Protein 3D59 (pdb70)

Foldseek 3Di:
DQLDAAPAQFAKEKEWFWPPQDLLTWTWIKIAGAQDQDFQQAQQDADLVLLVLLCVVVVHDPVSSVVCCVQRVRPTHGHHYLGFHRDDAAAFEEEEEEAFQAAHRWQCSQNRNVNSNGHMYIRTGASLLRHSKDWGAPDLVCLVVVVIDMRGHDDDDVVCCAVSLLVRLLSLLVNSVNVLVVLVCLLCPDDTDGSHDGNHDSNSSHVHHPQQQYAYEYAASRLCSRQSNQLPDVSHQEYEYEQYNNSNDDPVSLPRHAHEYEYEYEQPADDVVRLVSLVSNDDPNHHYWYKYFAFFASLLSTNVLRSDDDPVCCVVNNGGPDRSVVVNVLVSLCVLCVSCVRSVDPDDSVVNPVSSQQPDPRMDTRGPHPHD/DQLDAAPAQFAKEKEWFWPPQALLTWTWIKIARAQDQDFQQAQQDADLVLLQLLCVVVVHDSVSSVVVCVQRVRPTGGHHYQGAHRDDAAAFEEEEEEAFQAAHRWQCSQNSNVNSNGHIYIRTGHSLLRHSKDWGAPDLVCLVVVNIDMRGHDDDDPVCCQVSLQVSLLSLLVNSVNVLVVLVCLLCPDDTDGSHHDNHHSVSSHVHHPQQQYEYEYAASSLCSRQSNQLVPVSHQEYEYEQYNNSNDDPVSLCRRAHAYEYEYEAPPDDVVRLVSLCSNDDPNHHYWYKYFAFAARLLSTNVLRSDDDVVCVVVRNGTPDRSVVVNVLVSLLVQCVSCVRSVDPDDSVVSVVSSQQNDPRMDGHHPDDDDPD

Solvent-accessible surface area: 29746 Å² total; per-residue (Å²): 74,162,6,29,98,22,70,17,122,38,35,8,0,0,0,7,0,0,56,56,37,37,78,161,6,5,1,0,3,0,1,0,0,3,64,28,61,69,116,23,60,0,72,1,3,37,31,86,19,0,3,100,0,15,5,106,79,98,69,62,55,82,99,56,1,82,89,14,112,158,117,16,23,98,42,29,1,6,0,5,81,24,12,71,13,76,91,87,53,118,0,8,0,0,0,4,0,2,3,52,3,10,0,4,0,8,7,0,3,6,2,0,8,3,0,2,15,1,1,0,0,0,4,2,2,0,14,10,91,0,2,0,0,2,9,41,3,154,74,77,71,9,9,120,138,34,85,76,18,53,43,49,24,76,110,31,142,140,156,48,31,96,121,29,14,26,83,8,0,92,68,0,1,132,20,0,23,59,0,0,37,13,1,12,65,4,2,120,30,82,122,28,147,22,10,21,127,48,152,10,83,15,111,57,0,82,97,5,1,31,87,140,36,2,0,0,2,0,4,14,0,0,0,0,0,0,0,4,0,0,19,98,13,83,91,0,96,0,0,0,0,2,0,0,44,2,90,2,15,16,102,60,1,14,95,137,0,77,4,28,0,0,0,0,0,0,42,115,50,16,86,74,72,5,0,59,71,0,54,103,3,96,40,149,110,51,62,12,50,16,0,1,1,106,7,0,21,34,59,2,2,9,1,29,0,10,17,35,48,159,110,98,0,89,142,102,152,28,28,9,98,18,80,3,60,63,1,3,33,15,2,9,65,0,7,0,0,0,0,20,135,43,13,39,16,169,85,88,6,75,103,42,63,59,10,9,93,4,101,50,146,31,9,34,88,26,27,64,24,132,37,147,96,62,4,36,159,23,98,15,122,42,35,11,0,0,1,6,2,0,56,60,46,42,39,146,8,6,1,0,3,2,2,0,0,4,61,50,73,97,58,73,79,0,69,0,2,38,29,19,15,0,3,90,0,15,4,115,79,102,68,54,141,82,47,60,0,78,79,20,49,150,112,20,26,95,32,44,0,5,0,7,82,25,15,75,14,61,98,81,55,123,0,7,0,0,0,4,0,2,3,50,2,9,0,4,0,8,9,0,4,6,2,0,10,3,0,1,16,0,1,0,1,0,4,3,2,0,9,8,80,0,1,0,0,2,8,30,5,150,75,108,67,12,15,102,44,18,25,50,22,46,35,44,28,98,109,32,143,147,136,46,37,93,120,34,16,23,85,12,0,88,55,0,0,132,20,0,22,58,0,0,38,13,2,12,65,4,3,118,34,85,121,29,135,11,17,22,88,52,158,13,87,12,119,58,1,99,84,4,3,33,91,134,33,0,0,0,2,0,5,12,0,0,0,0,0,0,0,6,0,1,36,91,13,131,98,0,94,0,0,0,0,2,0,0,39,0,68,1,12,15,108,77,3,11,88,145,0,66,7,28,0,0,0,0,0,0,43,144,50,18,85,71,59,3,2,65,56,0,75,105,4,76,42,145,119,54,60,16,56,10,0,2,1,107,10,0,17,34,60,2,2,8,0,26,0,7,19,35,49,135,115,95,0,72,126,106,127,28,30,7,126,18,83,4,64,65,1,3,47,14,2,10,64,0,6,0,0,0,0,23,104,34,0,31,15,168,58,107,12,78,118,45,47,58,12,2,91,3,100,50,157,48,2,18,85,18,25,80,36,134,36,94,160,127

Nearest PDB structures (foldseek):
  3f96-assembly2_B  TM=1.002E+00  e=1.404E-78  Homo sapiens
  5ye8-assembly2_B  TM=1.002E+00  e=4.315E-78  Homo sapiens
  3f98-assembly1_A  TM=9.981E-01  e=6.923E-78  Homo sapiens
  5ye9-assembly1_A  TM=1.001E+00  e=2.133E-76  Homo sapiens
  5ye7-assembly1_A  TM=1.001E+00  e=1.790E-75  Homo sapiens

Sequence (746 aa):
TKKIPRGNGPYSVGCTDLMFDHTNKGTFLRLYYPSQDDNDRLDTLWIPNKEYFWGLSKFLGTHWLMGNILRLLFGSMTTPANWNSPLRRPGEKYPLVVFSHGLGAFRTLYSAIGIDLASHGFIVAAVEHRDRSASATYYFKDQSAAEIGDKSWLYLRTLKQEEETHIRNEQVRQRAKECSQALSLILDIDHGKPVKNALDLKFDMEQLKDSIDREKIAVIGHSFGGATVIQTLSEDQRFRCGIALDAWMFPLGDEVYSRIPQPLFFINSEYFQYPANIIKMKKCYSPDKERKMITIRGSVHQNFADFTFATGKIIGHMLKLKGDIDSNVAIDLSNKASLAFLQKHLGLHKDFDQWDCLIEGDDENLIPGTNINTTTKIPRGNGPYSVGCTDLMFDHTNKGTFLRLYYPSQDNDRLDTLWIPNKEYFWGLSKFLGTHWLMGNILRLLFGSMTTPANWNSPLRPGEKYPLVVFSHGLGAFRTLYSAIGIDLASHGFIVAAVEHRDRSASATYYFKDQSAAEIGDKSWLYLRTLKQEEETHIRNEQVRQRAKECSQALSLILDIDHGKPVKNALDLKFDMEQLKDSIDREKIAVIGHSFGGATVIQTLSEDQRFRCGIALDAWMFPLGDEVYSRIPQPLFFINSEYFQYPANIIKMKKCYSPDKERKMITIRGSVHQNFADFTFATGKIIGHHMLKLKGDIDSNVAIDLSNKASLAFLQKHLGLHKDFDQWDCLIEGDDENLIPGTNINTTNQ

B-factor: mean 27.94, std 14.72, range [9.47, 146.03]

Radius of gyration: 30.09 Å; Cα contacts (8 Å, |Δi|>4): 1772; chains: 2; bounding box: 59×102×58 Å

Organism: Homo sapiens (NCBI:txid9606)

GO terms:
  GO:0004623 A2-type glycerophospholipase activity (F, IDA)
  GO:0034638 phosphatidylcholine catabolic process (P, IDA)
  GO:0003847 1-alkyl-2-acetylglycerophosphocholine esterase activity (F, IDA)
  GO:0034362 low-density lipoprotein particle (C, IDA)
  GO:0034364 high-density lipoprotein particle (C, IDA)
  GO:0046469 platelet activating factor metabolic process (P, IDA)
  GO:0062234 platelet activating factor catabolic process (P, IDA)
  GO:0003847 1-alkyl-2-acetylglycerophosphocholine esterase activity (F, EXP)
  GO:0005576 extracellular region (C, TAS)
  GO:0016788 hydrolase activity, acting on ester bonds (F, TAS)
  GO:0016486 peptide hormone processing (P, TAS)
  GO:0005515 protein binding (F, IPI)
  GO:0005543 phospholipid binding (F, IDA)
  GO:0034374 low-density lipoprotein particle remodeling (P, IDA)
  GO:0034440 lipid oxidation (P, IDA)
  GO:0034441 plasma lipoprotein particle oxidation (P, IDA)
  GO:0032370 positive regulation of lipid transport (P, IDA)
  GO:0090026 positive regulation of monocyte chemotaxis (P, IDA)
  GO:0050729 positive regulation of inflammatory response (P, TAS)

InterPro domains:
  IPR016715 Platelet-activating factor acetylhydrolase-like, eukaryote [PIRSF018169] (5-432)
  IPR029058 Alpha/Beta hydrolase fold [G3DSA:3.40.50.1820] (47-429)
  IPR029058 Alpha/Beta hydrolase fold [SSF53474] (53-412)

CATH classification: 3.40.50.1820

Structure (mmCIF, N/CA/C/O backbone):
data_3D59
#
_entry.id   3D59
#
_cell.length_a   116.184
_cell.length_b   83.061
_cell.length_c   96.705
_cell.angle_alpha   90.00
_cell.angle_beta   115.09
_cell.angle_gamma   90.00
#
_symmetry.space_group_name_H-M   'C 1 2 1'
#
loop_
_entity.id
_entity.type
_entity.pdbx_description
1 polymer 'Platelet-activating factor acetylhydrolase'
2 non-polymer 'ACETATE ION'
3 non-polymer 'SULFATE ION'
4 water water
#
loop_
_atom_site.group_PDB
_atom_site.id
_atom_site.type_symbol
_atom_site.label_atom_id
_atom_site.label_alt_id
_atom_site.label_comp_id
_atom_site.label_asym_id
_atom_site.label_entity_id
_atom_site.label_seq_id
_atom_site.pdbx_PDB_ins_code
_atom_site.Cartn_x
_atom_site.Cartn_y
_atom_site.Cartn_z
_atom_site.occupancy
_atom_site.B_iso_or_equiv
_atom_site.auth_seq_id
_atom_site.auth_comp_id
_atom_site.auth_asym_id
_atom_site.auth_atom_id
_atom_site.pdbx_PDB_model_num
ATOM 1 N N . THR A 1 8 ? 18.832 51.855 30.929 1.00 48.84 54 THR A N 1
ATOM 2 C CA . THR A 1 8 ? 18.264 50.689 30.274 1.00 31.36 54 THR A CA 1
ATOM 3 C C . THR A 1 8 ? 18.698 50.594 28.821 1.00 29.96 54 THR A C 1
ATOM 4 O O . THR A 1 8 ? 18.943 51.585 28.119 1.00 37.60 54 THR A O 1
ATOM 8 N N . LYS A 1 9 ? 18.794 49.355 28.306 1.00 28.90 55 LYS A N 1
ATOM 9 C CA A LYS A 1 9 ? 19.129 49.253 26.885 0.55 28.16 55 LYS A CA 1
ATOM 10 C CA B LYS A 1 9 ? 19.143 49.184 26.901 0.45 28.00 55 LYS A CA 1
ATOM 11 C C . LYS A 1 9 ? 17.917 48.775 26.095 1.00 22.40 55 LYS A C 1
ATOM 12 O O . LYS A 1 9 ? 18.059 48.494 24.909 1.00 26.07 55 LYS A O 1
ATOM 23 N N . ILE A 1 10 ? 16.728 48.727 26.717 1.00 20.32 56 ILE A N 1
ATOM 24 C CA . ILE A 1 10 ? 15.514 48.477 25.915 1.00 18.42 56 ILE A CA 1
ATOM 25 C C . ILE A 1 10 ? 15.334 49.729 25.075 1.00 19.65 56 ILE A C 1
ATOM 26 O O . ILE A 1 10 ? 15.382 50.823 25.639 1.00 20.18 56 ILE A O 1
ATOM 31 N N . PRO A 1 11 ? 15.203 49.589 23.763 1.00 19.61 57 PRO A N 1
ATOM 32 C CA . PRO A 1 11 ? 15.124 50.780 22.889 1.00 20.68 57 PRO A CA 1
ATOM 33 C C . PRO A 1 11 ? 13.853 51.588 23.072 1.00 19.59 57 PRO A C 1
ATOM 34 O O . PRO A 1 11 ? 12.733 51.078 23.260 1.00 20.77 57 PRO A O 1
ATOM 38 N N . ARG A 1 12 ? 14.011 52.900 22.960 1.00 20.96 58 ARG A N 1
ATOM 39 C CA . ARG A 1 12 ? 12.881 53.797 22.893 1.00 21.06 58 ARG A CA 1
ATOM 40 C C . ARG A 1 12 ? 12.096 53.553 21.613 1.00 21.29 58 ARG A C 1
ATOM 41 O O . ARG A 1 12 ? 12.684 53.100 20.634 1.00 21.68 58 ARG A O 1
ATOM 49 N N . GLY A 1 13 ? 10.794 53.879 21.623 1.00 22.49 59 GLY A N 1
ATOM 50 C CA . GLY A 1 13 ? 10.101 53.653 20.356 1.00 21.61 59 GLY A CA 1
ATOM 51 C C . GLY A 1 13 ? 10.561 54.577 19.252 1.00 21.98 59 GLY A C 1
ATOM 52 O O . GLY A 1 13 ? 11.045 55.695 19.516 1.00 24.65 59 GLY A O 1
ATOM 53 N N . ASN A 1 14 ? 10.431 54.146 17.998 1.00 22.17 60 ASN A N 1
ATOM 54 C CA . ASN A 1 14 ? 10.890 54.956 16.874 1.00 23.35 60 ASN A CA 1
ATOM 55 C C . ASN A 1 14 ? 9.829 55.910 16.321 1.00 21.43 60 ASN A C 1
ATOM 56 O O . ASN A 1 14 ? 10.184 56.731 15.451 1.00 25.37 60 ASN A O 1
ATOM 61 N N . GLY A 1 15 ? 8.581 55.810 16.759 1.00 18.52 61 GLY A N 1
ATOM 62 C CA . GLY A 1 15 ? 7.485 56.612 16.181 1.00 19.87 61 GLY A CA 1
ATOM 63 C C . GLY A 1 15 ? 7.433 57.979 16.836 1.00 19.54 61 GLY A C 1
ATOM 64 O O . GLY A 1 15 ? 8.160 58.324 17.793 1.00 22.47 61 GLY A O 1
ATOM 65 N N . PRO A 1 16 ? 6.571 58.834 16.305 1.00 21.26 62 PRO A N 1
ATOM 66 C CA . PRO A 1 16 ? 6.527 60.231 16.758 1.00 20.78 62 PRO A CA 1
ATOM 67 C C . PRO A 1 16 ? 5.781 60.503 18.053 1.00 21.64 62 PRO A C 1
ATOM 68 O O . PRO A 1 16 ? 5.880 61.636 18.562 1.00 26.79 62 PRO A O 1
ATOM 72 N N . TYR A 1 17 ? 5.038 59.559 18.616 1.00 20.98 63 TYR A N 1
ATOM 73 C CA . TYR A 1 17 ? 4.271 59.781 19.829 1.00 21.75 63 TYR A CA 1
ATOM 74 C C . TYR A 1 17 ? 5.134 59.416 21.035 1.00 22.33 63 TYR A C 1
ATOM 75 O O . TYR A 1 17 ? 5.895 58.451 21.000 1.00 21.40 63 TYR A O 1
ATOM 84 N N . SER A 1 18 ? 4.978 60.177 22.109 1.00 21.59 64 SER A N 1
ATOM 85 C CA . SER A 1 18 ? 5.495 59.858 23.424 1.00 23.93 64 SER A CA 1
ATOM 86 C C . SER A 1 18 ? 4.721 58.657 23.994 1.00 19.41 64 SER A C 1
ATOM 87 O O . SER A 1 18 ? 3.570 58.511 23.597 1.00 20.60 64 SER A O 1
ATOM 90 N N . VAL A 1 19 ? 5.361 57.859 24.864 1.00 18.25 65 VAL A N 1
ATOM 91 C CA . VAL A 1 19 ? 4.739 56.613 25.321 1.00 16.46 65 VAL A CA 1
ATOM 92 C C . VAL A 1 19 ? 4.578 56.590 26.833 1.00 15.92 65 VAL A C 1
ATOM 93 O O . VAL A 1 19 ? 5.517 56.902 27.562 1.00 17.78 65 VAL A O 1
ATOM 97 N N . GLY A 1 20 ? 3.354 56.232 27.231 1.00 14.66 66 GLY A N 1
ATOM 98 C CA . GLY A 1 20 ? 3.012 56.068 28.644 1.00 15.36 66 GLY A CA 1
ATOM 99 C C . GLY A 1 20 ? 2.812 54.587 28.928 1.00 14.62 66 GLY A C 1
ATOM 100 O O . GLY A 1 20 ? 2.597 53.787 28.008 1.00 16.04 66 GLY A O 1
ATOM 101 N N . CYS A 1 21 ? 2.848 54.222 30.192 1.00 15.03 67 CYS A N 1
ATOM 102 C CA . CYS A 1 21 ? 2.615 52.828 30.595 1.00 15.62 67 CYS A CA 1
ATOM 103 C C . CYS A 1 21 ? 1.847 52.826 31.900 1.00 13.94 67 CYS A C 1
ATOM 104 O O . CYS A 1 21 ? 2.110 53.643 32.797 1.00 16.70 67 CYS A O 1
ATOM 107 N N . THR A 1 22 ? 0.891 51.916 32.040 1.00 13.01 68 THR A N 1
ATOM 108 C CA . THR A 1 22 ? 0.246 51.668 33.338 1.00 14.57 68 THR A CA 1
ATOM 109 C C . THR A 1 22 ? -0.187 50.206 33.409 1.00 14.27 68 THR A C 1
ATOM 110 O O . THR A 1 22 ? -0.029 49.474 32.413 1.00 15.59 68 THR A O 1
ATOM 114 N N . ASP A 1 23 ? -0.742 49.795 34.554 1.00 14.80 69 ASP A N 1
ATOM 115 C CA . ASP A 1 23 ? -1.249 48.449 34.713 1.00 13.89 69 ASP A CA 1
ATOM 116 C C . ASP A 1 23 ? -2.733 48.492 35.053 1.00 14.56 69 ASP A C 1
ATOM 117 O O . ASP A 1 23 ? -3.166 49.402 35.777 1.00 16.52 69 ASP A O 1
ATOM 122 N N . LEU A 1 24 ? -3.482 47.501 34.585 1.00 14.87 70 LEU A N 1
ATOM 123 C CA . LEU A 1 24 ? -4.922 47.394 34.805 1.00 14.18 70 LEU A CA 1
ATOM 124 C C . LEU A 1 24 ? -5.282 45.963 35.219 1.00 13.59 70 LEU A C 1
ATOM 125 O O . LEU A 1 24 ? -4.936 45.010 34.516 1.00 14.83 70 LEU A O 1
ATOM 130 N N . MET A 1 25 ? -5.964 45.840 36.357 1.00 14.75 71 MET A N 1
ATOM 131 C CA . MET A 1 25 ? -6.449 44.522 36.761 1.00 14.15 71 MET A CA 1
ATOM 132 C C . MET A 1 25 ? -7.943 44.664 37.064 1.00 15.22 71 MET A C 1
ATOM 133 O O . MET A 1 25 ? -8.298 45.437 37.976 1.00 17.42 71 MET A O 1
ATOM 138 N N . PHE A 1 26 ? -8.787 43.939 36.341 1.00 14.98 72 PHE A N 1
ATOM 139 C CA . PHE A 1 26 ? -10.224 43.969 36.607 1.00 15.07 72 PHE A CA 1
ATOM 140 C C . PHE A 1 26 ? -10.922 42.754 36.014 1.00 16.05 72 PHE A C 1
ATOM 141 O O . PHE A 1 26 ? -10.693 42.473 34.846 1.00 17.30 72 PHE A O 1
ATOM 149 N N . ASP A 1 27 ? -11.746 42.043 36.769 1.00 16.27 73 ASP A N 1
ATOM 150 C CA . ASP A 1 27 ? -11.874 42.204 38.217 1.00 18.21 73 ASP A CA 1
ATOM 151 C C . ASP A 1 27 ? -10.619 41.740 38.966 1.00 17.43 73 ASP A C 1
ATOM 152 O O . ASP A 1 27 ? -9.584 41.455 38.361 1.00 19.23 73 ASP A O 1
ATOM 157 N N . HIS A 1 28 ? -10.659 41.761 40.291 1.00 18.71 74 HIS A N 1
ATOM 158 C CA . HIS A 1 28 ? -9.496 41.490 41.120 1.00 17.34 74 HIS A CA 1
ATOM 159 C C . HIS A 1 28 ? -9.198 40.011 41.263 1.00 16.28 74 HIS A C 1
ATOM 160 O O . HIS A 1 28 ? -8.159 39.678 41.808 1.00 19.23 74 HIS A O 1
ATOM 167 N N . THR A 1 29 ? -10.063 39.138 40.767 1.00 17.64 75 THR A N 1
ATOM 168 C CA . THR A 1 29 ? -9.947 37.703 40.998 1.00 19.15 75 THR A CA 1
ATOM 169 C C . THR A 1 29 ? -9.010 36.967 40.027 1.00 18.60 75 THR A C 1
ATOM 170 O O . THR A 1 29 ? -8.528 37.524 39.060 1.00 19.53 75 THR A O 1
ATOM 174 N N . ASN A 1 30 ? -8.756 35.665 40.320 1.00 20.34 76 ASN A N 1
ATOM 175 C CA . ASN A 1 30 ? -7.917 34.866 39.396 1.00 20.31 76 ASN A CA 1
ATOM 176 C C . ASN A 1 30 ? -8.595 34.669 38.038 1.00 20.02 76 ASN A C 1
ATOM 177 O O . ASN A 1 30 ? -7.894 34.252 37.089 1.00 22.86 76 ASN A O 1
ATOM 182 N N . LYS A 1 31 ? -9.881 34.970 37.918 1.00 20.75 77 LYS A N 1
ATOM 183 C CA . LYS A 1 31 ? -10.575 34.883 36.636 1.00 20.68 77 LYS A CA 1
ATOM 184 C C . LYS A 1 31 ? -10.740 36.244 35.966 1.00 18.72 77 LYS A C 1
ATOM 185 O O . LYS A 1 31 ? -11.279 36.310 34.838 1.00 21.40 77 LYS A O 1
ATOM 191 N N . GLY A 1 32 ? -10.285 37.315 36.627 1.00 17.93 78 GLY A N 1
ATOM 192 C CA . GLY A 1 32 ? -10.319 38.623 35.967 1.00 16.74 78 GLY A CA 1
ATOM 193 C C . GLY A 1 32 ? -9.205 38.848 34.955 1.00 16.11 78 GLY A C 1
ATOM 194 O O . GLY A 1 32 ? -8.426 37.921 34.664 1.00 16.89 78 GLY A O 1
ATOM 195 N N . THR A 1 33 ? -9.123 40.040 34.381 1.00 14.79 79 THR A N 1
ATOM 196 C CA . THR A 1 33 ? -8.107 40.389 33.410 1.00 13.84 79 THR A CA 1
ATOM 197 C C . THR A 1 33 ? -6.977 41.184 34.080 1.00 13.76 79 THR A C 1
ATOM 198 O O . THR A 1 33 ? -7.241 42.040 34.901 1.00 15.57 79 THR A O 1
ATOM 202 N N . PHE A 1 34 ? -5.739 40.884 33.711 1.00 14.48 80 PHE A N 1
ATOM 203 C CA . PHE A 1 34 ? -4.570 41.639 34.169 1.00 12.98 80 PHE A CA 1
ATOM 204 C C . PHE A 1 34 ? -3.758 42.017 32.956 1.00 13.29 80 PHE A C 1
ATOM 205 O O . PHE A 1 34 ? -3.413 41.097 32.194 1.00 14.96 80 PHE A O 1
ATOM 213 N N . LEU A 1 35 ? -3.483 43.313 32.788 1.00 13.05 81 LEU A N 1
ATOM 214 C CA . LEU A 1 35 ? -2.723 43.649 31.603 1.00 13.84 81 LEU A CA 1
ATOM 215 C C . LEU A 1 35 ? -1.818 44.846 31.901 1.00 14.37 81 LEU A C 1
ATOM 216 O O . LEU A 1 35 ? -2.157 45.610 32.807 1.00 14.62 81 LEU A O 1
ATOM 221 N N . ARG A 1 36 ? -0.752 44.972 31.134 1.00 13.24 82 ARG A N 1
ATOM 222 C CA . ARG A 1 36 ? 0.029 46.188 31.119 1.00 12.83 82 ARG A CA 1
ATOM 223 C C . ARG A 1 36 ? -0.309 46.964 29.850 1.00 12.66 82 ARG A C 1
ATOM 224 O O . ARG A 1 36 ? -0.366 46.389 28.753 1.00 14.92 82 ARG A O 1
ATOM 232 N N . LEU A 1 37 ? -0.595 48.253 29.978 1.00 13.33 83 LEU A N 1
ATOM 233 C CA . LEU A 1 37 ? -1.021 49.092 28.851 1.00 13.99 83 LEU A CA 1
ATOM 234 C C . LEU A 1 37 ? 0.146 49.997 28.429 1.00 15.11 83 LEU A C 1
ATOM 235 O O . LEU A 1 37 ? 0.758 50.651 29.307 1.00 16.81 83 LEU A O 1
ATOM 240 N N . TYR A 1 38 ? 0.456 50.013 27.160 1.00 14.73 84 TYR A N 1
ATOM 241 C CA . TYR A 1 38 ? 1.375 51.009 26.572 1.00 14.37 84 TYR A CA 1
ATOM 242 C C . TYR A 1 38 ? 0.528 51.884 25.643 1.00 13.63 84 TYR A C 1
ATOM 243 O O . TYR A 1 38 ? -0.332 51.359 24.918 1.00 15.69 84 TYR A O 1
ATOM 252 N N . TYR A 1 39 ? 0.742 53.206 25.671 1.00 14.17 85 TYR A N 1
ATOM 253 C CA . TYR A 1 39 ? -0.221 54.061 24.974 1.00 14.89 85 TYR A CA 1
ATOM 254 C C . TYR A 1 39 ? 0.457 55.372 24.610 1.00 16.78 85 TYR A C 1
ATOM 255 O O . TYR A 1 39 ? 1.452 55.763 25.238 1.00 16.89 85 TYR A O 1
ATOM 264 N N . PRO A 1 40 ? -0.072 56.091 23.639 1.00 15.71 86 PRO A N 1
ATOM 265 C CA . PRO A 1 40 ? 0.486 57.404 23.305 1.00 17.41 86 PRO A CA 1
ATOM 266 C C . PRO A 1 40 ? 0.143 58.364 24.436 1.00 17.38 86 PRO A C 1
ATOM 267 O O . PRO A 1 40 ? -0.980 58.524 24.883 1.00 19.38 86 PRO A O 1
ATOM 271 N N . SER A 1 41 ? 1.163 59.052 24.925 1.00 20.27 87 SER A N 1
ATOM 272 C CA . SER A 1 41 ? 1.007 59.912 26.083 1.00 20.12 87 SER A CA 1
ATOM 273 C C . SER A 1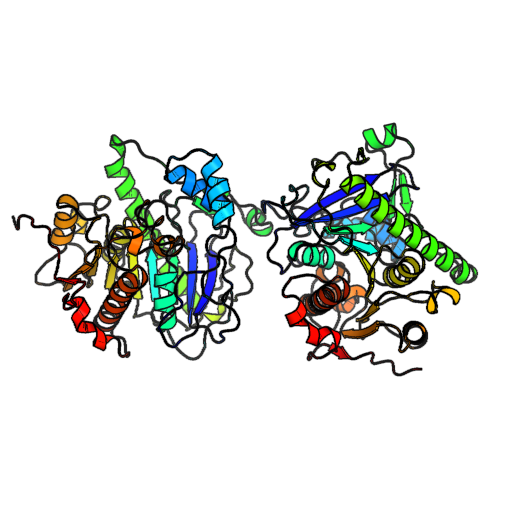 41 ? 1.001 61.365 25.676 1.00 21.20 87 SER A C 1
ATOM 274 O O . SER A 1 41 ? 1.666 61.767 24.695 1.00 27.14 87 SER A O 1
ATOM 277 N N . GLN A 1 42 ? 0.253 62.180 26.455 1.00 27.97 88 GLN A N 1
ATOM 278 C CA . GLN A 1 42 ? 0.206 63.579 26.003 1.00 32.95 88 GLN A CA 1
ATOM 279 C C . GLN A 1 42 ? 1.573 64.257 26.124 1.00 39.39 88 GLN A C 1
ATOM 280 O O . GLN A 1 42 ? 1.958 65.063 25.269 1.00 52.63 88 GLN A O 1
ATOM 286 N N . ASP A 1 43 ? 2.243 63.895 27.209 1.00 32.87 89 ASP A N 1
ATOM 287 C CA A ASP A 1 43 ? 3.504 64.492 27.619 0.66 39.04 89 ASP A CA 1
ATOM 288 C CA B ASP A 1 43 ? 3.481 64.452 27.699 0.34 39.19 89 ASP A CA 1
ATOM 289 C C . ASP A 1 43 ? 4.617 63.446 27.703 1.00 37.63 89 ASP A C 1
ATOM 290 O O . ASP A 1 43 ? 4.358 62.245 27.713 1.00 33.43 89 ASP A O 1
ATOM 299 N N . ASN A 1 44 ? 5.868 63.862 27.737 1.00 36.39 90 ASN A N 1
ATOM 300 C CA . ASN A 1 44 ? 7.047 63.013 27.820 1.00 30.74 90 ASN A CA 1
ATOM 301 C C . ASN A 1 44 ? 7.962 63.477 28.946 1.00 33.49 90 ASN A C 1
ATOM 302 O O . ASN A 1 44 ? 9.033 64.038 28.721 1.00 44.19 90 ASN A O 1
ATOM 307 N N . ASP A 1 45 ? 7.588 63.256 30.208 1.00 30.48 91 ASP A N 1
ATOM 308 C CA . ASP A 1 45 ? 8.350 63.935 31.258 1.00 31.17 91 ASP A CA 1
ATOM 309 C C . ASP A 1 45 ? 9.464 63.087 31.837 1.00 28.24 91 ASP A C 1
ATOM 310 O O . ASP A 1 45 ? 10.517 63.615 32.245 1.00 34.75 91 ASP A O 1
ATOM 315 N N . ARG A 1 46 ? 9.357 61.785 31.929 1.00 25.81 92 ARG A N 1
ATOM 316 C CA . ARG A 1 46 ? 10.476 60.938 32.336 1.00 24.98 92 ARG A CA 1
ATOM 317 C C . ARG A 1 46 ? 10.224 59.453 32.012 1.00 23.78 92 ARG A C 1
ATOM 318 O O . ARG A 1 46 ? 9.116 59.014 32.040 1.00 28.52 92 ARG A O 1
ATOM 326 N N . LEU A 1 47 ? 11.282 58.729 31.678 1.00 22.35 93 LEU A N 1
ATOM 327 C CA . LEU A 1 47 ? 11.191 57.322 31.249 1.00 22.72 93 LEU A CA 1
ATOM 328 C C . LEU A 1 47 ? 11.486 56.425 32.445 1.00 21.96 93 LEU A C 1
ATOM 329 O O . LEU A 1 47 ? 12.559 55.859 32.640 1.00 27.75 93 LEU A O 1
ATOM 334 N N . ASP A 1 48 ? 10.480 56.300 33.314 1.00 23.42 94 ASP A N 1
ATOM 335 C CA . ASP A 1 48 ? 10.680 55.770 34.649 1.00 23.79 94 ASP A CA 1
ATOM 336 C C . ASP A 1 48 ? 9.909 54.496 34.928 1.00 20.38 94 ASP A C 1
ATOM 337 O O . ASP A 1 48 ? 9.852 54.069 36.084 1.00 25.21 94 ASP A O 1
ATOM 342 N N . THR A 1 49 ? 9.314 53.843 33.949 1.00 21.20 95 THR A N 1
ATOM 343 C CA . THR A 1 49 ? 8.579 52.593 34.223 1.00 19.71 95 THR A CA 1
ATOM 344 C C . THR A 1 49 ? 9.507 51.493 34.665 1.00 18.91 95 THR A C 1
ATOM 345 O O . THR A 1 49 ? 10.519 51.208 34.039 1.00 20.62 95 THR A O 1
ATOM 349 N N . LEU A 1 50 ? 9.183 50.814 35.749 1.00 19.49 96 LEU A N 1
ATOM 350 C CA . LEU A 1 50 ? 10.030 49.720 36.202 1.00 17.85 96 LEU A CA 1
ATOM 351 C C . LEU A 1 50 ? 9.761 48.465 35.368 1.00 19.80 96 LEU A C 1
ATOM 352 O O . LEU A 1 50 ? 8.589 48.093 35.180 1.00 21.91 96 LEU A O 1
ATOM 357 N N . TRP A 1 51 ? 10.811 47.833 34.866 1.00 18.19 97 TRP A N 1
ATOM 358 C CA . TRP A 1 51 ? 10.668 46.714 33.924 1.00 17.10 97 TRP A CA 1
ATOM 359 C C . TRP A 1 51 ? 10.043 45.462 34.539 1.00 18.43 97 TRP A C 1
ATOM 360 O O . TRP A 1 51 ? 9.090 44.874 34.032 1.00 18.70 97 TRP A O 1
ATOM 371 N N . ILE A 1 52 ? 10.593 45.010 35.649 1.00 17.89 98 ILE A N 1
ATOM 372 C CA . ILE A 1 52 ? 10.072 43.839 36.366 1.00 19.17 98 ILE A CA 1
ATOM 373 C C . ILE A 1 52 ? 9.727 44.302 37.763 1.00 19.04 98 ILE A C 1
ATOM 374 O O . ILE A 1 52 ? 10.576 44.549 38.624 1.00 23.47 98 ILE A O 1
ATOM 379 N N . PRO A 1 53 ? 8.423 44.525 37.987 1.00 21.06 99 PRO A N 1
ATOM 380 C CA . PRO A 1 53 ? 8.022 45.298 39.161 1.00 21.34 99 PRO A CA 1
ATOM 381 C C . PRO A 1 53 ? 7.943 44.599 40.501 1.00 22.73 99 PRO A C 1
ATOM 382 O O . PRO A 1 53 ? 7.691 45.296 41.494 1.00 28.46 99 PRO A O 1
ATOM 386 N N . ASN A 1 54 ? 8.126 43.289 40.611 1.00 21.33 100 ASN A N 1
ATOM 387 C CA . ASN A 1 54 ? 7.989 42.617 41.894 1.00 19.13 100 ASN A CA 1
ATOM 388 C C . ASN A 1 54 ? 8.995 41.476 42.038 1.00 19.17 100 ASN A C 1
ATOM 389 O O . ASN A 1 54 ? 9.269 40.838 41.008 1.00 22.48 100 ASN A O 1
ATOM 394 N N . LYS A 1 55 ? 9.459 41.285 43.291 1.00 21.42 101 LYS A N 1
ATOM 395 C CA . LYS A 1 55 ? 10.448 40.263 43.582 1.00 21.22 101 LYS A CA 1
ATOM 396 C C . LYS A 1 55 ? 9.973 38.875 43.163 1.00 20.05 101 LYS A C 1
ATOM 397 O O . LYS A 1 55 ? 10.814 38.084 42.712 1.00 21.26 101 LYS A O 1
ATOM 403 N N . GLU A 1 56 ? 8.679 38.601 43.288 1.00 19.76 102 GLU A N 1
ATOM 404 C CA . GLU A 1 56 ? 8.217 37.250 42.989 1.00 17.98 102 GLU A CA 1
ATOM 405 C C . GLU A 1 56 ? 8.362 36.916 41.509 1.00 17.27 102 GLU A C 1
ATOM 406 O O . GLU A 1 56 ? 8.439 35.735 41.175 1.00 19.78 102 GLU A O 1
ATOM 412 N N . TYR A 1 57 ? 8.450 37.893 40.596 1.00 17.63 103 TYR A N 1
ATOM 413 C CA . TYR A 1 57 ? 8.652 37.552 39.185 1.00 16.90 103 TYR A CA 1
ATOM 414 C C . TYR A 1 57 ? 10.048 36.961 39.023 1.00 19.89 103 TYR A C 1
ATOM 415 O O . TYR A 1 57 ? 10.231 36.031 38.210 1.00 21.59 103 TYR A O 1
ATOM 424 N N . PHE A 1 58 ? 11.020 37.491 39.806 1.00 18.59 104 PHE A N 1
ATOM 425 C CA . PHE A 1 58 ? 12.370 36.938 39.712 1.00 20.29 104 PHE A CA 1
ATOM 426 C C . PHE A 1 58 ? 12.417 35.533 40.276 1.00 20.59 104 PHE A C 1
ATOM 427 O O . PHE A 1 58 ? 13.085 34.617 39.834 1.00 23.93 104 PHE A O 1
ATOM 435 N N . TRP A 1 59 ? 11.674 35.302 41.348 1.00 24.20 105 TRP A N 1
ATOM 436 C CA . TRP A 1 59 ? 11.605 33.965 41.921 1.00 24.67 105 TRP A CA 1
ATOM 437 C C . TRP A 1 59 ? 11.005 32.998 40.910 1.00 24.15 105 TRP A C 1
ATOM 438 O O . TRP A 1 59 ? 11.473 31.873 40.714 1.00 25.70 105 TRP A O 1
ATOM 449 N N . GLY A 1 60 ? 9.929 33.460 40.251 1.00 26.09 106 GLY A N 1
ATOM 450 C CA . GLY A 1 60 ? 9.361 32.608 39.212 1.00 22.31 106 GLY A CA 1
ATOM 451 C C . GLY A 1 60 ? 10.254 32.328 38.027 1.00 18.70 106 GLY A C 1
ATOM 452 O O . GLY A 1 60 ? 10.287 31.215 37.471 1.00 22.76 106 GLY A O 1
ATOM 453 N N . LEU A 1 61 ? 11.017 33.330 37.578 1.00 21.60 107 LEU A N 1
ATOM 454 C CA . LEU A 1 61 ? 11.960 33.116 36.480 1.00 19.64 107 LEU A CA 1
ATOM 455 C C . LEU A 1 61 ? 12.992 32.069 36.881 1.00 20.44 107 LEU A C 1
ATOM 456 O O . LEU A 1 61 ? 13.375 31.219 36.072 1.00 26.14 107 LEU A O 1
ATOM 461 N N . SER A 1 62 ? 13.459 32.107 38.145 1.00 22.87 108 SER A N 1
ATOM 462 C CA . SER A 1 62 ? 14.432 31.118 38.618 1.00 27.92 108 SER A CA 1
ATOM 463 C C . SER A 1 62 ? 13.809 29.732 38.567 1.00 27.18 108 SER A C 1
ATOM 464 O O . SER A 1 62 ? 14.420 28.747 38.110 1.00 28.58 108 SER A O 1
ATOM 467 N N . LYS A 1 63 ? 12.563 29.580 39.012 1.00 26.36 109 LYS A N 1
ATOM 468 C CA . LYS A 1 63 ? 11.939 28.247 38.935 1.00 30.70 109 LYS A CA 1
ATOM 469 C C . LYS A 1 63 ? 11.767 27.768 37.494 1.00 28.36 109 LYS A C 1
ATOM 470 O O . LYS A 1 63 ? 12.075 26.632 37.144 1.00 35.23 109 LYS A O 1
ATOM 476 N N . PHE A 1 64 ? 11.294 28.664 36.627 1.00 24.74 110 PHE A N 1
ATOM 477 C CA . PHE A 1 64 ? 11.231 28.378 35.199 1.00 24.88 110 PHE A CA 1
ATOM 478 C C . PHE A 1 64 ? 12.562 27.848 34.669 1.00 27.11 110 PHE A C 1
ATOM 479 O O . PHE A 1 64 ? 12.593 26.847 33.927 1.00 31.70 110 PHE A O 1
ATOM 487 N N . LEU A 1 65 ? 13.667 28.522 34.992 1.00 28.17 111 LEU A N 1
ATOM 488 C CA . LEU A 1 65 ? 14.979 28.124 34.490 1.00 29.74 111 LEU A CA 1
ATOM 489 C C . LEU A 1 65 ? 15.506 26.853 35.129 1.00 30.44 111 LEU A C 1
ATOM 490 O O . LEU A 1 65 ? 16.548 26.328 34.711 1.00 34.19 111 LEU A O 1
ATOM 495 N N . GLY A 1 66 ? 14.840 26.346 36.160 1.00 33.34 112 GLY A N 1
ATOM 496 C CA . GLY A 1 66 ? 15.349 25.140 36.828 1.00 38.74 112 GLY A CA 1
ATOM 497 C C . GLY A 1 66 ? 16.492 25.468 37.765 1.00 36.48 112 GLY A C 1
ATOM 498 O O . GLY A 1 66 ? 17.233 24.589 38.230 1.00 51.20 112 GLY A O 1
ATOM 499 N N . THR A 1 67 ? 16.727 26.736 38.078 1.00 43.12 113 THR A N 1
ATOM 500 C CA . THR A 1 67 ? 17.841 27.111 38.950 1.00 57.37 113 THR A CA 1
ATOM 501 C C . THR A 1 67 ? 17.409 27.243 40.399 1.00 66.20 113 THR A C 1
ATOM 502 O O . THR A 1 67 ? 16.235 27.193 40.777 1.00 69.31 113 THR A O 1
ATOM 506 N N . HIS A 1 68 ? 18.413 27.421 41.256 1.00 80.02 114 HIS A N 1
ATOM 507 C CA . HIS A 1 68 ? 18.083 27.377 42.689 1.00 81.78 114 HIS A CA 1
ATOM 508 C C . HIS A 1 68 ? 17.775 28.778 43.217 1.00 77.33 114 HIS A C 1
ATOM 509 O O . HIS A 1 68 ? 17.804 29.741 42.441 1.00 90.61 114 HIS A O 1
ATOM 511 N N . TRP A 1 69 ? 17.467 28.834 44.501 1.00 75.43 115 TRP A N 1
ATOM 512 C CA . TRP A 1 69 ? 17.034 29.995 45.248 1.00 69.52 115 TRP A CA 1
ATOM 513 C C . TRP A 1 69 ? 17.808 31.247 44.822 1.00 64.59 115 TRP A C 1
ATOM 514 O O . TRP A 1 69 ? 17.251 32.314 44.607 1.00 66.37 115 TRP A O 1
ATOM 516 N N . LEU A 1 70 ? 19.096 30.990 44.741 1.00 64.73 116 LEU A N 1
ATOM 517 C CA . LEU A 1 70 ? 20.196 31.892 44.502 1.00 65.78 116 LEU A CA 1
ATOM 518 C C . LEU A 1 70 ? 20.057 32.644 43.184 1.00 58.89 116 LEU A C 1
ATOM 519 O O . LEU A 1 70 ? 20.226 33.867 43.188 1.00 54.19 116 LEU A O 1
ATOM 524 N N . MET A 1 71 ? 19.764 31.974 42.081 1.00 51.34 117 MET A N 1
ATOM 525 C CA . MET A 1 71 ? 19.518 32.666 40.836 1.00 46.10 117 MET A CA 1
ATOM 526 C C . MET A 1 71 ? 18.447 33.754 40.976 1.00 43.96 117 MET A C 1
ATOM 527 O O . MET A 1 71 ? 18.595 34.823 40.366 1.00 43.89 117 MET A O 1
ATOM 532 N N . GLY A 1 72 ? 17.385 33.510 41.741 1.00 37.42 118 GLY A N 1
ATOM 533 C CA . GLY A 1 72 ? 16.286 34.455 41.893 1.00 39.08 118 GLY A CA 1
ATOM 534 C C . GLY A 1 72 ? 16.771 35.780 42.465 1.00 37.25 118 GLY A C 1
ATOM 535 O O . GLY A 1 72 ? 16.546 36.841 41.874 1.00 33.07 118 GLY A O 1
ATOM 536 N N . ASN A 1 73 ? 17.451 35.715 43.602 1.00 39.73 119 ASN A N 1
ATOM 537 C CA . ASN A 1 73 ? 18.025 36.885 44.241 1.00 40.45 119 ASN A CA 1
ATOM 538 C C . ASN A 1 73 ? 19.076 37.543 43.362 1.00 35.83 119 ASN A C 1
ATOM 539 O O . ASN A 1 73 ? 19.206 38.761 43.317 1.00 38.37 119 ASN A O 1
ATOM 544 N N . ILE A 1 74 ? 19.866 36.766 42.640 1.00 34.30 120 ILE A N 1
ATOM 545 C CA . ILE A 1 74 ? 20.848 37.361 41.749 1.00 38.08 120 ILE A CA 1
ATOM 546 C C . ILE A 1 74 ? 20.207 38.148 40.610 1.00 34.30 120 ILE A C 1
ATOM 547 O O . ILE A 1 74 ? 20.676 39.248 40.285 1.00 34.44 120 ILE A O 1
ATOM 552 N N . LEU A 1 75 ? 19.145 37.621 40.001 1.00 29.79 121 LEU A N 1
ATOM 553 C CA . LEU A 1 75 ? 18.476 38.310 38.896 1.00 27.53 121 LEU A CA 1
ATOM 554 C C . LEU A 1 75 ? 17.941 39.633 39.416 1.00 26.03 121 LEU A C 1
ATOM 555 O O . LEU A 1 75 ? 17.932 40.703 38.824 1.00 26.08 121 LEU A O 1
ATOM 560 N N . ARG A 1 76 ? 17.455 39.519 40.653 1.00 26.51 122 ARG A N 1
ATOM 561 C CA . ARG A 1 76 ? 16.844 40.699 41.260 1.00 27.58 122 ARG A CA 1
ATOM 562 C C . ARG A 1 76 ? 17.860 41.797 41.510 1.00 29.22 122 ARG A C 1
ATOM 563 O O . ARG A 1 76 ? 17.612 42.985 41.324 1.00 31.35 122 ARG A O 1
ATOM 571 N N . LEU A 1 77 ? 19.043 41.380 41.950 1.00 31.18 123 LEU A N 1
ATOM 572 C CA . LEU A 1 77 ? 20.129 42.337 42.136 1.00 33.84 123 LEU A CA 1
ATOM 573 C C . LEU A 1 77 ? 20.574 42.947 40.827 1.00 33.90 123 LEU A C 1
ATOM 574 O O . LEU A 1 77 ? 20.934 44.121 40.735 1.00 38.95 123 LEU A O 1
ATOM 579 N N . LEU A 1 78 ? 20.564 42.166 39.753 1.00 29.44 124 LEU A N 1
ATOM 580 C CA . LEU A 1 78 ? 21.007 42.737 38.478 1.00 30.92 124 LEU A CA 1
ATOM 581 C C . LEU A 1 78 ? 19.953 43.635 37.841 1.00 28.47 124 LEU A C 1
ATOM 582 O O . LEU A 1 78 ? 20.286 44.646 37.229 1.00 31.50 124 LEU A O 1
ATOM 587 N N . PHE A 1 79 ? 18.694 43.247 37.943 1.00 26.65 125 PHE A N 1
ATOM 588 C CA . PHE A 1 79 ? 17.691 43.838 37.065 1.00 26.79 125 PHE A CA 1
ATOM 589 C C . PHE A 1 79 ? 16.513 44.479 37.794 1.00 26.09 125 PHE A C 1
ATOM 590 O O . PHE A 1 79 ? 15.600 45.030 37.170 1.00 27.92 125 PHE A O 1
ATOM 598 N N . GLY A 1 80 ? 16.502 44.395 39.113 1.00 26.07 126 GLY A N 1
ATOM 599 C CA . GLY A 1 80 ? 15.383 44.822 39.932 1.00 28.98 126 GLY A CA 1
ATOM 600 C C . GLY A 1 80 ? 15.145 46.312 39.836 1.00 28.57 126 GLY A C 1
ATOM 601 O O . GLY A 1 80 ? 14.041 46.754 40.185 1.00 29.26 126 GLY A O 1
ATOM 602 N N . SER A 1 81 ? 16.140 47.085 39.390 1.00 29.85 127 SER A N 1
ATOM 603 C CA . SER A 1 81 ? 15.843 48.514 39.314 1.00 30.15 127 SER A CA 1
ATOM 604 C C . SER A 1 81 ? 15.849 49.001 37.872 1.00 28.19 127 SER A C 1
ATOM 605 O O . SER A 1 81 ? 15.795 50.207 37.581 1.00 30.53 127 SER A O 1
ATOM 610 N N . MET A 1 82 ? 15.913 48.021 36.959 1.00 25.61 128 MET A N 1
ATOM 611 C CA . MET A 1 82 ? 15.999 48.448 35.557 1.00 23.16 128 MET A CA 1
ATOM 612 C C . MET A 1 82 ? 14.682 49.031 35.076 1.00 22.90 128 MET A C 1
ATOM 613 O O . MET A 1 82 ? 13.633 48.506 35.428 1.00 23.26 128 MET A O 1
ATOM 622 N N . THR A 1 83 ? 14.733 50.091 34.285 1.00 23.96 129 THR A N 1
ATOM 623 C CA . THR A 1 83 ? 13.569 50.701 33.683 1.00 18.55 129 THR A CA 1
ATOM 624 C C . THR A 1 83 ? 13.376 50.213 32.243 1.00 18.44 129 THR A C 1
ATOM 625 O O . THR A 1 83 ? 14.214 49.570 31.607 1.00 22.76 129 THR A O 1
ATOM 629 N N . THR A 1 84 ? 12.184 50.548 31.763 1.00 19.72 130 THR A N 1
ATOM 630 C CA . THR A 1 84 ? 11.899 50.452 30.329 1.00 18.49 130 THR A CA 1
ATOM 631 C C . THR A 1 84 ? 11.402 51.824 29.861 1.00 19.00 130 THR A C 1
ATOM 632 O O . THR A 1 84 ? 10.793 52.525 30.682 1.00 19.90 130 THR A O 1
ATOM 636 N N . PRO A 1 85 ? 11.681 52.268 28.651 1.00 19.17 131 PRO A N 1
ATOM 637 C CA . PRO A 1 85 ? 11.488 53.694 28.304 1.00 18.94 131 PRO A CA 1
ATOM 638 C C . PRO A 1 85 ? 10.060 54.102 27.984 1.00 18.14 131 PRO A C 1
ATOM 639 O O . PRO A 1 85 ? 9.709 54.345 26.830 1.00 19.14 131 PRO A O 1
ATOM 643 N N . ALA A 1 86 ? 9.265 54.191 29.050 1.00 17.77 132 ALA A N 1
ATOM 644 C CA . ALA A 1 86 ? 7.902 54.708 28.976 1.00 15.88 132 ALA A CA 1
ATOM 645 C C . ALA A 1 86 ? 7.622 55.556 30.216 1.00 16.82 132 ALA A C 1
ATOM 646 O O . ALA A 1 86 ? 8.206 55.273 31.280 1.00 18.72 132 ALA A O 1
ATOM 648 N N . ASN A 1 87 ? 6.746 56.534 30.084 1.00 17.92 133 ASN A N 1
ATOM 649 C CA . ASN A 1 87 ? 6.342 57.417 31.162 1.00 17.93 133 ASN A CA 1
ATOM 650 C C . ASN A 1 87 ? 5.292 56.734 32.048 1.00 18.63 133 ASN A C 1
ATOM 651 O O . ASN A 1 87 ? 4.128 56.578 31.637 1.00 20.38 133 ASN A O 1
ATOM 656 N N . TRP A 1 88 ? 5.664 56.297 33.244 1.00 19.66 134 TRP A N 1
ATOM 657 C CA . TRP A 1 88 ? 4.720 55.605 34.126 1.00 17.41 134 TRP A CA 1
ATOM 658 C C . TRP A 1 88 ? 3.531 56.486 34.521 1.00 19.26 134 TRP A C 1
ATOM 659 O O . TRP A 1 88 ? 3.743 57.561 35.107 1.00 20.28 134 TRP A O 1
ATOM 670 N N . ASN A 1 89 ? 2.317 56.005 34.236 1.00 17.58 135 ASN A N 1
ATOM 671 C CA . ASN A 1 89 ? 1.056 56.648 34.575 1.00 19.75 135 ASN A CA 1
ATOM 672 C C . ASN A 1 89 ? 0.875 58.029 33.916 1.00 19.34 135 ASN A C 1
ATOM 673 O O . ASN A 1 89 ? 0.006 58.782 34.398 1.00 23.42 135 ASN A O 1
ATOM 678 N N . SER A 1 90 ? 1.600 58.331 32.839 1.00 19.74 136 SER A N 1
ATOM 679 C CA . SER A 1 90 ? 1.399 59.577 32.104 1.00 20.29 136 SER A CA 1
ATOM 680 C C . SER A 1 90 ? 0.008 59.699 31.503 1.00 19.13 136 SER A C 1
ATOM 681 O O . SER A 1 90 ? -0.540 58.678 31.064 1.00 20.73 136 SER A O 1
ATOM 684 N N . PRO A 1 91 ? -0.646 60.850 31.446 1.00 21.78 137 PRO A N 1
ATOM 685 C CA . PRO A 1 91 ? -1.948 60.934 30.786 1.00 20.70 137 PRO A CA 1
ATOM 686 C C . PRO A 1 91 ? -1.893 60.452 29.340 1.00 21.37 137 PRO A C 1
ATOM 687 O O . PRO A 1 91 ? -0.896 60.620 28.657 1.00 24.82 137 PRO A O 1
ATOM 691 N N . LEU A 1 92 ? -3.042 59.885 28.941 1.00 21.86 138 LEU A N 1
ATOM 692 C CA . LEU A 1 92 ? -3.255 59.495 27.574 1.00 19.73 138 LEU A CA 1
ATOM 693 C C . LEU A 1 92 ? -3.370 60.719 26.674 1.00 20.27 138 LEU A C 1
ATOM 694 O O . LEU A 1 92 ? -4.013 61.726 27.025 1.00 23.86 138 LEU A O 1
ATOM 699 N N . ARG A 1 93 ? -2.751 60.642 25.486 1.00 21.33 139 ARG A N 1
ATOM 700 C CA A ARG A 1 93 ? -2.877 61.769 24.543 0.71 22.38 139 ARG A CA 1
ATOM 701 C CA B ARG A 1 93 ? -2.868 61.759 24.543 0.29 22.48 139 ARG A CA 1
ATOM 702 C C . ARG A 1 93 ? -4.306 61.866 24.068 1.00 23.55 139 ARG A C 1
ATOM 703 O O . ARG A 1 93 ? -4.825 60.885 23.492 1.00 24.00 139 ARG A O 1
ATOM 718 N N . PRO A 1 94 ? -4.939 63.015 24.299 1.00 28.05 140 PRO A N 1
ATOM 719 C CA . PRO A 1 94 ? -6.333 63.153 23.905 1.00 30.77 140 PRO A CA 1
ATOM 720 C C . PRO A 1 94 ? -6.518 63.414 22.413 1.00 36.84 140 PRO A C 1
ATOM 721 O O . PRO A 1 94 ? -5.509 63.608 21.736 1.00 36.18 140 PRO A O 1
ATOM 725 N N . GLY A 1 95 ? -7.780 63.425 22.022 1.00 41.10 141 GLY A N 1
ATOM 726 C CA . GLY A 1 95 ? -8.371 63.836 20.791 1.00 40.30 141 GLY A CA 1
ATOM 727 C C . GLY A 1 95 ? -8.194 62.936 19.604 1.00 35.89 141 GLY A C 1
ATOM 728 O O . GLY A 1 95 ? -8.390 63.388 18.447 1.00 46.87 141 GLY A O 1
ATOM 729 N N . GLU A 1 96 ? -7.864 61.666 19.774 1.00 35.06 142 GLU A N 1
ATOM 730 C CA . GLU A 1 96 ? -7.741 60.784 18.615 1.00 38.30 142 GLU A CA 1
ATOM 731 C C . GLU A 1 96 ? -8.188 59.384 19.012 1.00 40.89 142 GLU A C 1
ATOM 732 O O . GLU A 1 96 ? -7.901 59.003 20.166 1.00 39.13 142 GLU A O 1
ATOM 738 N N . LYS A 1 97 ? -8.867 58.607 18.167 1.00 32.57 143 LYS A N 1
ATOM 739 C CA . LYS A 1 97 ? -9.079 57.188 18.492 1.00 24.65 143 LYS A CA 1
ATOM 740 C C . LYS A 1 97 ? -7.946 56.310 17.977 1.00 21.96 143 LYS A C 1
ATOM 741 O O . LYS A 1 97 ? -7.544 56.417 16.816 1.00 28.58 143 LYS A O 1
ATOM 747 N N . TYR A 1 98 ? -7.426 55.442 18.840 1.00 18.26 144 TYR A N 1
ATOM 748 C CA . TYR A 1 98 ? -6.253 54.652 18.535 1.00 17.16 144 TYR A CA 1
ATOM 749 C C . TYR A 1 98 ? -6.604 53.219 18.207 1.00 15.81 144 TYR A C 1
ATOM 750 O O . TYR A 1 98 ? -7.474 52.643 18.874 1.00 16.50 144 TYR A O 1
ATOM 759 N N . PRO A 1 99 ? -5.892 52.637 17.232 1.00 14.80 145 PRO A N 1
ATOM 760 C CA . PRO A 1 99 ? -6.045 51.188 17.009 1.00 14.60 145 PRO A CA 1
ATOM 761 C C . PRO A 1 99 ? -5.505 50.431 18.224 1.00 15.75 145 PRO A C 1
ATOM 762 O O . PRO A 1 99 ? -4.666 50.970 18.979 1.00 17.07 145 PRO A O 1
ATOM 766 N N . LEU A 1 100 ? -5.945 49.192 18.420 1.00 14.34 146 LEU A N 1
ATOM 767 C CA . LEU A 1 100 ? -5.627 48.425 19.628 1.00 13.57 146 LEU A CA 1
ATOM 768 C C . LEU A 1 100 ? -4.984 47.088 19.287 1.00 14.26 146 LEU A C 1
ATOM 769 O O . LEU A 1 100 ? -5.474 46.388 18.414 1.00 15.68 146 LEU A O 1
ATOM 774 N N . VAL A 1 101 ? -3.888 46.767 19.980 1.00 13.73 147 VAL A N 1
ATOM 775 C CA . VAL A 1 101 ? -3.250 45.464 19.933 1.00 12.52 147 VAL A CA 1
ATOM 776 C C . VAL A 1 101 ? -3.390 44.796 21.274 1.00 12.03 147 VAL A C 1
ATOM 777 O O . VAL A 1 101 ? -3.054 45.458 22.265 1.00 14.59 147 VAL A O 1
ATOM 781 N N . VAL A 1 102 ? -3.815 43.524 21.277 1.00 11.52 148 VAL A N 1
ATOM 782 C CA . VAL A 1 102 ? -3.712 42.709 22.496 1.00 11.30 148 VAL A CA 1
ATOM 783 C C . VAL A 1 102 ? -2.503 41.805 22.294 1.00 11.97 148 VAL A C 1
ATOM 784 O O . VAL A 1 102 ? -2.396 41.163 21.226 1.00 13.45 148 VAL A O 1
ATOM 788 N N . PHE A 1 103 ? -1.597 41.743 23.258 1.00 11.78 149 PHE A N 1
ATOM 789 C CA . PHE A 1 103 ? -0.345 40.974 23.076 1.00 11.16 149 PHE A CA 1
ATOM 790 C C . PHE A 1 103 ? -0.285 39.825 24.080 1.00 10.71 149 PHE A C 1
ATOM 791 O O . PHE A 1 103 ? -0.517 40.055 25.267 1.00 12.92 149 PHE A O 1
ATOM 799 N N . SER A 1 104 ? 0.128 38.649 23.599 1.00 11.60 150 SER A N 1
ATOM 800 C CA . SER A 1 104 ? 0.218 37.439 24.426 1.00 11.74 150 SER A CA 1
ATOM 801 C C . SER A 1 104 ? 1.671 36.980 24.588 1.00 11.26 150 SER A C 1
ATOM 802 O O . SER A 1 104 ? 2.353 36.701 23.599 1.00 12.28 150 SER A O 1
ATOM 805 N N . HIS A 1 105 ? 2.134 36.888 25.836 1.00 11.99 151 HIS A N 1
ATOM 806 C CA . HIS A 1 105 ? 3.491 36.422 26.146 1.00 12.31 151 HIS A CA 1
ATOM 807 C C . HIS A 1 105 ? 3.783 34.938 26.007 1.00 11.37 151 HIS A C 1
ATOM 808 O O . HIS A 1 105 ? 2.841 34.134 26.005 1.00 13.80 151 HIS A O 1
ATOM 815 N N . GLY A 1 106 ? 5.062 34.555 25.912 1.00 11.50 152 GLY A N 1
ATOM 816 C CA . GLY A 1 106 ? 5.444 33.160 25.791 1.00 13.71 152 GLY A CA 1
ATOM 817 C C . GLY A 1 106 ? 5.425 32.413 27.107 1.00 13.64 152 GLY A C 1
ATOM 818 O O . GLY A 1 106 ? 5.136 32.973 28.180 1.00 14.36 152 GLY A O 1
ATOM 819 N N . LEU A 1 107 ? 5.732 31.118 27.040 1.00 13.95 153 LEU A N 1
ATOM 820 C CA . LEU A 1 107 ? 5.887 30.301 28.241 1.00 15.12 153 LEU A CA 1
ATOM 821 C C . LEU A 1 107 ? 7.015 30.815 29.121 1.00 15.83 153 LEU A C 1
ATOM 822 O O . LEU A 1 107 ? 8.124 31.050 28.617 1.00 17.29 153 LEU A O 1
ATOM 827 N N . GLY A 1 108 ? 6.773 30.990 30.419 1.00 15.83 154 GLY A N 1
ATOM 828 C CA . GLY A 1 108 ? 7.811 31.443 31.363 1.00 16.26 154 GLY A CA 1
ATOM 829 C C . GLY A 1 108 ? 7.948 32.953 31.390 1.00 15.31 154 GLY A C 1
ATOM 830 O O . GLY A 1 108 ? 8.713 33.518 32.197 1.00 18.35 154 GLY A O 1
ATOM 831 N N . ALA A 1 109 ? 7.180 33.663 30.561 1.00 14.23 155 ALA A N 1
ATOM 832 C CA . ALA A 1 109 ? 7.214 35.110 30.573 1.00 15.56 155 ALA A CA 1
ATOM 833 C C . ALA A 1 109 ? 6.068 35.646 31.417 1.00 14.78 155 ALA A C 1
ATOM 834 O O . ALA A 1 109 ? 5.485 34.936 32.225 1.00 16.44 155 ALA A O 1
ATOM 836 N N . PHE A 1 110 ? 5.759 36.918 31.259 1.00 14.45 156 PHE A N 1
ATOM 837 C CA . PHE A 1 110 ? 4.684 37.602 31.993 1.00 14.25 156 PHE A CA 1
ATOM 838 C C . PHE A 1 110 ? 4.522 38.952 31.285 1.00 14.49 156 PHE A C 1
ATOM 839 O O . PHE A 1 110 ? 5.176 39.197 30.254 1.00 15.30 156 PHE A O 1
ATOM 847 N N . ARG A 1 111 ? 3.664 39.825 31.745 1.00 14.12 157 ARG A N 1
ATOM 848 C CA . ARG A 1 111 ? 3.202 40.903 30.880 1.00 13.92 157 ARG A CA 1
ATOM 849 C C . ARG A 1 111 ? 4.195 41.988 30.576 1.00 14.90 157 ARG A C 1
ATOM 850 O O . ARG A 1 111 ? 3.947 42.744 29.646 1.00 16.71 157 ARG A O 1
ATOM 858 N N . THR A 1 112 ? 5.282 42.112 31.338 1.00 14.10 158 THR A N 1
ATOM 859 C CA . THR A 1 112 ? 6.161 43.282 31.165 1.00 13.58 158 THR A CA 1
ATOM 860 C C . THR A 1 112 ? 7.372 43.009 30.278 1.00 13.56 158 THR A C 1
ATOM 861 O O . THR A 1 112 ? 8.170 43.940 30.043 1.00 16.32 158 THR A O 1
ATOM 865 N N . LEU A 1 113 ? 7.538 41.783 29.786 1.00 13.97 159 LEU A N 1
ATOM 866 C CA . LEU A 1 113 ? 8.782 41.394 29.126 1.00 13.69 159 LEU A CA 1
ATOM 867 C C . LEU A 1 113 ? 8.799 41.607 27.610 1.00 13.92 159 LEU A C 1
ATOM 868 O O . LEU A 1 113 ? 9.771 41.188 26.968 1.00 15.44 159 LEU A O 1
ATOM 873 N N . TYR A 1 114 ? 7.778 42.254 27.056 1.00 13.61 160 TYR A N 1
ATOM 874 C CA . TYR A 1 114 ? 7.750 42.577 25.632 1.00 11.51 160 TYR A CA 1
ATOM 875 C C . TYR A 1 114 ? 7.552 44.080 25.431 1.00 12.31 160 TYR A C 1
ATOM 876 O O . TYR A 1 114 ? 6.848 44.521 24.514 1.00 15.02 160 TYR A O 1
ATOM 885 N N . SER A 1 115 ? 8.212 44.863 26.297 1.00 13.31 161 SER A N 1
ATOM 886 C CA . SER A 1 115 ? 8.079 46.332 26.247 1.00 14.61 161 SER A CA 1
ATOM 887 C C . SER A 1 115 ? 8.760 46.885 25.003 1.00 14.42 161 SER A C 1
ATOM 888 O O . SER A 1 115 ? 8.351 47.950 24.515 1.00 17.86 161 SER A O 1
ATOM 891 N N . ALA A 1 116 ? 9.799 46.224 24.481 1.00 15.17 162 ALA A N 1
ATOM 892 C CA . ALA A 1 116 ? 10.439 46.804 23.293 1.00 15.34 162 ALA A CA 1
ATOM 893 C C . ALA A 1 116 ? 9.405 46.859 22.178 1.00 14.73 162 ALA A C 1
ATOM 894 O O . ALA A 1 116 ? 9.313 47.860 21.445 1.00 18.92 162 ALA A O 1
ATOM 896 N N . ILE A 1 117 ? 8.613 45.797 22.062 1.00 15.71 163 ILE A N 1
ATOM 897 C CA . ILE A 1 117 ? 7.537 45.790 21.035 1.00 14.50 163 ILE A CA 1
ATOM 898 C C . ILE A 1 117 ? 6.409 46.720 21.403 1.00 13.81 163 ILE A C 1
ATOM 899 O O . ILE A 1 117 ? 5.913 47.537 20.627 1.00 16.48 163 ILE A O 1
ATOM 904 N N . GLY A 1 118 ? 5.951 46.633 22.650 1.00 14.77 164 GLY A N 1
ATOM 905 C CA . GLY A 1 118 ? 4.784 47.388 23.099 1.00 14.99 164 GLY A CA 1
ATOM 906 C C . GLY A 1 118 ? 5.036 48.893 22.961 1.00 14.20 164 GLY A C 1
ATOM 907 O O . GLY A 1 118 ? 4.207 49.683 22.496 1.00 14.85 164 GLY A O 1
ATOM 908 N N . ILE A 1 119 ? 6.226 49.311 23.413 1.00 13.85 165 ILE A N 1
ATOM 909 C CA . ILE A 1 119 ? 6.583 50.737 23.356 1.00 15.32 165 ILE A CA 1
ATOM 910 C C . ILE A 1 119 ? 6.739 51.208 21.920 1.00 14.56 165 ILE A C 1
ATOM 911 O O . ILE A 1 119 ? 6.315 52.294 21.553 1.00 16.73 165 ILE A O 1
ATOM 916 N N . ASP A 1 120 ? 7.346 50.383 21.057 1.00 15.85 166 ASP A N 1
ATOM 917 C CA . ASP A 1 120 ? 7.471 50.800 19.654 1.00 15.99 166 ASP A CA 1
ATOM 918 C C . ASP A 1 120 ? 6.087 50.970 19.023 1.00 16.19 166 ASP A C 1
ATOM 919 O O . ASP A 1 120 ? 5.783 51.983 18.349 1.00 16.27 166 ASP A O 1
ATOM 924 N N . LEU A 1 121 ? 5.169 50.019 19.245 1.00 14.91 167 LEU A N 1
ATOM 925 C CA . LEU A 1 121 ? 3.825 50.191 18.696 1.00 14.02 167 LEU A CA 1
ATOM 926 C C . LEU A 1 121 ? 3.141 51.434 19.220 1.00 14.68 167 LEU A C 1
ATOM 927 O O . LEU A 1 121 ? 2.489 52.173 18.459 1.00 16.44 167 LEU A O 1
ATOM 932 N N . ALA A 1 122 ? 3.236 51.645 20.549 1.00 14.47 168 ALA A N 1
ATOM 933 C CA . ALA A 1 122 ? 2.543 52.821 21.112 1.00 14.43 168 ALA A CA 1
ATOM 934 C C . ALA A 1 122 ? 3.112 54.093 20.540 1.00 14.42 168 ALA A C 1
ATOM 935 O O . ALA A 1 122 ? 2.408 55.077 20.317 1.00 16.72 168 ALA A O 1
ATOM 937 N N . SER A 1 123 ? 4.405 54.154 20.268 1.00 15.90 169 SER A N 1
ATOM 938 C CA . SER A 1 123 ? 5.055 55.370 19.754 1.00 16.64 169 SER A CA 1
ATOM 939 C C . SER A 1 123 ? 4.577 55.664 18.329 1.00 15.68 169 SER A C 1
ATOM 940 O O . SER A 1 123 ? 4.752 56.778 17.834 1.00 18.70 169 SER A O 1
ATOM 943 N N . HIS A 1 124 ? 3.987 54.654 17.686 1.00 14.97 170 HIS A N 1
ATOM 944 C CA . HIS A 1 124 ? 3.420 54.825 16.345 1.00 16.05 170 HIS A CA 1
ATOM 945 C C . HIS A 1 124 ? 1.895 55.023 16.386 1.00 16.28 170 HIS A C 1
ATOM 946 O O . HIS A 1 124 ? 1.275 55.095 15.333 1.00 20.13 170 HIS A O 1
ATOM 953 N N . GLY A 1 125 ? 1.301 55.129 17.576 1.00 16.82 171 GLY A N 1
ATOM 954 C CA . GLY A 1 125 ? -0.089 55.560 17.690 1.00 16.26 171 GLY A CA 1
ATOM 955 C C . GLY A 1 125 ? -1.015 54.433 18.032 1.00 15.32 171 GLY A C 1
ATOM 956 O O . GLY A 1 125 ? -2.222 54.583 17.852 1.00 18.84 171 GLY A O 1
ATOM 957 N N . PHE A 1 126 ? -0.513 53.290 18.548 1.00 15.89 172 PHE A N 1
ATOM 958 C CA . PHE A 1 126 ? -1.363 52.201 19.028 1.00 14.14 172 PHE A CA 1
ATOM 959 C C . PHE A 1 126 ? -1.541 52.252 20.528 1.00 14.23 172 PHE A C 1
ATOM 960 O O . PHE A 1 126 ? -0.644 52.709 21.234 1.00 15.70 172 PHE A O 1
ATOM 968 N N . ILE A 1 127 ? -2.672 51.733 21.016 1.00 14.16 173 ILE A N 1
ATOM 969 C CA . ILE A 1 127 ? -2.729 51.295 22.413 1.00 14.33 173 ILE A CA 1
ATOM 970 C C . ILE A 1 127 ? -2.436 49.790 22.422 1.00 15.46 173 ILE A C 1
ATOM 971 O O . ILE A 1 127 ? -2.984 49.075 21.577 1.00 14.95 173 ILE A O 1
ATOM 976 N N . VAL A 1 128 ? -1.583 49.371 23.356 1.00 13.23 174 VAL A N 1
ATOM 977 C CA . VAL A 1 128 ? -1.164 47.961 23.405 1.00 13.12 174 VAL A CA 1
ATOM 978 C C . VAL A 1 128 ? -1.531 47.417 24.767 1.00 13.51 174 VAL A C 1
ATOM 979 O O . VAL A 1 128 ? -1.138 47.981 25.780 1.00 16.38 174 VAL A O 1
ATOM 983 N N . ALA A 1 129 ? -2.269 46.311 24.792 1.00 13.58 175 ALA A N 1
ATOM 984 C CA . ALA A 1 129 ? -2.644 45.653 26.039 1.00 13.03 175 ALA A CA 1
ATOM 985 C C . ALA A 1 129 ? -1.908 44.340 26.146 1.00 13.24 175 ALA A C 1
ATOM 986 O O . ALA A 1 129 ? -2.335 43.384 25.475 1.00 14.60 175 ALA A O 1
ATOM 988 N N . ALA A 1 130 ? -0.860 44.303 26.957 1.00 12.16 176 ALA A N 1
ATOM 989 C CA . ALA A 1 130 ? -0.075 43.089 27.109 1.00 11.60 176 ALA A CA 1
ATOM 990 C C . ALA A 1 130 ? -0.687 42.308 28.264 1.00 11.39 176 ALA A C 1
ATOM 991 O O . ALA A 1 130 ? -0.585 42.709 29.434 1.00 13.86 176 ALA A O 1
ATOM 993 N N . VAL A 1 131 ? -1.358 41.195 27.950 1.00 11.90 177 VAL A N 1
ATOM 994 C CA . VAL A 1 131 ? -2.060 40.423 28.971 1.00 13.26 177 VAL A CA 1
ATOM 995 C C . VAL A 1 131 ? -1.083 39.624 29.823 1.00 13.29 177 VAL A C 1
ATOM 996 O O . VAL A 1 131 ? 0.007 39.231 29.391 1.00 15.54 177 VAL A O 1
ATOM 1003 N N . GLU A 1 132 ? -1.448 39.392 31.089 1.00 13.14 178 GLU A N 1
ATOM 1004 C CA . GLU A 1 132 ? -0.728 38.430 31.890 1.00 12.77 178 GLU A CA 1
ATOM 1005 C C . GLU A 1 132 ? -1.644 37.220 32.045 1.00 13.26 178 GLU A C 1
ATOM 1006 O O . GLU A 1 132 ? -2.753 37.386 32.574 1.00 15.77 178 GLU A O 1
ATOM 1012 N N . HIS A 1 133 ? -1.151 36.078 31.573 1.00 12.80 179 HIS A N 1
ATOM 1013 C CA . HIS A 1 133 ? -2.015 34.900 31.597 1.00 14.42 179 HIS A CA 1
ATOM 1014 C C . HIS A 1 133 ? -2.067 34.251 32.973 1.00 14.26 179 HIS A C 1
ATOM 1015 O O . HIS A 1 133 ? -1.059 34.251 33.700 1.00 15.45 179 HIS A O 1
ATOM 1022 N N . ARG A 1 134 ? -3.203 33.650 33.313 1.00 14.72 180 ARG A N 1
ATOM 1023 C CA . ARG A 1 134 ? -3.394 32.967 34.609 1.00 14.96 180 ARG A CA 1
ATOM 1024 C C . ARG A 1 134 ? -3.537 31.458 34.376 1.00 16.60 180 ARG A C 1
ATOM 1025 O O . ARG A 1 134 ? -4.074 30.697 35.206 1.00 19.46 180 ARG A O 1
ATOM 1033 N N . ASP A 1 135 ? -3.016 30.990 33.242 1.00 16.61 181 ASP A N 1
ATOM 1034 C CA . ASP A 1 135 ? -3.068 29.556 32.918 1.00 17.86 181 ASP A CA 1
ATOM 1035 C C . ASP A 1 135 ? -1.906 28.759 33.487 1.00 16.06 181 ASP A C 1
ATOM 1036 O O . ASP A 1 135 ? -1.776 27.564 33.153 1.00 18.84 181 ASP A O 1
ATOM 1041 N N . ARG A 1 136 ? -1.071 29.353 34.330 1.00 16.03 182 ARG A N 1
ATOM 1042 C CA . ARG A 1 136 ? 0.158 28.814 34.882 1.00 16.00 182 ARG A CA 1
ATOM 1043 C C . ARG A 1 136 ? 1.197 28.601 33.812 1.00 14.92 182 ARG A C 1
ATOM 1044 O O . ARG A 1 136 ? 2.112 27.769 33.960 1.00 16.33 182 ARG A O 1
ATOM 1052 N N . SER A 1 137 ? 1.113 29.336 32.719 1.00 16.16 183 SER A N 1
ATOM 1053 C CA . SER A 1 137 ? 2.224 29.435 31.755 1.00 15.74 183 SER A CA 1
ATOM 1054 C C . SER A 1 137 ? 3.093 30.631 32.079 1.00 16.91 183 SER A C 1
ATOM 1055 O O . SER A 1 137 ? 4.191 30.674 31.548 1.00 17.09 183 SER A O 1
ATOM 1058 N N . ALA A 1 138 ? 2.668 31.630 32.842 1.00 15.11 184 ALA A N 1
ATOM 1059 C CA . ALA A 1 138 ? 3.574 32.708 33.216 1.00 14.87 184 ALA A CA 1
ATOM 1060 C C . ALA A 1 138 ? 4.554 32.215 34.275 1.00 15.48 184 ALA A C 1
ATOM 1061 O O . ALA A 1 138 ? 4.144 31.398 35.114 1.00 18.40 184 ALA A O 1
ATOM 1063 N N . SER A 1 139 ? 5.778 32.757 34.249 1.00 15.45 185 SER A N 1
ATOM 1064 C CA . SER A 1 139 ? 6.676 32.357 35.345 1.00 16.46 185 SER A CA 1
ATOM 1065 C C . SER A 1 139 ? 6.048 32.645 36.717 1.00 17.06 185 SER A C 1
ATOM 1066 O O . SER A 1 139 ? 6.145 31.880 37.696 1.00 18.43 185 SER A O 1
ATOM 1071 N N . ALA A 1 140 ? 5.376 33.798 36.802 1.00 16.32 186 ALA A N 1
ATOM 1072 C CA . ALA A 1 140 ? 4.603 34.173 37.965 1.00 14.87 186 ALA A CA 1
ATOM 1073 C C . ALA A 1 140 ? 3.496 35.149 37.527 1.00 15.51 186 ALA A C 1
ATOM 1074 O O . ALA A 1 140 ? 3.684 35.842 36.520 1.00 15.87 186 ALA A O 1
ATOM 1076 N N . THR A 1 141 ? 2.437 35.166 38.321 1.00 14.90 187 THR A N 1
ATOM 1077 C CA . THR A 1 141 ? 1.407 36.198 38.201 1.00 14.66 187 THR A CA 1
ATOM 1078 C C . THR A 1 141 ? 0.715 36.297 39.559 1.00 14.04 187 THR A C 1
ATOM 1079 O O . THR A 1 141 ? 0.954 35.441 40.428 1.00 17.00 187 THR A O 1
ATOM 1083 N N . TYR A 1 142 ? -0.125 37.330 39.731 1.00 16.21 188 TYR A N 1
ATOM 1084 C CA . TYR A 1 142 ? -0.857 37.427 40.984 1.00 15.18 188 TYR A CA 1
ATOM 1085 C C . TYR A 1 142 ? -2.285 37.926 40.719 1.00 15.65 188 TYR A C 1
ATOM 1086 O O . TYR A 1 142 ? -2.583 38.393 39.643 1.00 16.20 188 TYR A O 1
ATOM 1095 N N . TYR A 1 143 ? -3.059 37.751 41.787 1.00 16.35 189 TYR A N 1
ATOM 1096 C CA . TYR A 1 143 ? -4.447 38.189 41.816 1.00 15.82 189 TYR A CA 1
ATOM 1097 C C . TYR A 1 143 ? -4.806 38.425 43.268 1.00 15.26 189 TYR A C 1
ATOM 1098 O O . TYR A 1 143 ? -3.960 38.268 44.153 1.00 17.80 189 TYR A O 1
ATOM 1107 N N . PHE A 1 144 ? -6.044 38.789 43.551 1.00 16.26 190 PHE A N 1
ATOM 1108 C CA . PHE A 1 144 ? -6.493 39.029 44.935 1.00 15.25 190 PHE A CA 1
ATOM 1109 C C . PHE A 1 144 ? -7.646 38.113 45.305 1.00 16.21 190 PHE A C 1
ATOM 1110 O O . PHE A 1 144 ? -8.525 37.861 44.460 1.00 19.86 190 PHE A O 1
ATOM 1118 N N . LYS A 1 145 ? -7.694 37.621 46.543 1.00 18.43 191 LYS A N 1
ATOM 1119 C CA . LYS A 1 145 ? -8.736 36.652 46.915 1.00 19.39 191 LYS A CA 1
ATOM 1120 C C . LYS A 1 145 ? -10.060 37.346 47.225 1.00 20.21 191 LYS A C 1
ATOM 1121 O O . LYS A 1 145 ? -11.138 36.723 47.128 1.00 26.65 191 LYS A O 1
ATOM 1127 N N . ASP A 1 146 ? -10.020 38.642 47.536 1.00 20.52 192 ASP A N 1
ATOM 1128 C CA . ASP A 1 146 ? -11.258 39.418 47.680 1.00 22.85 192 ASP A CA 1
ATOM 1129 C C . ASP A 1 146 ? -10.942 40.911 47.544 1.00 21.60 192 ASP A C 1
ATOM 1130 O O . ASP A 1 146 ? -9.756 41.253 47.420 1.00 20.52 192 ASP A O 1
ATOM 1135 N N . GLN A 1 147 ? -11.957 41.780 47.556 1.00 23.86 193 GLN A N 1
ATOM 1136 C CA . GLN A 1 147 ? -11.705 43.213 47.344 1.00 26.49 193 GLN A CA 1
ATOM 1137 C C . GLN A 1 147 ? -10.873 43.798 48.478 1.00 24.21 193 GLN A C 1
ATOM 1138 O O . GLN A 1 147 ? -10.031 44.665 48.217 1.00 23.98 193 GLN A O 1
ATOM 1144 N N . SER A 1 148 ? -11.080 43.347 49.714 1.00 25.27 194 SER A N 1
ATOM 1145 C CA . SER A 1 148 ? -10.265 43.893 50.817 1.00 26.75 194 SER A CA 1
ATOM 1146 C C . SER A 1 148 ? -8.785 43.562 50.615 1.00 22.33 194 SER A C 1
ATOM 1147 O O . SER A 1 148 ? -7.905 44.372 50.938 1.00 23.12 194 SER A O 1
ATOM 1150 N N . ALA A 1 149 ? -8.461 42.382 50.081 1.00 19.69 195 ALA A N 1
ATOM 1151 C CA . ALA A 1 149 ? -7.044 42.057 49.814 1.00 18.26 195 ALA A CA 1
ATOM 1152 C C . ALA A 1 149 ? -6.500 42.985 48.720 1.00 18.57 195 ALA A C 1
ATOM 1153 O O . ALA A 1 149 ? -5.343 43.415 48.773 1.00 19.42 195 ALA A O 1
ATOM 1155 N N . ALA A 1 150 ? -7.307 43.302 47.707 1.00 18.67 196 ALA A N 1
ATOM 1156 C CA . ALA A 1 150 ? -6.891 44.230 46.653 1.00 17.87 196 ALA A CA 1
ATOM 1157 C C . ALA A 1 150 ? -6.607 45.605 47.247 1.00 18.92 196 ALA A C 1
ATOM 1158 O O . ALA A 1 150 ? -5.642 46.291 46.938 1.00 21.60 196 ALA A O 1
ATOM 1160 N N . GLU A 1 151 ? -7.468 46.066 48.173 1.00 20.37 197 GLU A N 1
ATOM 1161 C CA . GLU A 1 151 ? -7.243 47.378 48.773 1.00 21.50 197 GLU A CA 1
ATOM 1162 C C . GLU A 1 151 ? -5.950 47.454 49.575 1.00 23.61 197 GLU A C 1
ATOM 1163 O O . GLU A 1 151 ? -5.291 48.513 49.609 1.00 29.39 197 GLU A O 1
ATOM 1169 N N . ILE A 1 152 ? -5.582 46.343 50.252 1.00 20.15 198 ILE A N 1
ATOM 1170 C CA . ILE A 1 152 ? -4.355 46.387 51.065 1.00 20.80 198 ILE A CA 1
ATOM 1171 C C . ILE A 1 152 ? -3.123 46.015 50.266 1.00 20.24 198 ILE A C 1
ATOM 1172 O O . ILE A 1 152 ? -2.023 46.180 50.753 1.00 25.09 198 ILE A O 1
ATOM 1181 N N . GLY A 1 153 ? -3.294 45.534 49.037 1.00 20.49 199 GLY A N 1
ATOM 1182 C CA . GLY A 1 153 ? -2.162 45.112 48.204 1.00 21.05 199 GLY A CA 1
ATOM 1183 C C . GLY A 1 153 ? -1.693 43.723 48.636 1.00 20.04 199 GLY A C 1
ATOM 1184 O O . GLY A 1 153 ? -0.514 43.395 48.472 1.00 22.79 199 GLY A O 1
ATOM 1185 N N . ASP A 1 154 ? -2.601 42.923 49.176 1.00 18.85 200 ASP A N 1
ATOM 1186 C CA . ASP A 1 154 ? -2.306 41.587 49.720 1.00 17.08 200 ASP A CA 1
ATOM 1187 C C . ASP A 1 154 ? -2.421 40.560 48.585 1.00 18.50 200 ASP A C 1
ATOM 1188 O O . ASP A 1 154 ? -3.482 39.981 48.327 1.00 18.80 200 ASP A O 1
ATOM 1193 N N . LYS A 1 155 ? -1.336 40.308 47.873 1.00 17.62 201 LYS A N 1
ATOM 1194 C CA . LYS A 1 155 ? -1.328 39.552 46.619 1.00 17.79 201 LYS A CA 1
ATOM 1195 C C . LYS A 1 155 ? -1.232 38.047 46.847 1.00 18.30 201 LYS A C 1
ATOM 1196 O O . LYS A 1 155 ? -0.545 37.564 47.781 1.00 21.30 201 LYS A O 1
ATOM 1202 N N . SER A 1 156 ? -1.929 37.323 46.006 1.00 16.83 202 SER A N 1
ATOM 1203 C CA . SER A 1 156 ? -1.830 35.862 45.943 1.00 17.38 202 SER A CA 1
ATOM 1204 C C . SER A 1 156 ? -1.072 35.505 44.672 1.00 16.65 202 SER A C 1
ATOM 1205 O O . SER A 1 156 ? -1.531 35.863 43.582 1.00 17.03 202 SER A O 1
ATOM 1208 N N . TRP A 1 157 ? 0.082 34.852 44.812 1.00 17.61 203 TRP A N 1
ATOM 1209 C CA . TRP A 1 157 ? 0.936 34.499 43.669 1.00 17.32 203 TRP A CA 1
ATOM 1210 C C . TRP A 1 157 ? 0.657 33.094 43.128 1.00 18.88 203 TRP A C 1
ATOM 1211 O O . TRP A 1 157 ? 0.382 32.154 43.890 1.00 20.94 203 TRP A O 1
ATOM 1222 N N . LEU A 1 158 ? 0.747 33.010 41.789 1.00 18.84 204 LEU A N 1
ATOM 1223 C CA . LEU A 1 158 ? 0.537 31.788 41.031 1.00 17.45 204 LEU A CA 1
ATOM 1224 C C . LEU A 1 158 ? 1.769 31.555 40.191 1.00 19.53 204 LEU A C 1
ATOM 1225 O O . LEU A 1 158 ? 2.115 32.489 39.449 1.00 23.65 204 LEU A O 1
ATOM 1234 N N . TYR A 1 159 ? 2.405 30.404 40.334 1.00 19.22 205 TYR A N 1
ATOM 1235 C CA . TYR A 1 159 ? 3.672 30.203 39.616 1.00 18.34 205 TYR A CA 1
ATOM 1236 C C . TYR A 1 159 ? 3.524 29.164 38.521 1.00 18.21 205 TYR A C 1
ATOM 1237 O O . TYR A 1 159 ? 2.630 28.314 38.555 1.00 19.53 205 TYR A O 1
ATOM 1246 N N . LEU A 1 160 ? 4.439 29.242 37.568 1.00 18.59 206 LEU A N 1
ATOM 1247 C CA . LEU A 1 160 ? 4.443 28.290 36.451 1.00 19.62 206 LEU A CA 1
ATOM 1248 C C . LEU A 1 160 ? 4.286 26.832 36.865 1.00 19.71 206 LEU A C 1
ATOM 1249 O O . LEU A 1 160 ? 4.910 26.368 37.822 1.00 21.92 206 LEU A O 1
ATOM 1254 N N . ARG A 1 161 ? 3.445 26.131 36.122 1.00 20.53 207 ARG A N 1
ATOM 1255 C CA . ARG A 1 161 ? 3.178 24.709 36.286 1.00 20.77 207 ARG A CA 1
ATOM 1256 C C . ARG A 1 161 ? 4.150 23.901 35.432 1.00 20.86 207 ARG A C 1
ATOM 1257 O O . ARG A 1 161 ? 4.158 24.076 34.204 1.00 21.92 207 ARG A O 1
ATOM 1265 N N . THR A 1 162 ? 4.971 23.040 35.989 1.00 24.15 208 THR A N 1
ATOM 1266 C CA . THR A 1 162 ? 5.804 22.162 35.150 1.00 28.35 208 THR A CA 1
ATOM 1267 C C . THR A 1 162 ? 5.017 20.901 34.822 1.00 29.16 208 THR A C 1
ATOM 1268 O O . THR A 1 162 ? 4.226 20.424 35.659 1.00 33.51 208 THR A O 1
ATOM 1272 N N . LEU A 1 163 ? 5.150 20.330 33.641 1.00 29.82 209 LEU A N 1
ATOM 1273 C CA . LEU A 1 163 ? 4.322 19.229 33.175 1.00 28.96 209 LEU A CA 1
ATOM 1274 C C . LEU A 1 163 ? 5.106 17.942 32.992 1.00 33.53 209 LEU A C 1
ATOM 1275 O O . LEU A 1 163 ? 6.264 17.956 32.577 1.00 41.08 209 LEU A O 1
ATOM 1280 N N . LYS A 1 164 ? 4.447 16.831 33.260 1.00 37.90 210 LYS A N 1
ATOM 1281 C CA . LYS A 1 164 ? 4.931 15.509 32.883 1.00 40.60 210 LYS A CA 1
ATOM 1282 C C . LYS A 1 164 ? 4.751 15.350 31.374 1.00 42.62 210 LYS A C 1
ATOM 1283 O O . LYS A 1 164 ? 3.855 15.990 30.813 1.00 47.88 210 LYS A O 1
ATOM 1289 N N . GLN A 1 165 ? 5.546 14.524 30.707 1.00 47.81 211 GLN A N 1
ATOM 1290 C CA . GLN A 1 165 ? 5.375 14.392 29.251 1.00 49.58 211 GLN A CA 1
ATOM 1291 C C . GLN A 1 165 ? 3.981 13.885 28.908 1.00 49.84 211 GLN A C 1
ATOM 1292 O O . GLN A 1 165 ? 3.373 14.309 27.918 1.00 48.56 211 GLN A O 1
ATOM 1298 N N . GLU A 1 166 ? 3.438 12.976 29.717 1.00 46.79 212 GLU A N 1
ATOM 1299 C CA . GLU A 1 166 ? 2.123 12.460 29.368 1.00 50.61 212 GLU A CA 1
ATOM 1300 C C . GLU A 1 166 ? 1.058 13.543 29.510 1.00 46.66 212 GLU A C 1
ATOM 1301 O O . GLU A 1 166 ? -0.034 13.328 28.976 1.00 48.51 212 GLU A O 1
ATOM 1307 N N . GLU A 1 167 ? 1.373 14.640 30.183 1.00 40.71 213 GLU A N 1
ATOM 1308 C CA . GLU A 1 167 ? 0.504 15.776 30.376 1.00 37.85 213 GLU A CA 1
ATOM 1309 C C . GLU A 1 167 ? 0.542 16.781 29.238 1.00 32.08 213 GLU A C 1
ATOM 1310 O O . GLU A 1 167 ? -0.380 17.586 29.113 1.00 30.02 213 GLU A O 1
ATOM 1316 N N . GLU A 1 168 ? 1.607 16.784 28.444 1.00 31.67 214 GLU A N 1
ATOM 1317 C CA . GLU A 1 168 ? 1.838 17.975 27.601 1.00 25.10 214 GLU A CA 1
ATOM 1318 C C . GLU A 1 168 ? 0.730 18.173 26.585 1.00 25.44 214 GLU A C 1
ATOM 1319 O O . GLU A 1 168 ? 0.254 19.303 26.430 1.00 25.17 214 GLU A O 1
ATOM 1325 N N . THR A 1 169 ? 0.310 17.116 25.883 1.00 25.71 215 THR A N 1
ATOM 1326 C CA . THR A 1 169 ? -0.665 17.383 24.813 1.00 28.57 215 THR A CA 1
ATOM 1327 C C . THR A 1 169 ? -1.965 17.986 25.358 1.00 26.63 215 THR A C 1
ATOM 1328 O O . THR A 1 169 ? -2.356 19.086 24.866 1.00 29.91 215 THR A O 1
ATOM 1332 N N . HIS A 1 170 ? -2.585 17.333 26.334 1.00 27.82 216 HIS A N 1
ATOM 1333 C CA . HIS A 1 170 ? -3.870 17.827 26.858 1.00 28.34 216 HIS A CA 1
ATOM 1334 C C . HIS A 1 170 ? -3.746 19.148 27.588 1.00 25.58 216 HIS A C 1
ATOM 1335 O O . HIS A 1 170 ? -4.509 20.090 27.367 1.00 23.11 216 HIS A O 1
ATOM 1342 N N . ILE A 1 171 ? -2.757 19.284 28.478 1.00 21.42 217 ILE A N 1
ATOM 1343 C CA . ILE A 1 171 ? -2.645 20.542 29.229 1.00 20.71 217 ILE A CA 1
ATOM 1344 C C . ILE A 1 171 ? -2.213 21.707 28.358 1.00 17.56 217 ILE A C 1
ATOM 1345 O O . ILE A 1 171 ? -2.760 22.802 28.574 1.00 18.51 217 ILE A O 1
ATOM 1350 N N . ARG A 1 172 ? -1.312 21.531 27.385 1.00 17.24 218 ARG A N 1
ATOM 1351 C CA . ARG A 1 172 ? -0.963 22.721 26.580 1.00 16.78 218 ARG A CA 1
ATOM 1352 C C . ARG A 1 172 ? -2.167 23.191 25.771 1.00 15.75 218 ARG A C 1
ATOM 1353 O O . ARG A 1 172 ? -2.316 24.401 25.579 1.00 16.31 218 ARG A O 1
ATOM 1361 N N . ASN A 1 173 ? -3.018 22.251 25.325 1.00 16.37 219 ASN A N 1
ATOM 1362 C CA . ASN A 1 173 ? -4.206 22.646 24.563 1.00 17.50 219 ASN A CA 1
ATOM 1363 C C . ASN A 1 173 ? -5.212 23.340 25.489 1.00 17.85 219 ASN A C 1
ATOM 1364 O O . ASN A 1 173 ? -5.845 24.338 25.124 1.00 18.02 219 ASN A O 1
ATOM 1369 N N . GLU A 1 174 ? -5.376 22.833 26.712 1.00 17.99 220 GLU A N 1
ATOM 1370 C CA . GLU A 1 174 ? -6.257 23.558 27.662 1.00 18.56 220 GLU A CA 1
ATOM 1371 C C . GLU A 1 174 ? -5.733 24.948 27.959 1.00 16.63 220 GLU A C 1
ATOM 1372 O O . GLU A 1 174 ? -6.508 25.913 28.047 1.00 19.40 220 GLU A O 1
ATOM 1383 N N . GLN A 1 175 ? -4.423 25.058 28.066 1.00 16.25 221 GLN A N 1
ATOM 1384 C CA . GLN A 1 175 ? -3.828 26.382 28.315 1.00 15.55 221 GLN A CA 1
ATOM 1385 C C . GLN A 1 175 ? -4.033 27.305 27.124 1.00 13.53 221 GLN A C 1
ATOM 1386 O O . GLN A 1 175 ? -4.375 28.505 27.349 1.00 15.09 221 GLN A O 1
ATOM 1392 N N . VAL A 1 176 ? -3.846 26.831 25.880 1.00 14.25 222 VAL A N 1
ATOM 1393 C CA . VAL A 1 176 ? -4.019 27.778 24.759 1.00 13.43 222 VAL A CA 1
ATOM 1394 C C . VAL A 1 176 ? -5.474 28.256 24.681 1.00 13.20 222 VAL A C 1
ATOM 1395 O O . VAL A 1 176 ? -5.726 29.414 24.300 1.00 15.27 222 VAL A O 1
ATOM 1399 N N . ARG A 1 177 ? -6.411 27.371 25.049 1.00 15.38 223 ARG A N 1
ATOM 1400 C CA . ARG A 1 177 ? -7.824 27.777 24.995 1.00 16.78 223 ARG A CA 1
ATOM 1401 C C . ARG A 1 177 ? -8.098 28.799 26.079 1.00 17.31 223 ARG A C 1
ATOM 1402 O O . ARG A 1 177 ? -8.819 29.777 25.853 1.00 16.56 223 ARG A O 1
ATOM 1410 N N . GLN A 1 178 ? -7.499 28.618 27.261 1.00 16.50 224 GLN A N 1
ATOM 1411 C CA . GLN A 1 178 ? -7.627 29.633 28.324 1.00 15.89 224 GLN A CA 1
ATOM 1412 C C . GLN A 1 178 ? -6.979 30.946 27.918 1.00 14.65 224 GLN A C 1
ATOM 1413 O O . GLN A 1 178 ? -7.565 32.023 28.191 1.00 15.72 224 GLN A O 1
ATOM 1419 N N . ARG A 1 179 ? -5.848 30.885 27.222 1.00 13.67 225 ARG A N 1
ATOM 1420 C CA . ARG A 1 179 ? -5.164 32.064 26.797 1.00 13.73 225 ARG A CA 1
ATOM 1421 C C . ARG A 1 179 ? -5.984 32.846 25.816 1.00 13.86 225 ARG A C 1
ATOM 1422 O O . ARG A 1 179 ? -6.011 34.039 25.887 1.00 15.83 225 ARG A O 1
ATOM 1430 N N . ALA A 1 180 ? -6.618 32.120 24.893 1.00 14.30 226 ALA A N 1
ATOM 1431 C CA . ALA A 1 180 ? -7.488 32.795 23.915 1.00 13.66 226 ALA A CA 1
ATOM 1432 C C . ALA A 1 180 ? -8.662 33.485 24.618 1.00 13.88 226 ALA A C 1
ATOM 1433 O O . ALA A 1 180 ? -9.024 34.631 24.336 1.00 15.53 226 ALA A O 1
ATOM 1435 N N . LYS A 1 181 ? -9.244 32.787 25.593 1.00 14.12 227 LYS A N 1
ATOM 1436 C CA . LYS A 1 181 ? -10.296 33.395 26.393 1.00 15.49 227 LYS A CA 1
ATOM 1437 C C . LYS A 1 181 ? -9.820 34.661 27.103 1.00 14.45 227 LYS A C 1
ATOM 1438 O O . LYS A 1 181 ? -10.572 35.655 27.166 1.00 15.53 227 LYS A O 1
ATOM 1444 N N . GLU A 1 182 ? -8.595 34.636 27.621 1.00 13.82 228 GLU A N 1
ATOM 1445 C CA . GLU A 1 182 ? -8.040 35.791 28.333 1.00 14.54 228 GLU A CA 1
ATOM 1446 C C . GLU A 1 182 ? -7.788 36.932 27.348 1.00 12.93 228 GLU A C 1
ATOM 1447 O O . GLU A 1 182 ? -7.988 38.086 27.719 1.00 14.99 228 GLU A O 1
ATOM 1453 N N . CYS A 1 183 ? -7.376 36.617 26.107 1.00 12.89 229 CYS A N 1
ATOM 1454 C CA . CYS A 1 183 ? -7.204 37.718 25.136 1.00 13.83 229 CYS A CA 1
ATOM 1455 C C . CYS A 1 183 ? -8.555 38.345 24.790 1.00 13.55 229 CYS A C 1
ATOM 1456 O O . CYS A 1 183 ? -8.660 39.566 24.734 1.00 14.57 229 CYS A O 1
ATOM 1459 N N . SER A 1 184 ? -9.565 37.507 24.551 1.00 13.87 230 SER A N 1
ATOM 1460 C CA . SER A 1 184 ? -10.916 38.041 24.272 1.00 14.37 230 SER A CA 1
ATOM 1461 C C . SER A 1 184 ? -11.488 38.803 25.446 1.00 13.27 230 SER A C 1
ATOM 1462 O O . SER A 1 184 ? -12.185 39.817 25.296 1.00 15.47 230 SER A O 1
ATOM 1465 N N . GLN A 1 185 ? -11.231 38.330 26.665 1.00 14.90 231 GLN A N 1
ATOM 1466 C CA . GLN A 1 185 ? -11.730 39.015 27.859 1.00 14.76 231 GLN A CA 1
ATOM 1467 C C . GLN A 1 185 ? -11.053 40.365 28.029 1.00 15.40 231 GLN A C 1
ATOM 1468 O O . GLN A 1 185 ? -11.657 41.341 28.443 1.00 15.93 231 GLN A O 1
ATOM 1474 N N . ALA A 1 186 ? -9.754 40.427 27.746 1.00 14.53 232 ALA A N 1
ATOM 1475 C CA . ALA A 1 186 ? -9.021 41.707 27.855 1.00 14.22 232 ALA A CA 1
ATOM 1476 C C . ALA A 1 186 ? -9.592 42.667 26.832 1.00 14.32 232 ALA A C 1
ATOM 1477 O O . ALA A 1 186 ? -9.798 43.853 27.105 1.00 16.96 232 ALA A O 1
ATOM 1479 N N . LEU A 1 187 ? -9.806 42.174 25.599 1.00 14.40 233 LEU A N 1
ATOM 1480 C CA . LEU A 1 187 ? -10.374 43.053 24.572 1.00 13.95 233 LEU A CA 1
ATOM 1481 C C . LEU A 1 187 ? -11.739 43.568 25.028 1.00 14.07 233 LEU A C 1
ATOM 1482 O O . LEU A 1 187 ? -12.078 44.734 24.919 1.00 16.85 233 LEU A O 1
ATOM 1487 N N . SER A 1 188 ? -12.585 42.678 25.555 1.00 13.76 234 SER A N 1
ATOM 1488 C CA . SER A 1 188 ? -13.913 43.125 26.030 1.00 15.73 234 SER A CA 1
ATOM 1489 C C . SER A 1 188 ? -13.807 44.142 27.150 1.00 15.26 234 SER A C 1
ATOM 1490 O O . SER A 1 188 ? -14.573 45.111 27.218 1.00 18.36 234 SER A O 1
ATOM 1495 N N . LEU A 1 189 ? -12.841 43.989 28.069 1.00 15.72 235 LEU A N 1
ATOM 1496 C CA . LEU A 1 189 ? -12.686 44.992 29.124 1.00 16.82 235 LEU A CA 1
ATOM 1497 C C . LEU A 1 189 ? -12.335 46.365 28.582 1.00 16.89 235 LEU A C 1
ATOM 1498 O O . LEU A 1 189 ? -12.906 47.371 28.979 1.00 17.68 235 LEU A O 1
ATOM 1503 N N . ILE A 1 190 ? -11.376 46.392 27.623 1.00 16.55 236 ILE A N 1
ATOM 1504 C CA . ILE A 1 190 ? -10.979 47.680 27.039 1.00 15.45 236 ILE A CA 1
ATOM 1505 C C . ILE A 1 190 ? -12.136 48.256 26.232 1.00 16.35 236 ILE A C 1
ATOM 1506 O O . ILE A 1 190 ? -12.397 49.474 26.336 1.00 16.80 236 ILE A O 1
ATOM 1515 N N . LEU A 1 191 ? -12.841 47.445 25.445 1.00 16.08 237 LEU A N 1
ATOM 1516 C CA . LEU A 1 191 ? -13.968 47.996 24.674 1.00 16.55 237 LEU A CA 1
ATOM 1517 C C . LEU A 1 191 ? -15.085 48.509 25.580 1.00 17.63 237 LEU A C 1
ATOM 1518 O O . LEU A 1 191 ? -15.785 49.495 25.354 1.00 18.09 237 LEU A O 1
ATOM 1523 N N . ASP A 1 192 ? -15.309 47.832 26.699 1.00 18.47 238 ASP A N 1
ATOM 1524 C CA . ASP A 1 192 ? -16.350 48.268 27.632 1.00 18.98 238 ASP A CA 1
ATOM 1525 C C . ASP A 1 192 ? -15.910 49.575 28.288 1.00 18.97 238 ASP A C 1
ATOM 1526 O O . ASP A 1 192 ? -16.711 50.501 28.436 1.00 21.83 238 ASP A O 1
ATOM 1531 N N . ILE A 1 193 ? -14.639 49.678 28.716 1.00 17.41 239 ILE A N 1
ATOM 1532 C CA . ILE A 1 193 ? -14.188 50.974 29.245 1.00 18.68 239 ILE A CA 1
ATOM 1533 C C . ILE A 1 193 ? -14.295 52.081 28.206 1.00 18.15 239 ILE A C 1
ATOM 1534 O O . ILE A 1 193 ? -14.697 53.214 28.562 1.00 22.63 239 ILE A O 1
ATOM 1539 N N . ASP A 1 194 ? -13.935 51.757 26.969 1.00 17.61 240 ASP A N 1
ATOM 1540 C CA . ASP A 1 194 ? -14.066 52.732 25.876 1.00 19.81 240 ASP A CA 1
ATOM 1541 C C . ASP A 1 194 ? -15.476 53.285 25.768 1.00 18.51 240 ASP A C 1
ATOM 1542 O O . ASP A 1 194 ? -15.714 54.429 25.385 1.00 20.59 240 ASP A O 1
ATOM 1547 N N . HIS A 1 195 ? -16.471 52.454 26.050 1.00 18.60 241 HIS A N 1
ATOM 1548 C CA . HIS A 1 195 ? -17.844 52.913 25.946 1.00 22.39 241 HIS A CA 1
ATOM 1549 C C . HIS A 1 195 ? -18.411 53.163 27.337 1.00 26.74 241 HIS A C 1
ATOM 1550 O O . HIS A 1 195 ? -19.630 53.119 27.511 1.00 29.20 241 HIS A O 1
ATOM 1557 N N . GLY A 1 196 ? -17.564 53.480 28.304 1.00 24.97 242 GLY A N 1
ATOM 1558 C CA . GLY A 1 196 ? -18.015 54.122 29.516 1.00 27.80 242 GLY A CA 1
ATOM 1559 C C . GLY A 1 196 ? -18.328 53.240 30.685 1.00 27.70 242 GLY A C 1
ATOM 1560 O O . GLY A 1 196 ? -18.829 53.718 31.701 1.00 27.90 242 GLY A O 1
ATOM 1561 N N . LYS A 1 197 ? -18.061 51.944 30.594 1.00 29.58 243 LYS A N 1
ATOM 1562 C CA . LYS A 1 197 ? -18.244 51.081 31.762 1.00 28.40 243 LYS A CA 1
ATOM 1563 C C . LYS A 1 197 ? -17.423 51.573 32.940 1.00 29.64 243 LYS A C 1
ATOM 1564 O O . LYS A 1 197 ? -16.206 51.780 32.803 1.00 28.44 243 LYS A O 1
ATOM 1570 N N . PRO A 1 198 ? -18.019 51.771 34.100 1.00 33.73 244 PRO A N 1
ATOM 1571 C CA . PRO A 1 198 ? -17.198 52.172 35.251 1.00 35.96 244 PRO A CA 1
ATOM 1572 C C . PRO A 1 198 ? -16.390 50.967 35.719 1.00 34.57 244 PRO A C 1
ATOM 1573 O O . PRO A 1 198 ? -16.936 49.887 35.996 1.00 43.66 244 PRO A O 1
ATOM 1577 N N . VAL A 1 199 ? -15.083 51.183 35.791 1.00 29.93 245 VAL A N 1
ATOM 1578 C CA . VAL A 1 199 ? -14.200 50.097 36.222 1.00 26.50 245 VAL A CA 1
ATOM 1579 C C . VAL A 1 199 ? -13.426 50.564 37.420 1.00 26.03 245 VAL A C 1
ATOM 1580 O O . VAL A 1 199 ? -12.866 51.675 37.379 1.00 39.82 245 VAL A O 1
ATOM 1587 N N . LYS A 1 200 ? -13.357 49.791 38.501 1.00 28.61 246 LYS A N 1
ATOM 1588 C CA . LYS A 1 200 ? -12.435 50.177 39.564 1.00 27.52 246 LYS A CA 1
ATOM 158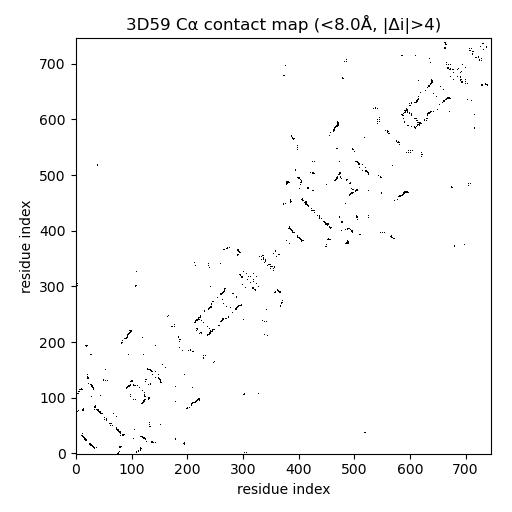9 C C . LYS A 1 200 ? -11.179 49.316 39.439 1.00 21.30 246 LYS A C 1
ATOM 1590 O O . LYS A 1 200 ? -11.244 48.117 39.706 1.00 25.17 246 LYS A O 1
ATOM 1596 N N . ASN A 1 201 ? -10.058 49.915 39.023 1.00 19.74 247 ASN A N 1
ATOM 1597 C CA . ASN A 1 201 ? -8.827 49.134 38.863 1.00 18.55 247 ASN A CA 1
ATOM 1598 C C . ASN A 1 201 ? -8.478 48.480 40.191 1.00 18.99 247 ASN A C 1
ATOM 1599 O O . ASN A 1 201 ? -8.499 49.215 41.212 1.00 22.27 247 ASN A O 1
ATOM 1604 N N . ALA A 1 202 ? -8.193 47.179 40.198 1.00 18.36 248 ALA A N 1
ATOM 1605 C CA . ALA A 1 202 ? -7.836 46.536 41.484 1.00 19.25 248 ALA A CA 1
ATOM 1606 C C . ALA A 1 202 ? -6.490 47.027 41.988 1.00 19.23 248 ALA A C 1
ATOM 1607 O O . ALA A 1 202 ? -6.186 46.831 43.178 1.00 26.24 248 ALA A O 1
ATOM 1609 N N . LEU A 1 203 ? -5.692 47.611 41.111 1.00 18.16 249 LEU A N 1
ATOM 1610 C CA . LEU A 1 203 ? -4.409 48.242 41.474 1.00 17.97 249 LEU A CA 1
ATOM 1611 C C . LEU A 1 203 ? -4.616 49.734 41.711 1.00 21.63 249 LEU A C 1
ATOM 1612 O O . LEU A 1 203 ? -5.319 50.398 40.945 1.00 25.95 249 LEU A O 1
ATOM 1617 N N . ASP A 1 204 ? -4.020 50.296 42.766 1.00 24.02 250 ASP A N 1
ATOM 1618 C CA . ASP A 1 204 ? -4.211 51.702 43.052 1.00 28.98 250 ASP A CA 1
ATOM 1619 C C . ASP A 1 204 ? -3.106 52.509 42.390 1.00 27.75 250 ASP A C 1
ATOM 1620 O O . ASP A 1 204 ? -1.965 52.603 42.840 1.00 37.81 250 ASP A O 1
ATOM 1629 N N . LEU A 1 205 ? -3.432 53.079 41.233 1.00 25.12 251 LEU A N 1
ATOM 1630 C CA . LEU A 1 205 ? -2.391 53.761 40.474 1.00 23.05 251 LEU A CA 1
ATOM 1631 C C . LEU A 1 205 ? -2.886 55.144 40.066 1.00 23.28 251 LEU A C 1
ATOM 1632 O O . LEU A 1 205 ? -4.095 55.335 39.970 1.00 27.11 251 LEU A O 1
ATOM 1637 N N . LYS A 1 206 ? -1.974 56.076 39.800 1.00 25.88 252 LYS A N 1
ATOM 1638 C CA . LYS A 1 206 ? -2.393 57.422 39.459 1.00 26.37 252 LYS A CA 1
ATOM 1639 C C . LYS A 1 206 ? -2.854 57.537 38.011 1.00 29.67 252 LYS A C 1
ATOM 1640 O O . LYS A 1 206 ? -2.944 58.658 37.511 1.00 54.65 252 LYS A O 1
ATOM 1646 N N . PHE A 1 207 ? -3.188 56.495 37.286 1.00 27.83 253 PHE A N 1
ATOM 1647 C CA . PHE A 1 207 ? -3.779 56.693 35.962 1.00 24.94 253 PHE A CA 1
ATOM 1648 C C . PHE A 1 207 ? -5.297 56.529 36.102 1.00 23.80 253 PHE A C 1
ATOM 1649 O O . PHE A 1 207 ? -5.779 55.495 36.551 1.00 29.61 253 PHE A O 1
ATOM 1657 N N . ASP A 1 208 ? -6.053 57.543 35.699 1.00 26.89 254 ASP A N 1
ATOM 1658 C CA . ASP A 1 208 ? -7.515 57.519 35.712 1.00 28.47 254 ASP A CA 1
ATOM 1659 C C . ASP A 1 208 ? -8.029 56.743 34.511 1.00 28.33 254 ASP A C 1
ATOM 1660 O O . ASP A 1 208 ? -7.829 57.195 33.374 1.00 25.50 254 ASP A O 1
ATOM 1665 N N . MET A 1 209 ? -8.680 55.598 34.725 1.00 28.73 255 MET A N 1
ATOM 1666 C CA . MET A 1 209 ? -9.068 54.784 33.579 1.00 25.24 255 MET A CA 1
ATOM 1667 C C . MET A 1 209 ? -10.168 55.470 32.788 1.00 23.91 255 MET A C 1
ATOM 1668 O O . MET A 1 209 ? -10.518 55.082 31.665 1.00 26.51 255 MET A O 1
ATOM 1673 N N . GLU A 1 210 ? -10.769 56.526 33.322 1.00 25.21 256 GLU A N 1
ATOM 1674 C CA . GLU A 1 210 ? -11.830 57.186 32.544 1.00 28.58 256 GLU A CA 1
ATOM 1675 C C . GLU A 1 210 ? -11.242 57.875 31.326 1.00 28.20 256 GLU A C 1
ATOM 1676 O O . GLU A 1 210 ? -11.961 58.224 30.370 1.00 25.04 256 GLU A O 1
ATOM 1682 N N . GLN A 1 211 ? -9.936 58.096 31.314 1.00 26.49 257 GLN A N 1
ATOM 1683 C CA . GLN A 1 211 ? -9.279 58.643 30.125 1.00 25.36 257 GLN A CA 1
ATOM 1684 C C . GLN A 1 211 ? -9.453 57.799 28.873 1.00 24.09 257 GLN A C 1
ATOM 1685 O O . GLN A 1 211 ? -9.308 58.299 27.750 1.00 25.92 257 GLN A O 1
ATOM 1691 N N . LEU A 1 212 ? -9.688 56.514 29.093 1.00 22.60 258 LEU A N 1
ATOM 1692 C CA . LEU A 1 212 ? -9.811 55.554 28.001 1.00 22.31 258 LEU A CA 1
ATOM 1693 C C . LEU A 1 212 ? -11.181 55.611 27.339 1.00 20.04 258 LEU A C 1
ATOM 1694 O O . LEU A 1 212 ? -11.320 55.018 26.262 1.00 24.25 258 LEU A O 1
ATOM 1699 N N . LYS A 1 213 ? -12.154 56.297 27.954 1.00 21.10 259 LYS A N 1
ATOM 1700 C CA . LYS A 1 213 ? -13.456 56.440 27.309 1.00 20.31 259 LYS A CA 1
ATOM 1701 C C . LYS A 1 213 ? -13.278 57.090 25.932 1.00 18.89 259 LYS A C 1
ATOM 1702 O O . LYS A 1 213 ? -12.574 58.112 25.851 1.00 23.17 259 LYS A O 1
ATOM 1708 N N . ASP A 1 214 ? -13.894 56.562 24.909 1.00 19.74 260 ASP A N 1
ATOM 1709 C CA . ASP A 1 214 ? -13.908 57.061 23.557 1.00 20.31 260 ASP A CA 1
ATOM 1710 C C . ASP A 1 214 ? -12.486 57.186 23.027 1.00 23.33 260 ASP A C 1
ATOM 1711 O O . ASP A 1 214 ? -12.226 58.161 22.319 1.00 30.63 260 ASP A O 1
ATOM 1716 N N . SER A 1 215 ? -11.600 56.246 23.379 1.00 22.82 261 SER A N 1
ATOM 1717 C CA . SER A 1 215 ? -10.205 56.374 22.931 1.00 22.64 261 SER A CA 1
ATOM 1718 C C . SER A 1 215 ? -9.797 55.314 21.935 1.00 18.96 261 SER A C 1
ATOM 1719 O O . SER A 1 215 ? -8.710 55.353 21.364 1.00 21.87 261 SER A O 1
ATOM 1724 N N . ILE A 1 216 ? -10.677 54.346 21.685 1.00 19.29 262 ILE A N 1
ATOM 1725 C CA . ILE A 1 216 ? -10.329 53.220 20.840 1.00 17.46 262 ILE A CA 1
ATOM 1726 C C . ILE A 1 216 ? -11.000 53.286 19.474 1.00 17.73 262 ILE A C 1
ATOM 1727 O O . ILE A 1 216 ? -12.194 53.590 19.369 1.00 18.56 262 ILE A O 1
ATOM 1732 N N . ASP A 1 217 ? -10.209 52.962 18.434 1.00 18.11 263 ASP A N 1
ATOM 1733 C CA . ASP A 1 217 ? -10.801 52.774 17.109 1.00 19.36 263 ASP A CA 1
ATOM 1734 C C . ASP A 1 217 ? -11.255 51.316 17.028 1.00 18.53 263 ASP A C 1
ATOM 1735 O O . ASP A 1 217 ? -10.429 50.425 16.826 1.00 18.85 263 ASP A O 1
ATOM 1740 N N . ARG A 1 218 ? -12.542 51.079 17.225 1.00 18.96 264 ARG A N 1
ATOM 1741 C CA . ARG A 1 218 ? -13.034 49.734 17.555 1.00 19.23 264 ARG A CA 1
ATOM 1742 C C . ARG A 1 218 ? -12.998 48.792 16.363 1.00 18.77 264 ARG A C 1
ATOM 1743 O O . ARG A 1 218 ? -13.121 47.578 16.603 1.00 20.37 264 ARG A O 1
ATOM 1751 N N . GLU A 1 219 ? -12.847 49.291 15.147 1.00 19.19 265 GLU A N 1
ATOM 1752 C CA . GLU A 1 219 ? -12.719 48.444 13.975 1.00 22.31 265 GLU A CA 1
ATOM 1753 C C . GLU A 1 219 ? -11.279 48.025 13.729 1.00 20.31 265 GLU A C 1
ATOM 1754 O O . GLU A 1 219 ? -11.051 47.164 12.876 1.00 26.71 265 GLU A O 1
ATOM 1760 N N . LYS A 1 220 ? -10.343 48.613 14.461 1.00 16.39 266 LYS A N 1
ATOM 1761 C CA . LYS A 1 220 ? -8.920 48.419 14.157 1.00 17.68 266 LYS A CA 1
ATOM 1762 C C . LYS A 1 220 ? -8.216 47.738 15.327 1.00 16.08 266 LYS A C 1
ATOM 1763 O O . LYS A 1 220 ? -7.487 48.356 16.079 1.00 16.98 266 LYS A O 1
ATOM 1769 N N . ILE A 1 221 ? -8.451 46.436 15.445 1.00 14.36 267 ILE A N 1
ATOM 1770 C CA . ILE A 1 221 ? -7.973 45.618 16.548 1.00 15.87 267 ILE A CA 1
ATOM 1771 C C . ILE A 1 221 ? -7.170 44.438 16.056 1.00 14.25 267 ILE A C 1
ATOM 1772 O O . ILE A 1 221 ? -7.617 43.774 15.129 1.00 14.53 267 ILE A O 1
ATOM 1781 N N . ALA A 1 222 ? -6.008 44.157 16.621 1.00 13.22 268 ALA A N 1
ATOM 1782 C CA . ALA A 1 222 ? -5.189 43.022 16.223 1.00 11.91 268 ALA A CA 1
ATOM 1783 C C . ALA A 1 222 ? -4.716 42.256 17.446 1.00 10.29 268 ALA A C 1
ATOM 1784 O O . ALA A 1 222 ? -4.728 42.806 18.575 1.00 12.71 268 ALA A O 1
ATOM 1786 N N . VAL A 1 223 ? -4.321 41.005 17.241 1.00 11.90 269 VAL A N 1
ATOM 1787 C CA . VAL A 1 223 ? -3.693 40.209 18.317 1.00 10.88 269 VAL A CA 1
ATOM 1788 C C . VAL A 1 223 ? -2.293 39.837 17.841 1.00 11.22 269 VAL A C 1
ATOM 1789 O O . VAL A 1 223 ? -2.097 39.470 16.677 1.00 12.52 269 VAL A O 1
ATOM 1793 N N . ILE A 1 224 ? -1.332 40.001 18.770 1.00 10.86 270 ILE A N 1
ATOM 1794 C CA . ILE A 1 224 ? 0.066 39.689 18.498 1.00 11.05 270 ILE A CA 1
ATOM 1795 C C . ILE A 1 224 ? 0.589 38.852 19.648 1.00 9.47 270 ILE A C 1
ATOM 1796 O O . ILE A 1 224 ? 0.172 39.017 20.789 1.00 11.99 270 ILE A O 1
ATOM 1801 N N . GLY A 1 225 ? 1.536 37.944 19.390 1.00 10.70 271 GLY A N 1
ATOM 1802 C CA . GLY A 1 225 ? 2.083 37.203 20.520 1.00 12.29 271 GLY A CA 1
ATOM 1803 C C . GLY A 1 225 ? 3.339 36.439 20.129 1.00 10.58 271 GLY A C 1
ATOM 1804 O O . GLY A 1 225 ? 3.528 36.205 18.907 1.00 12.73 271 GLY A O 1
ATOM 1805 N N . HIS A 1 226 ? 4.135 36.090 21.121 1.00 12.56 272 HIS A N 1
ATOM 1806 C CA . HIS A 1 226 ? 5.391 35.370 20.898 1.00 11.59 272 HIS A CA 1
ATOM 1807 C C . HIS A 1 226 ? 5.352 33.963 21.443 1.00 11.89 272 HIS A C 1
ATOM 1808 O O . HIS A 1 226 ? 4.930 33.766 22.560 1.00 12.82 272 HIS A O 1
ATOM 1815 N N . SER A 1 227 ? 5.822 32.996 20.634 1.00 12.68 273 SER A N 1
ATOM 1816 C CA . SER A 1 227 ? 6.041 31.623 21.101 1.00 12.40 273 SER A CA 1
ATOM 1817 C C . SER A 1 227 ? 4.709 30.970 21.490 1.00 12.22 273 SER A C 1
ATOM 1818 O O . SER A 1 227 ? 3.850 30.820 20.652 1.00 13.51 273 SER A O 1
ATOM 1821 N N . PHE A 1 228 ? 4.472 30.580 22.739 1.00 13.07 274 PHE A N 1
ATOM 1822 C CA . PHE A 1 228 ? 3.133 30.160 23.163 1.00 12.83 274 PHE A CA 1
ATOM 1823 C C . PHE A 1 228 ? 2.089 31.228 22.794 1.00 11.20 274 PHE A C 1
ATOM 1824 O O . PHE A 1 228 ? 0.946 30.923 22.473 1.00 13.34 274 PHE A O 1
ATOM 1832 N N . GLY A 1 229 ? 2.503 32.486 22.888 1.00 11.18 275 GLY A N 1
ATOM 1833 C CA . GLY A 1 229 ? 1.669 33.628 22.551 1.00 11.32 275 GLY A CA 1
ATOM 1834 C C . GLY A 1 229 ? 1.374 33.626 21.052 1.00 11.17 275 GLY A C 1
ATOM 1835 O O . GLY A 1 229 ? 0.341 34.185 20.641 1.00 12.93 275 GLY A O 1
ATOM 1836 N N . GLY A 1 230 ? 2.256 33.091 20.197 1.00 13.11 276 GLY A N 1
ATOM 1837 C CA . GLY A 1 230 ? 1.985 32.988 18.770 1.00 13.03 276 GLY A CA 1
ATOM 1838 C C . GLY A 1 230 ? 0.929 31.917 18.541 1.00 12.33 276 GLY A C 1
ATOM 1839 O O . GLY A 1 230 ? 0.013 32.103 17.692 1.00 14.41 276 GLY A O 1
ATOM 1840 N N . ALA A 1 231 ? 0.921 30.792 19.228 1.00 12.99 277 ALA A N 1
ATOM 1841 C CA . ALA A 1 231 ? -0.198 29.842 19.156 1.00 12.58 277 ALA A CA 1
ATOM 1842 C C . ALA A 1 231 ? -1.479 30.535 19.657 1.00 12.41 277 ALA A C 1
ATOM 1843 O O . ALA A 1 231 ? -2.587 30.355 19.116 1.00 14.44 277 ALA A O 1
ATOM 1845 N N . THR A 1 232 ? -1.322 31.341 20.723 1.00 11.96 278 THR A N 1
ATOM 1846 C CA . THR A 1 232 ? -2.495 32.056 21.255 1.00 11.83 278 THR A CA 1
ATOM 1847 C C . THR A 1 232 ? -3.109 32.993 20.225 1.00 11.32 278 THR A C 1
ATOM 1848 O O . THR A 1 232 ? -4.345 33.085 20.170 1.00 12.72 278 THR A O 1
ATOM 1852 N N . VAL A 1 233 ? -2.326 33.691 19.417 1.00 12.65 279 VAL A N 1
ATOM 1853 C CA . VAL A 1 233 ? -2.866 34.507 18.297 1.00 12.04 279 VAL A CA 1
ATOM 1854 C C . VAL A 1 233 ? -3.832 33.663 17.457 1.00 11.45 279 VAL A C 1
ATOM 1855 O O . VAL A 1 233 ? -4.927 34.076 17.159 1.00 13.07 279 VAL A O 1
ATOM 1859 N N . ILE A 1 234 ? -3.374 32.453 17.066 1.00 12.61 280 ILE A N 1
ATOM 1860 C CA . ILE A 1 234 ? -4.150 31.642 16.109 1.00 12.74 280 ILE A CA 1
ATOM 1861 C C . ILE A 1 234 ? -5.409 31.161 16.773 1.00 13.36 280 ILE A C 1
ATOM 1862 O O . ILE A 1 234 ? -6.527 31.246 16.214 1.00 15.65 280 ILE A O 1
ATOM 1867 N N . GLN A 1 235 ? -5.308 30.690 18.035 1.00 13.07 281 GLN A N 1
ATOM 1868 C CA . GLN A 1 235 ? -6.514 30.227 18.737 1.00 13.56 281 GLN A CA 1
ATOM 1869 C C . GLN A 1 235 ? -7.502 31.375 18.932 1.00 13.26 281 GLN A C 1
ATOM 1870 O O . GLN A 1 235 ? -8.721 31.246 18.773 1.00 15.29 281 GLN A O 1
ATOM 1876 N N . THR A 1 236 ? -6.999 32.557 19.282 1.00 12.12 282 THR A N 1
ATOM 1877 C CA . THR A 1 236 ? -7.833 33.751 19.484 1.00 12.61 282 THR A CA 1
ATOM 1878 C C . THR A 1 236 ? -8.544 34.158 18.198 1.00 12.33 282 THR A C 1
ATOM 1879 O O . THR A 1 236 ? -9.762 34.392 18.204 1.00 16.10 282 THR A O 1
ATOM 1883 N N . LEU A 1 237 ? -7.810 34.261 17.087 1.00 13.34 283 LEU A N 1
ATOM 1884 C CA . LEU A 1 237 ? -8.456 34.624 15.823 1.00 13.49 283 LEU A CA 1
ATOM 1885 C C . LEU A 1 237 ? -9.592 33.672 15.491 1.00 13.47 283 LEU A C 1
ATOM 1886 O O . LEU A 1 237 ? -10.629 34.048 14.956 1.00 15.75 283 LEU A O 1
ATOM 1891 N N . SER A 1 238 ? -9.361 32.379 15.764 1.00 13.85 284 SER A N 1
ATOM 1892 C CA . SER A 1 238 ? -10.340 31.349 15.396 1.00 15.91 284 SER A CA 1
ATOM 1893 C C . SER A 1 238 ? -11.657 31.556 16.153 1.00 16.95 284 SER A C 1
ATOM 1894 O O . SER A 1 238 ? -12.703 31.216 15.572 1.00 27.00 284 SER A O 1
ATOM 1899 N N . GLU A 1 239 ? -11.536 32.070 17.364 1.00 16.97 285 GLU A N 1
ATOM 1900 C CA . GLU A 1 239 ? -12.721 32.214 18.233 1.00 19.61 285 GLU A CA 1
ATOM 1901 C C . GLU A 1 239 ? -13.357 33.586 18.191 1.00 18.81 285 GLU A C 1
ATOM 1902 O O . GLU A 1 239 ? -14.547 33.728 18.498 1.00 24.13 285 GLU A O 1
ATOM 1913 N N . ASP A 1 240 ? -12.641 34.622 17.824 1.00 16.12 286 ASP A N 1
ATOM 1914 C CA . ASP A 1 240 ? -13.111 36.000 18.055 1.00 15.16 286 ASP A CA 1
ATOM 1915 C C . ASP A 1 240 ? -12.829 36.878 16.847 1.00 14.37 286 ASP A C 1
ATOM 1916 O O . ASP A 1 240 ? -11.710 37.333 16.605 1.00 16.05 286 ASP A O 1
ATOM 1921 N N . GLN A 1 241 ? -13.872 37.104 16.041 1.00 16.04 287 GLN A N 1
ATOM 1922 C CA . GLN A 1 241 ? -13.715 37.903 14.829 1.00 16.58 287 GLN A CA 1
ATOM 1923 C C . GLN A 1 241 ? -13.634 39.400 15.104 1.00 14.07 287 GLN A C 1
ATOM 1924 O O . GLN A 1 241 ? -13.515 40.213 14.161 1.00 16.95 287 GLN A O 1
ATOM 1935 N N . ARG A 1 242 ? -13.661 39.894 16.352 1.00 14.89 288 ARG A N 1
ATOM 1936 C CA . ARG A 1 242 ? -13.415 41.301 16.634 1.00 13.29 288 ARG A CA 1
ATOM 1937 C C . ARG A 1 242 ? -11.935 41.587 16.330 1.00 13.14 288 ARG A C 1
ATOM 1938 O O . ARG A 1 242 ? -11.604 42.744 16.028 1.00 16.10 288 ARG A O 1
ATOM 1946 N N . PHE A 1 243 ? -11.101 40.557 16.443 1.00 13.03 289 PHE A N 1
ATOM 1947 C CA . PHE A 1 243 ? -9.696 40.706 16.041 1.00 13.10 289 PHE A CA 1
ATOM 1948 C C . PHE A 1 243 ? -9.605 40.565 14.523 1.00 12.95 289 PHE A C 1
ATOM 1949 O O . PHE A 1 243 ? -10.048 39.554 13.973 1.00 16.11 289 PHE A O 1
ATOM 1957 N N . ARG A 1 244 ? -9.111 41.592 13.846 1.00 12.21 290 ARG A N 1
ATOM 1958 C CA . ARG A 1 244 ? -9.127 41.678 12.425 1.00 13.31 290 ARG A CA 1
ATOM 1959 C C . ARG A 1 244 ? -7.897 41.126 11.730 1.00 14.37 290 ARG A C 1
ATOM 1960 O O . ARG A 1 244 ? -7.939 40.897 10.566 1.00 15.75 290 ARG A O 1
ATOM 1968 N N . CYS A 1 245 ? -6.837 40.911 12.491 1.00 13.66 291 CYS A N 1
ATOM 1969 C CA . CYS A 1 245 ? -5.640 40.249 11.942 1.00 14.15 291 CYS A CA 1
ATOM 1970 C C . CYS A 1 245 ? -4.754 39.851 13.125 1.00 13.24 291 CYS A C 1
ATOM 1971 O O . CYS A 1 245 ? -4.956 40.284 14.268 1.00 14.19 291 CYS A O 1
ATOM 1974 N N . GLY A 1 246 ? -3.798 38.976 12.804 1.00 12.95 292 GLY A N 1
ATOM 1975 C CA . GLY A 1 246 ? -2.868 38.523 13.837 1.00 14.24 292 GLY A CA 1
ATOM 1976 C C . GLY A 1 246 ? -1.453 38.475 13.349 1.00 11.12 292 GLY A C 1
ATOM 1977 O O . GLY A 1 246 ? -1.217 38.277 12.151 1.00 12.42 292 GLY A O 1
ATOM 1978 N N . ILE A 1 247 ? -0.552 38.629 14.297 1.00 11.48 293 ILE A N 1
ATOM 1979 C CA . ILE A 1 247 ? 0.883 38.521 13.989 1.00 11.09 293 ILE A CA 1
ATOM 1980 C C . ILE A 1 247 ? 1.478 37.568 15.020 1.00 9.89 293 ILE A C 1
ATOM 1981 O O . ILE A 1 247 ? 1.402 37.868 16.226 1.00 11.45 293 ILE A O 1
ATOM 1986 N N . ALA A 1 248 ? 1.998 36.437 14.502 1.00 11.67 294 ALA A N 1
ATOM 1987 C CA . ALA A 1 248 ? 2.565 35.414 15.395 1.00 10.76 294 ALA A CA 1
ATOM 1988 C C . ALA A 1 248 ? 4.078 35.525 15.327 1.00 11.80 294 ALA A C 1
ATOM 1989 O O . ALA A 1 248 ? 4.646 35.299 14.244 1.00 12.81 294 ALA A O 1
ATOM 1991 N N . LEU A 1 249 ? 4.744 35.884 16.402 1.00 11.81 295 LEU A N 1
ATOM 1992 C CA . LEU A 1 249 ? 6.196 36.027 16.493 1.00 12.46 295 LEU A CA 1
ATOM 1993 C C . LEU A 1 249 ? 6.794 34.681 16.923 1.00 11.88 295 LEU A C 1
ATOM 1994 O O . LEU A 1 249 ? 6.588 34.291 18.094 1.00 14.06 295 LEU A O 1
ATOM 1999 N N . ASP A 1 250 ? 7.495 33.987 16.036 1.00 12.67 296 ASP A N 1
ATOM 2000 C CA . ASP A 1 250 ? 8.051 32.674 16.353 1.00 13.13 296 ASP A CA 1
ATOM 2001 C C . ASP A 1 250 ? 7.087 31.756 17.071 1.00 14.33 296 ASP A C 1
ATOM 2002 O O . ASP A 1 250 ? 7.322 31.275 18.172 1.00 15.92 296 ASP A O 1
ATOM 2007 N N . ALA A 1 251 ? 5.941 31.529 16.419 1.00 12.84 297 ALA A N 1
ATOM 2008 C CA . ALA A 1 251 ? 4.894 30.737 17.070 1.00 14.81 297 ALA A CA 1
ATOM 2009 C C . ALA A 1 251 ? 5.399 29.340 17.410 1.00 15.08 297 ALA A C 1
ATOM 2010 O O . ALA A 1 251 ? 6.149 28.738 16.643 1.00 16.79 297 ALA A O 1
ATOM 2012 N N . TRP A 1 252 ? 4.962 28.849 18.572 1.00 14.59 298 TRP A N 1
ATOM 2013 C CA . TRP A 1 252 ? 5.142 27.472 18.985 1.00 14.17 298 TRP A CA 1
ATOM 2014 C C . TRP A 1 252 ? 3.812 26.782 18.724 1.00 13.95 298 TRP A C 1
ATOM 2015 O O . TRP A 1 252 ? 2.862 27.065 19.451 1.00 16.42 298 TRP A O 1
ATOM 2026 N N . MET A 1 253 ? 3.709 25.938 17.733 1.00 14.39 299 MET A N 1
ATOM 2027 C CA . MET A 1 253 ? 2.373 25.515 17.251 1.00 14.80 299 MET A CA 1
ATOM 2028 C C . MET A 1 253 ? 1.821 24.302 17.956 1.00 13.69 299 MET A C 1
ATOM 2029 O O . MET A 1 253 ? 0.634 23.968 17.835 1.00 17.73 299 MET A O 1
ATOM 2034 N N . PHE A 1 254 ? 2.650 23.587 18.718 1.00 16.08 300 PHE A N 1
ATOM 2035 C CA . PHE A 1 254 ? 2.262 22.367 19.425 1.00 17.06 300 PHE A CA 1
ATOM 2036 C C . PHE A 1 254 ? 0.946 22.454 20.171 1.00 17.44 300 PHE A C 1
ATOM 2037 O O . PHE A 1 254 ? 0.191 21.481 20.102 1.00 18.70 300 PHE A O 1
ATOM 2045 N N . PRO A 1 255 ? 0.636 23.501 20.930 1.00 16.15 301 PRO A N 1
ATOM 2046 C CA . PRO A 1 255 ? -0.617 23.507 21.714 1.00 15.85 301 PRO A CA 1
ATOM 2047 C C . PRO A 1 255 ? -1.907 23.439 20.894 1.00 15.98 301 PRO A C 1
ATOM 2048 O O . PRO A 1 255 ? -2.947 23.068 21.436 1.00 19.43 301 PRO A O 1
ATOM 2052 N N . LEU A 1 256 ? -1.879 23.769 19.610 1.00 16.21 302 LEU A N 1
ATOM 2053 C CA . LEU A 1 256 ? -3.102 23.939 18.835 1.00 15.14 302 LEU A CA 1
ATOM 2054 C C . LEU A 1 256 ? -3.708 22.599 18.435 1.00 15.92 302 LEU A C 1
ATOM 2055 O O . LEU A 1 256 ? -2.981 21.700 18.013 1.00 22.28 302 LEU A O 1
ATOM 2060 N N . GLY A 1 257 ? -5.038 22.530 18.549 1.00 19.39 303 GLY A N 1
ATOM 2061 C CA . GLY A 1 257 ? -5.809 21.425 18.001 1.00 22.71 303 GLY A CA 1
ATOM 2062 C C . GLY A 1 257 ? -5.974 21.457 16.502 1.00 23.09 303 GLY A C 1
ATOM 2063 O O . GLY A 1 257 ? -5.931 22.515 15.899 1.00 21.08 303 GLY A O 1
ATOM 2064 N N . ASP A 1 258 ? -6.173 20.323 15.841 1.00 27.88 304 ASP A N 1
ATOM 2065 C CA . ASP A 1 258 ? -6.291 20.300 14.395 1.00 33.80 304 ASP A CA 1
ATOM 2066 C C . ASP A 1 258 ? -7.464 21.108 13.860 1.00 29.41 304 ASP A C 1
ATOM 2067 O O . ASP A 1 258 ? -7.469 21.514 12.696 1.00 30.38 304 ASP A O 1
ATOM 2072 N N . GLU A 1 259 ? -8.469 21.337 14.709 1.00 26.79 305 GLU A N 1
ATOM 2073 C CA . GLU A 1 259 ? -9.670 21.998 14.200 1.00 27.79 305 GLU A CA 1
ATOM 2074 C C . GLU A 1 259 ? -9.424 23.455 13.834 1.00 27.64 305 GLU A C 1
ATOM 2075 O O . GLU A 1 259 ? -10.144 24.095 13.049 1.00 26.68 305 GLU A O 1
ATOM 2081 N N . VAL A 1 260 ? -8.356 24.006 14.442 1.00 23.10 306 VAL A N 1
ATOM 2082 C CA . VAL A 1 260 ? -8.252 25.462 14.318 1.00 20.19 306 VAL A CA 1
ATOM 2083 C C . VAL A 1 260 ? -7.850 25.872 12.913 1.00 22.44 306 VAL A C 1
ATOM 2084 O O . VAL A 1 260 ? -8.207 26.979 12.492 1.00 22.35 306 VAL A O 1
ATOM 2091 N N . TYR A 1 261 ? -7.115 25.033 12.225 1.00 25.56 307 TYR A N 1
ATOM 2092 C CA . TYR A 1 261 ? -6.422 25.433 11.002 1.00 32.20 307 TYR A CA 1
ATOM 2093 C C . TYR A 1 261 ? -7.386 25.960 9.964 1.00 34.47 307 TYR A C 1
ATOM 2094 O O . TYR A 1 261 ? -7.061 26.892 9.232 1.00 44.31 307 TYR A O 1
ATOM 2103 N N . SER A 1 262 ? -8.592 25.405 9.894 1.00 35.74 308 SER A N 1
ATOM 2104 C CA . SER A 1 262 ? -9.578 25.781 8.881 1.00 39.40 308 SER A CA 1
ATOM 2105 C C . SER A 1 262 ? -10.523 26.899 9.307 1.00 35.85 308 SER A C 1
ATOM 2106 O O . SER A 1 262 ? -11.376 27.307 8.522 1.00 40.23 308 SER A O 1
ATOM 2109 N N . ARG A 1 263 ? -10.411 27.384 10.538 1.00 26.39 309 ARG A N 1
ATOM 2110 C CA . ARG A 1 263 ? -11.369 28.288 11.126 1.00 29.28 309 ARG A CA 1
ATOM 2111 C C . ARG A 1 263 ? -10.832 29.702 11.346 1.00 27.44 309 ARG A C 1
ATOM 2112 O O . ARG A 1 263 ? -11.401 30.442 12.159 1.00 40.83 309 ARG A O 1
ATOM 2120 N N . ILE A 1 264 ? -9.795 30.060 10.631 1.00 20.59 310 ILE A N 1
ATOM 2121 C CA . ILE A 1 264 ? -9.181 31.386 10.810 1.00 20.80 310 ILE A CA 1
ATOM 2122 C C . ILE A 1 264 ? -9.403 32.234 9.570 1.00 20.30 310 ILE A C 1
ATOM 2123 O O . ILE A 1 264 ? -8.651 32.166 8.634 1.00 19.84 310 ILE A O 1
ATOM 2128 N N . PRO A 1 265 ? -10.474 33.006 9.516 1.00 24.26 311 PRO A N 1
ATOM 2129 C CA . PRO A 1 265 ? -10.679 33.812 8.303 1.00 25.52 311 PRO A CA 1
ATOM 2130 C C . PRO A 1 265 ? -9.715 34.990 8.148 1.00 23.19 311 PRO A C 1
ATOM 2131 O O . PRO A 1 265 ? -9.444 35.498 7.043 1.00 26.29 311 PRO A O 1
ATOM 2135 N N . GLN A 1 266 ? -9.174 35.505 9.236 1.00 17.74 312 GLN A N 1
ATOM 2136 C CA . GLN A 1 266 ? -8.446 36.771 9.227 1.00 15.26 312 GLN A CA 1
ATOM 2137 C C . GLN A 1 266 ? -7.035 36.648 8.678 1.00 13.80 312 GLN A C 1
ATOM 2138 O O . GLN A 1 266 ? -6.436 35.579 8.812 1.00 15.05 312 GLN A O 1
ATOM 2144 N N . PRO A 1 267 ? -6.492 37.718 8.149 1.00 15.41 313 PRO A N 1
ATOM 2145 C CA . PRO A 1 267 ? -5.076 37.711 7.778 1.00 13.86 313 PRO A CA 1
ATOM 2146 C C . PRO A 1 267 ? -4.137 37.425 8.949 1.00 13.87 313 PRO A C 1
ATOM 2147 O O . PRO A 1 267 ? -4.353 37.809 10.090 1.00 15.58 313 PRO A O 1
ATOM 2151 N N . LEU A 1 268 ? -3.045 36.700 8.601 1.00 13.11 314 LEU A N 1
ATOM 2152 C CA . LEU A 1 268 ? -2.116 36.223 9.616 1.00 12.29 314 LEU A CA 1
ATOM 2153 C C . LEU A 1 268 ? -0.675 36.318 9.098 1.00 12.83 314 LEU A C 1
ATOM 2154 O O . LEU A 1 268 ? -0.402 35.904 7.955 1.00 14.44 314 LEU A O 1
ATOM 2159 N N . PHE A 1 269 ? 0.210 36.864 9.926 1.00 11.75 315 PHE A N 1
ATOM 2160 C CA . PHE A 1 269 ? 1.605 37.070 9.563 1.00 12.60 315 PHE A CA 1
ATOM 2161 C C . PHE A 1 269 ? 2.485 36.300 10.519 1.00 11.85 315 PHE A C 1
ATOM 2162 O O . PHE A 1 269 ? 2.348 36.476 11.754 1.00 14.05 315 PHE A O 1
ATOM 2170 N N . PHE A 1 270 ? 3.359 35.448 10.003 1.00 12.84 316 PHE A N 1
ATOM 2171 C CA . PHE A 1 270 ? 4.302 34.718 10.811 1.00 11.27 316 PHE A CA 1
ATOM 2172 C C . PHE A 1 270 ? 5.670 35.415 10.700 1.00 12.05 316 PHE A C 1
ATOM 2173 O O . PHE A 1 270 ? 6.190 35.501 9.567 1.00 14.08 316 PHE A O 1
ATOM 2181 N N . ILE A 1 271 ? 6.250 35.901 11.779 1.00 12.57 317 ILE A N 1
ATOM 2182 C CA . ILE A 1 271 ? 7.617 36.460 11.787 1.00 11.71 317 ILE A CA 1
ATOM 2183 C C . ILE A 1 271 ? 8.462 35.517 12.626 1.00 12.23 317 ILE A C 1
ATOM 2184 O O . ILE A 1 271 ? 8.190 35.418 13.848 1.00 13.99 317 ILE A O 1
ATOM 2193 N N . ASN A 1 272 ? 9.392 34.837 11.999 1.00 12.23 318 ASN A N 1
ATOM 2194 C CA . ASN A 1 272 ? 10.122 33.771 12.644 1.00 12.46 318 ASN A CA 1
ATOM 2195 C C . ASN A 1 272 ? 11.585 34.147 12.910 1.00 13.61 318 ASN A C 1
ATOM 2196 O O . ASN A 1 272 ? 12.112 35.029 12.197 1.00 15.09 318 ASN A O 1
ATOM 2201 N N . SER A 1 273 ? 12.203 33.486 13.895 1.00 14.01 319 SER A N 1
ATOM 2202 C CA . SER A 1 273 ? 13.647 33.622 14.056 1.00 14.17 319 SER A CA 1
ATOM 2203 C C . SER A 1 273 ? 14.315 32.555 13.184 1.00 15.39 319 SER A C 1
ATOM 2204 O O . SER A 1 273 ? 13.716 31.508 12.895 1.00 18.79 319 SER A O 1
ATOM 2207 N N . GLU A 1 274 ? 15.544 32.822 12.746 1.00 15.50 320 GLU A N 1
ATOM 2208 C CA . GLU A 1 274 ? 16.233 31.818 11.922 1.00 16.02 320 GLU A CA 1
ATOM 2209 C C . GLU A 1 274 ? 16.591 30.590 12.715 1.00 16.75 320 GLU A C 1
ATOM 2210 O O . GLU A 1 274 ? 16.546 29.456 12.183 1.00 18.41 320 GLU A O 1
ATOM 2216 N N . TYR A 1 275 ? 16.986 30.760 13.975 1.00 15.68 321 TYR A N 1
ATOM 2217 C CA . TYR A 1 275 ? 17.624 29.632 14.673 1.00 14.79 321 TYR A CA 1
ATOM 2218 C C . TYR A 1 275 ? 16.666 28.862 15.556 1.00 15.95 321 TYR A C 1
ATOM 2219 O O . TYR A 1 275 ? 17.074 27.853 16.178 1.00 19.73 321 TYR A O 1
ATOM 2228 N N . PHE A 1 276 ? 15.398 29.254 15.654 1.00 16.03 322 PHE A N 1
ATOM 2229 C CA . PHE A 1 276 ? 14.433 28.539 16.512 1.00 15.32 322 PHE A CA 1
ATOM 2230 C C . PHE A 1 276 ? 13.651 27.472 15.772 1.00 16.16 322 PHE A C 1
ATOM 2231 O O . PHE A 1 276 ? 13.280 26.436 16.315 1.00 17.08 322 PHE A O 1
ATOM 2239 N N . GLN A 1 277 ? 13.317 27.710 14.513 1.00 16.52 323 GLN A N 1
ATOM 2240 C CA . GLN A 1 277 ? 12.300 26.887 13.841 1.00 16.69 323 GLN A CA 1
ATOM 2241 C C . GLN A 1 277 ? 12.793 25.512 13.411 1.00 15.59 323 GLN A C 1
ATOM 2242 O O . GLN A 1 277 ? 13.974 25.261 13.155 1.00 17.72 323 GLN A O 1
ATOM 2248 N N . TYR A 1 278 ? 11.815 24.618 13.267 1.00 16.81 324 TYR A N 1
ATOM 2249 C CA . TYR A 1 278 ? 12.077 23.214 12.924 1.00 15.82 324 TYR A CA 1
ATOM 2250 C C . TYR A 1 278 ? 10.892 22.657 12.156 1.00 15.33 324 TYR A C 1
ATOM 2251 O O . TYR A 1 278 ? 9.786 23.225 12.275 1.00 16.60 324 TYR A O 1
ATOM 2260 N N . PRO A 1 279 ? 11.144 21.639 11.346 1.00 17.92 325 PRO A N 1
ATOM 2261 C CA . PRO A 1 279 ? 10.071 21.164 10.456 1.00 16.93 325 PRO A CA 1
ATOM 226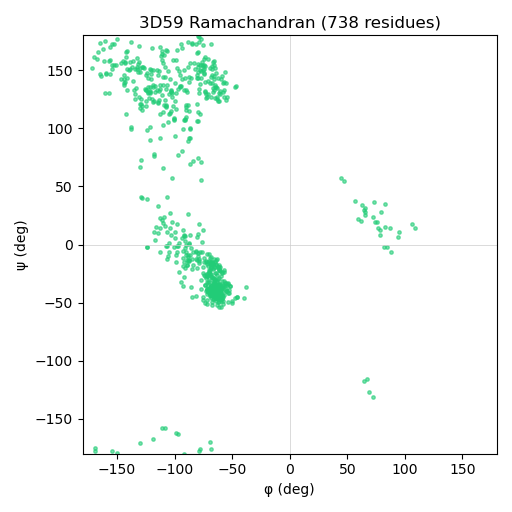2 C C . PRO A 1 279 ? 8.755 20.811 11.129 1.00 16.09 325 PRO A C 1
ATOM 2263 O O . PRO A 1 279 ? 7.709 21.186 10.563 1.00 18.53 325 PRO A O 1
ATOM 2267 N N . ALA A 1 280 ? 8.751 20.150 12.280 1.00 16.14 326 ALA A N 1
ATOM 2268 C CA . ALA A 1 280 ? 7.455 19.747 12.841 1.00 15.13 326 ALA A CA 1
ATOM 2269 C C . ALA A 1 280 ? 6.611 20.963 13.198 1.00 16.87 326 ALA A C 1
ATOM 2270 O O . ALA A 1 280 ? 5.383 20.917 13.298 1.00 23.69 326 ALA A O 1
ATOM 2272 N N . ASN A 1 281 ? 7.269 22.101 13.451 1.00 16.43 327 ASN A N 1
ATOM 2273 C CA . ASN A 1 281 ? 6.548 23.331 13.800 1.00 15.40 327 ASN A CA 1
ATOM 2274 C C . ASN A 1 281 ? 6.108 24.054 12.553 1.00 16.02 327 ASN A C 1
ATOM 2275 O O . ASN A 1 281 ? 4.965 24.581 12.411 1.00 17.24 327 ASN A O 1
ATOM 2280 N N . ILE A 1 282 ? 7.006 24.179 11.566 1.00 15.70 328 ILE A N 1
ATOM 2281 C CA . ILE A 1 282 ? 6.725 24.918 10.336 1.00 15.43 328 ILE A CA 1
ATOM 2282 C C . ILE A 1 282 ? 5.596 24.271 9.561 1.00 15.37 328 ILE A C 1
ATOM 2283 O O . ILE A 1 282 ? 4.767 24.940 8.929 1.00 18.61 328 ILE A O 1
ATOM 2288 N N . ILE A 1 283 ? 5.508 22.933 9.584 1.00 16.83 329 ILE A N 1
ATOM 2289 C CA . ILE A 1 283 ? 4.459 22.286 8.800 1.00 15.86 329 ILE A CA 1
ATOM 2290 C C . ILE A 1 283 ? 3.072 22.727 9.263 1.00 16.79 329 ILE A C 1
ATOM 2291 O O . ILE A 1 283 ? 2.110 22.850 8.478 1.00 18.68 329 ILE A O 1
ATOM 2296 N N . LYS A 1 284 ? 2.965 22.976 10.576 1.00 16.89 330 LYS A N 1
ATOM 2297 C CA . LYS A 1 284 ? 1.698 23.478 11.125 1.00 15.86 330 LYS A CA 1
ATOM 2298 C C . LYS A 1 284 ? 1.390 24.896 10.678 1.00 14.49 330 LYS A C 1
ATOM 2299 O O . LYS A 1 284 ? 0.215 25.230 10.490 1.00 18.29 330 LYS A O 1
ATOM 2305 N N . MET A 1 285 ? 2.405 25.749 10.520 1.00 16.37 331 MET A N 1
ATOM 2306 C CA . MET A 1 285 ? 2.164 27.090 9.986 1.00 15.95 331 MET A CA 1
ATOM 2307 C C . MET A 1 285 ? 1.654 26.938 8.566 1.00 16.76 331 MET A C 1
ATOM 2308 O O . MET A 1 285 ? 0.726 27.653 8.144 1.00 18.95 331 MET A O 1
ATOM 2313 N N . LYS A 1 286 ? 2.257 26.015 7.829 1.00 17.61 332 LYS A N 1
ATOM 2314 C CA . LYS A 1 286 ? 1.910 25.824 6.427 1.00 17.70 332 LYS A CA 1
ATOM 2315 C C . LYS A 1 286 ? 0.464 25.339 6.270 1.00 18.08 332 LYS A C 1
ATOM 2316 O O . LYS A 1 286 ? -0.220 25.638 5.262 1.00 19.76 332 LYS A O 1
ATOM 2322 N N . LYS A 1 287 ? 0.001 24.600 7.279 1.00 18.34 333 LYS A N 1
ATOM 2323 C CA . LYS A 1 287 ? -1.399 24.164 7.283 1.00 18.67 333 LYS A CA 1
ATOM 2324 C C . LYS A 1 287 ? -2.373 25.340 7.300 1.00 17.01 333 LYS A C 1
ATOM 2325 O O . LYS A 1 287 ? -3.545 25.123 6.927 1.00 22.74 333 LYS A O 1
ATOM 2331 N N . CYS A 1 288 ? -1.938 26.527 7.695 1.00 17.10 334 CYS A N 1
ATOM 2332 C CA . CYS A 1 288 ? -2.792 27.700 7.744 1.00 18.32 334 CYS A CA 1
ATOM 2333 C C . CYS A 1 288 ? -2.998 28.327 6.358 1.00 17.90 334 CYS A C 1
ATOM 2334 O O . CYS A 1 288 ? -3.922 29.126 6.131 1.00 19.78 334 CYS A O 1
ATOM 2337 N N . TYR A 1 289 ? -2.157 27.961 5.407 1.00 18.15 335 TYR A N 1
ATOM 2338 C CA . TYR A 1 289 ? -2.229 28.609 4.088 1.00 18.64 335 TYR A CA 1
ATOM 2339 C C . TYR A 1 289 ? -3.385 28.097 3.249 1.00 19.54 335 TYR A C 1
ATOM 2340 O O . TYR A 1 289 ? -3.678 26.880 3.250 1.00 22.44 335 TYR A O 1
ATOM 2349 N N . SER A 1 290 ? -3.999 28.999 2.499 1.00 18.64 336 SER A N 1
ATOM 2350 C CA . SER A 1 290 ? -5.050 28.660 1.554 1.00 20.10 336 SER A CA 1
ATOM 2351 C C . SER A 1 290 ? -5.185 29.780 0.540 1.00 16.97 336 SER A C 1
ATOM 2352 O O . SER A 1 290 ? -4.979 30.934 0.934 1.00 19.22 336 SER A O 1
ATOM 2355 N N . PRO A 1 291 ? -5.530 29.543 -0.718 1.00 19.44 337 PRO A N 1
ATOM 2356 C CA . PRO A 1 291 ? -5.577 30.674 -1.648 1.00 18.05 337 PRO A CA 1
ATOM 2357 C C . PRO A 1 291 ? -6.647 31.699 -1.279 1.00 18.05 337 PRO A C 1
ATOM 2358 O O . PRO A 1 291 ? -6.517 32.819 -1.809 1.00 18.63 337 PRO A O 1
ATOM 2362 N N . ASP A 1 292 ? -7.613 31.344 -0.429 1.00 17.10 338 ASP A N 1
ATOM 2363 C CA . ASP A 1 292 ? -8.681 32.300 -0.098 1.00 18.29 338 ASP A CA 1
ATOM 2364 C C . ASP A 1 292 ? -8.308 33.135 1.123 1.00 16.24 338 ASP A C 1
ATOM 2365 O O . ASP A 1 292 ? -9.092 33.979 1.584 1.00 21.79 338 ASP A O 1
ATOM 2370 N N . LYS A 1 293 ? -7.093 32.943 1.659 1.00 17.21 339 LYS A N 1
ATOM 2371 C CA . LYS A 1 293 ? -6.694 33.648 2.852 1.00 15.92 339 LYS A CA 1
ATOM 2372 C C . LYS A 1 293 ? -5.319 34.316 2.710 1.00 14.58 339 LYS A C 1
ATOM 2373 O O . LYS A 1 293 ? -4.493 33.808 1.935 1.00 18.65 339 LYS A O 1
ATOM 2384 N N . GLU A 1 294 ? -5.132 35.408 3.456 1.00 16.21 340 GLU A N 1
ATOM 2385 C CA . GLU A 1 294 ? -3.846 36.095 3.433 1.00 15.59 340 GLU A CA 1
ATOM 2386 C C . GLU A 1 294 ? -2.952 35.517 4.520 1.00 14.01 340 GLU A C 1
ATOM 2387 O O . GLU A 1 294 ? -3.315 35.624 5.687 1.00 15.51 340 GLU A O 1
ATOM 2393 N N . ARG A 1 295 ? -1.854 34.897 4.139 1.00 16.13 341 ARG A N 1
ATOM 2394 C CA . ARG A 1 295 ? -0.863 34.415 5.092 1.00 14.71 341 ARG A CA 1
ATOM 2395 C C . ARG A 1 295 ? 0.509 34.834 4.548 1.00 14.92 341 ARG A C 1
ATOM 2396 O O . ARG A 1 295 ? 0.790 34.630 3.395 1.00 17.64 341 ARG A O 1
ATOM 2404 N N . LYS A 1 296 ? 1.314 35.458 5.393 1.00 13.92 342 LYS A N 1
ATOM 2405 C CA . LYS A 1 296 ? 2.668 35.855 5.012 1.00 13.58 342 LYS A CA 1
ATOM 2406 C C . LYS A 1 296 ? 3.636 35.310 6.057 1.00 12.29 342 LYS A C 1
ATOM 2407 O O . LYS A 1 296 ? 3.224 35.154 7.217 1.00 13.92 342 LYS A O 1
ATOM 2413 N N . MET A 1 297 ? 4.857 35.080 5.609 1.00 12.84 343 MET A N 1
ATOM 2414 C CA . MET A 1 297 ? 5.884 34.579 6.516 1.00 13.38 343 MET A CA 1
ATOM 2415 C C . MET A 1 297 ? 7.220 35.208 6.121 1.00 12.05 343 MET A C 1
ATOM 2416 O O . MET A 1 297 ? 7.526 35.253 4.930 1.00 13.61 343 MET A O 1
ATOM 2421 N N . ILE A 1 298 ? 7.960 35.626 7.142 1.00 12.99 344 ILE A N 1
ATOM 2422 C CA . ILE A 1 298 ? 9.343 36.031 6.953 1.00 12.63 344 ILE A CA 1
ATOM 2423 C C . ILE A 1 298 ? 10.178 35.433 8.072 1.00 12.67 344 ILE A C 1
ATOM 2424 O O . ILE A 1 298 ? 9.632 35.120 9.164 1.00 14.31 344 ILE A O 1
ATOM 2429 N N . THR A 1 299 ? 11.475 35.315 7.820 1.00 13.02 345 THR A N 1
ATOM 2430 C CA . THR A 1 299 ? 12.385 34.851 8.870 1.00 13.32 345 THR A CA 1
ATOM 2431 C C . THR A 1 299 ? 13.493 35.885 9.025 1.00 14.63 345 THR A C 1
ATOM 2432 O O . THR A 1 299 ? 14.052 36.340 8.008 1.00 17.27 345 THR A O 1
ATOM 2436 N N . ILE A 1 300 ? 13.833 36.275 10.254 1.00 13.45 346 ILE A N 1
ATOM 2437 C CA . ILE A 1 300 ? 14.891 37.281 10.462 1.00 13.84 346 ILE A CA 1
ATOM 2438 C C . ILE A 1 300 ? 16.208 36.560 10.543 1.00 15.37 346 ILE A C 1
ATOM 2439 O O . ILE A 1 300 ? 16.456 35.661 11.384 1.00 16.15 346 ILE A O 1
ATOM 2444 N N . ARG A 1 301 ? 17.141 36.878 9.643 1.00 16.64 347 ARG A N 1
ATOM 2445 C CA . ARG A 1 301 ? 18.424 36.186 9.573 1.00 17.28 347 ARG A CA 1
ATOM 2446 C C . ARG A 1 301 ? 19.218 36.438 10.833 1.00 16.53 347 ARG A C 1
ATOM 2447 O O . ARG A 1 301 ? 19.332 37.569 11.321 1.00 18.35 347 ARG A O 1
ATOM 2455 N N . GLY A 1 302 ? 19.801 35.356 11.334 1.00 17.00 348 GLY A N 1
ATOM 2456 C CA . GLY A 1 302 ? 20.773 35.432 12.414 1.00 18.71 348 GLY A CA 1
ATOM 2457 C C . GLY A 1 302 ? 20.128 35.621 13.770 1.00 17.09 348 GLY A C 1
ATOM 2458 O O . GLY A 1 302 ? 20.794 35.841 14.786 1.00 19.01 348 GLY A O 1
ATOM 2459 N N . SER A 1 303 ? 18.794 35.520 13.838 1.00 16.64 349 SER A N 1
ATOM 2460 C CA . SER A 1 303 ? 18.134 35.733 15.126 1.00 16.25 349 SER A CA 1
ATOM 2461 C C . SER A 1 303 ? 17.798 34.427 15.829 1.00 15.13 349 SER A C 1
ATOM 2462 O O . SER A 1 303 ? 17.675 33.337 15.236 1.00 16.14 349 SER A O 1
ATOM 2465 N N . VAL A 1 304 ? 17.624 34.559 17.148 1.00 15.28 350 VAL A N 1
ATOM 2466 C CA . VAL A 1 304 ? 17.228 33.486 18.031 1.00 14.64 350 VAL A CA 1
ATOM 2467 C C . VAL A 1 304 ? 15.839 33.769 18.578 1.00 14.71 350 VAL A C 1
ATOM 2468 O O . VAL A 1 304 ? 15.264 34.864 18.442 1.00 15.25 350 VAL A O 1
ATOM 2472 N N . HIS A 1 305 ? 15.267 32.770 19.235 1.00 14.44 351 HIS A N 1
ATOM 2473 C CA . HIS A 1 305 ? 13.899 32.907 19.780 1.00 13.80 351 HIS A CA 1
ATOM 2474 C C . HIS A 1 305 ? 13.732 34.110 20.703 1.00 13.72 351 HIS A C 1
ATOM 2475 O O . HIS A 1 305 ? 12.662 34.757 20.740 1.00 13.88 351 HIS A O 1
ATOM 2482 N N . GLN A 1 306 ? 14.780 34.372 21.506 1.00 14.99 352 GLN A N 1
ATOM 2483 C CA . GLN A 1 306 ? 14.716 35.452 22.487 1.00 15.10 352 GLN A CA 1
ATOM 2484 C C . GLN A 1 306 ? 14.859 36.830 21.903 1.00 15.37 352 GLN A C 1
ATOM 2485 O O . GLN A 1 306 ? 14.698 37.825 22.647 1.00 17.22 352 GLN A O 1
ATOM 2491 N N . ASN A 1 307 ? 15.161 36.959 20.604 1.00 14.75 353 ASN A N 1
ATOM 2492 C CA . ASN A 1 307 ? 15.249 38.298 19.995 1.00 14.49 353 ASN A CA 1
ATOM 2493 C C . ASN A 1 307 ? 13.926 39.051 20.085 1.00 14.21 353 ASN A C 1
ATOM 2494 O O . ASN A 1 307 ? 13.938 40.293 19.967 1.00 17.10 353 ASN A O 1
ATOM 2499 N N . PHE A 1 308 ? 12.774 38.366 20.235 1.00 14.18 354 PHE A N 1
ATOM 2500 C CA . PHE A 1 308 ? 11.494 39.068 20.307 1.00 13.97 354 PHE A CA 1
ATOM 2501 C C . PHE A 1 308 ? 11.186 39.534 21.715 1.00 15.84 354 PHE A C 1
ATOM 2502 O O . PHE A 1 308 ? 10.245 40.332 21.867 1.00 18.03 354 PHE A O 1
ATOM 2510 N N . ALA A 1 309 ? 11.900 39.087 22.749 1.00 17.05 355 ALA A N 1
ATOM 2511 C CA . ALA A 1 309 ? 11.589 39.478 24.122 1.00 16.21 355 ALA A CA 1
ATOM 2512 C C . ALA A 1 309 ? 12.665 40.377 24.700 1.00 15.41 355 ALA A C 1
ATOM 2513 O O . ALA A 1 309 ? 13.766 40.473 24.166 1.00 17.76 355 ALA A O 1
ATOM 2515 N N . ASP A 1 310 ? 12.375 41.031 25.841 1.00 16.75 356 ASP A N 1
ATOM 2516 C CA . ASP A 1 310 ? 13.233 42.098 26.313 1.00 16.74 356 ASP A CA 1
ATOM 2517 C C . ASP A 1 310 ? 14.542 41.627 26.924 1.00 17.90 356 ASP A C 1
ATOM 2518 O O . ASP A 1 310 ? 15.460 42.458 27.074 1.00 18.53 356 ASP A O 1
ATOM 2523 N N . PHE A 1 311 ? 14.663 40.335 27.247 1.00 16.77 357 PHE A N 1
ATOM 2524 C CA . PHE A 1 311 ? 15.983 39.937 27.791 1.00 17.99 357 PHE A CA 1
ATOM 2525 C C . PHE A 1 311 ? 17.086 39.968 26.747 1.00 18.83 357 PHE A C 1
ATOM 2526 O O . PHE A 1 311 ? 18.285 39.965 27.110 1.00 21.95 357 PHE A O 1
ATOM 2534 N N . THR A 1 312 ? 16.732 40.046 25.466 1.00 16.88 358 THR A N 1
ATOM 2535 C CA . THR A 1 312 ? 17.768 40.262 24.458 1.00 17.43 358 THR A CA 1
ATOM 2536 C C . THR A 1 312 ? 18.492 41.591 24.669 1.00 18.72 358 THR A C 1
ATOM 2537 O O . THR A 1 312 ? 19.582 41.761 24.107 1.00 22.74 358 THR A O 1
ATOM 2541 N N . PHE A 1 313 ? 17.948 42.529 25.436 1.00 17.58 359 PHE A N 1
ATOM 2542 C CA . PHE A 1 313 ? 18.570 43.828 25.664 1.00 18.89 359 PHE A CA 1
ATOM 2543 C C . PHE A 1 313 ? 19.208 43.939 27.048 1.00 21.47 359 PHE A C 1
ATOM 2544 O O . PHE A 1 313 ? 19.754 44.951 27.467 1.00 32.51 359 PHE A O 1
ATOM 2552 N N . ALA A 1 314 ? 19.137 42.855 27.808 1.00 23.05 360 ALA A N 1
ATOM 2553 C CA . ALA A 1 314 ? 19.468 42.920 29.215 1.00 25.09 360 ALA A CA 1
ATOM 2554 C C . ALA A 1 314 ? 20.943 42.787 29.512 1.00 26.73 360 ALA A C 1
ATOM 2555 O O . ALA A 1 314 ? 21.317 43.104 30.638 1.00 28.68 360 ALA A O 1
ATOM 2557 N N . THR A 1 315 ? 21.725 42.282 28.590 1.00 25.50 361 THR A N 1
ATOM 2558 C CA . THR A 1 315 ? 23.101 41.885 28.853 1.00 28.95 361 THR A CA 1
ATOM 2559 C C . THR A 1 315 ? 23.951 42.343 27.674 1.00 32.18 361 THR A C 1
ATOM 2560 O O . THR A 1 315 ? 23.399 42.840 26.685 1.00 32.15 361 THR A O 1
ATOM 2564 N N . GLY A 1 316 ? 25.261 42.156 27.814 1.00 32.29 362 GLY A N 1
ATOM 2565 C CA . GLY A 1 316 ? 26.128 42.561 26.720 1.00 35.06 362 GLY A CA 1
ATOM 2566 C C . GLY A 1 316 ? 26.107 41.567 25.575 1.00 36.12 362 GLY A C 1
ATOM 2567 O O . GLY A 1 316 ? 25.463 40.532 25.679 1.00 33.23 362 GLY A O 1
ATOM 2568 N N . LYS A 1 317 ? 26.832 41.942 24.528 1.00 36.94 363 LYS A N 1
ATOM 2569 C CA . LYS A 1 317 ? 26.902 41.133 23.335 1.00 36.71 363 LYS A CA 1
ATOM 2570 C C . LYS A 1 317 ? 27.449 39.738 23.587 1.00 39.91 363 LYS A C 1
ATOM 2571 O O . LYS A 1 317 ? 26.877 38.739 23.136 1.00 38.91 363 LYS A O 1
ATOM 2577 N N . ILE A 1 318 ? 28.575 39.618 24.289 1.00 42.60 364 ILE A N 1
ATOM 2578 C CA . ILE A 1 318 ? 29.138 38.272 24.429 1.00 43.03 364 ILE A CA 1
ATOM 2579 C C . ILE A 1 318 ? 28.385 37.358 25.392 1.00 38.33 364 ILE A C 1
ATOM 2580 O O . ILE A 1 318 ? 28.111 36.225 24.973 1.00 35.62 364 ILE A O 1
ATOM 2585 N N . ILE A 1 319 ? 28.085 37.795 26.615 1.00 35.01 365 ILE A N 1
ATOM 2586 C CA . ILE A 1 319 ? 27.287 36.958 27.520 1.00 36.17 365 ILE A CA 1
ATOM 2587 C C . ILE A 1 319 ? 25.917 36.658 26.934 1.00 32.09 365 ILE A C 1
ATOM 2588 O O . ILE A 1 319 ? 25.370 35.543 27.008 1.00 31.08 365 ILE A O 1
ATOM 2593 N N . GLY A 1 320 ? 25.284 37.656 26.307 1.00 29.04 366 GLY A N 1
ATOM 2594 C CA . GLY A 1 320 ? 23.944 37.394 25.736 1.00 26.83 366 GLY A CA 1
ATOM 2595 C C . GLY A 1 320 ? 24.012 36.327 24.658 1.00 22.81 366 GLY A C 1
ATOM 2596 O O . GLY A 1 320 ? 23.090 35.512 24.555 1.00 25.03 366 GLY A O 1
ATOM 2597 N N . HIS A 1 321 ? 25.084 36.298 23.852 1.00 26.68 367 HIS A N 1
ATOM 2598 C CA . HIS A 1 321 ? 25.171 35.299 22.784 1.00 30.06 367 HIS A CA 1
ATOM 2599 C C . HIS A 1 321 ? 25.332 33.940 23.458 1.00 35.15 367 HIS A C 1
ATOM 2600 O O . HIS A 1 321 ? 24.685 32.962 23.072 1.00 31.89 367 HIS A O 1
ATOM 2607 N N . MET A 1 322 ? 26.181 33.897 24.485 1.00 33.45 368 MET A N 1
ATOM 2608 C CA . MET A 1 322 ? 26.433 32.634 25.185 1.00 37.17 368 MET A CA 1
ATOM 2609 C C . MET A 1 322 ? 25.196 32.116 25.900 1.00 34.38 368 MET A C 1
ATOM 2610 O O . MET A 1 322 ? 25.091 30.901 26.019 1.00 37.04 368 MET A O 1
ATOM 2615 N N . LEU A 1 323 ? 24.312 33.012 26.345 1.00 30.91 369 LEU A N 1
ATOM 2616 C CA . LEU A 1 323 ? 23.076 32.657 27.017 1.00 28.93 369 LEU A CA 1
ATOM 2617 C C . LEU A 1 323 ? 21.897 32.467 26.068 1.00 27.56 369 LEU A C 1
ATOM 2618 O O . LEU A 1 323 ? 20.793 32.143 26.498 1.00 29.25 369 LEU A O 1
ATOM 2623 N N . LYS A 1 324 ? 22.133 32.656 24.785 1.00 26.25 370 LYS A N 1
ATOM 2624 C CA . LYS A 1 324 ? 21.146 32.500 23.730 1.00 23.12 370 LYS A CA 1
ATOM 2625 C C . LYS A 1 324 ? 20.054 33.550 23.902 1.00 22.23 370 LYS A C 1
ATOM 2626 O O . LYS A 1 324 ? 18.900 33.369 23.507 1.00 23.03 370 LYS A O 1
ATOM 2632 N N . LEU A 1 325 ? 20.436 34.680 24.496 1.00 20.38 371 LEU A N 1
ATOM 2633 C CA . LEU A 1 325 ? 19.490 35.795 24.508 1.00 19.41 371 LEU A CA 1
ATOM 2634 C C . LEU A 1 325 ? 19.656 36.678 23.283 1.00 18.68 371 LEU A C 1
ATOM 2635 O O . LEU A 1 325 ? 18.794 37.504 22.967 1.00 19.25 371 LEU A O 1
ATOM 2640 N N . LYS A 1 326 ? 20.815 36.539 22.613 1.00 19.20 372 LYS A N 1
ATOM 2641 C CA . LYS A 1 326 ? 21.128 37.319 21.456 1.00 19.22 372 LYS A CA 1
ATOM 2642 C C . LYS A 1 326 ? 21.541 36.375 20.328 1.00 19.83 372 LYS A C 1
ATOM 2643 O O . LYS A 1 326 ? 22.087 35.300 20.642 1.00 22.16 372 LYS A O 1
ATOM 2649 N N . GLY A 1 327 ? 21.317 36.822 19.072 1.00 20.67 373 GLY A N 1
ATOM 2650 C CA . GLY A 1 327 ? 21.760 35.971 17.965 1.00 21.46 373 GLY A CA 1
ATOM 2651 C C . GLY A 1 327 ? 22.970 36.628 17.302 1.00 20.73 373 GLY A C 1
ATOM 2652 O O . GLY A 1 327 ? 23.647 37.467 17.904 1.00 25.75 373 GLY A O 1
ATOM 2653 N N . ASP A 1 328 ? 23.215 36.269 16.064 1.00 20.44 374 ASP A N 1
ATOM 2654 C CA . ASP A 1 328 ? 24.309 36.833 15.299 1.00 20.03 374 ASP A CA 1
ATOM 2655 C C . ASP A 1 328 ? 23.967 38.262 14.937 1.00 23.20 374 ASP A C 1
ATOM 2656 O O . ASP A 1 328 ? 24.842 39.116 14.827 1.00 31.21 374 ASP A O 1
ATOM 2661 N N . ILE A 1 329 ? 22.711 38.572 14.729 1.00 19.81 375 ILE A N 1
ATOM 2662 C CA . ILE A 1 329 ? 22.210 39.873 14.328 1.00 18.48 375 ILE A CA 1
ATOM 2663 C C . ILE A 1 329 ? 22.196 40.789 15.540 1.00 19.04 375 ILE A C 1
ATOM 2664 O O . ILE A 1 329 ? 22.017 40.298 16.656 1.00 21.41 375 ILE A O 1
ATOM 2669 N N . ASP A 1 330 ? 22.366 42.089 15.336 1.00 19.42 376 ASP A N 1
ATOM 2670 C CA . ASP A 1 330 ? 22.215 43.038 16.445 1.00 18.49 376 ASP A CA 1
ATOM 2671 C C . ASP A 1 330 ? 20.785 43.029 16.974 1.00 17.52 376 ASP A C 1
ATOM 2672 O O . ASP A 1 330 ? 19.823 43.019 16.158 1.00 20.55 376 ASP A O 1
ATOM 2677 N N . SER A 1 331 ? 20.547 43.016 18.293 1.00 18.69 377 SER A N 1
ATOM 2678 C CA . SER A 1 331 ? 19.167 42.973 18.811 1.00 15.53 377 SER A CA 1
ATOM 2679 C C . SER A 1 331 ? 18.325 44.171 18.416 1.00 16.80 377 SER A C 1
ATOM 2680 O O . SER A 1 331 ? 17.086 44.021 18.188 1.00 18.48 377 SER A O 1
ATOM 2683 N N . ASN A 1 332 ? 18.933 45.355 18.304 1.00 18.53 378 ASN A N 1
ATOM 2684 C CA . ASN A 1 332 ? 18.114 46.493 17.880 1.00 19.84 378 ASN A CA 1
ATOM 2685 C C . ASN A 1 332 ? 17.761 46.360 16.413 1.00 19.66 378 ASN A C 1
ATOM 2686 O O . ASN A 1 332 ? 16.650 46.714 16.033 1.00 20.34 378 ASN A O 1
ATOM 2691 N N . VAL A 1 333 ? 18.694 45.889 15.599 1.00 18.63 379 VAL A N 1
ATOM 2692 C CA . VAL A 1 333 ? 18.360 45.669 14.182 1.00 18.30 379 VAL A CA 1
ATOM 2693 C C . VAL A 1 333 ? 17.221 44.667 14.035 1.00 17.06 379 VAL A C 1
ATOM 2694 O O . VAL A 1 333 ? 16.290 44.926 13.278 1.00 18.93 379 VAL A O 1
ATOM 2698 N N . ALA A 1 334 ? 17.273 43.544 14.724 1.00 16.97 380 ALA A N 1
ATOM 2699 C CA . ALA A 1 334 ? 16.215 42.536 14.612 1.00 16.54 380 ALA A CA 1
ATOM 2700 C C . ALA A 1 334 ? 14.873 43.065 15.068 1.00 16.41 380 ALA A C 1
ATOM 2701 O O . ALA A 1 334 ? 13.877 42.815 14.382 1.00 18.39 380 ALA A O 1
ATOM 2703 N N . ILE A 1 335 ? 14.816 43.757 16.227 1.00 17.00 381 ILE A N 1
ATOM 2704 C CA . ILE A 1 335 ? 13.483 44.187 16.719 1.00 16.35 381 ILE A CA 1
ATOM 2705 C C . ILE A 1 335 ? 12.938 45.286 15.837 1.00 16.10 381 ILE A C 1
ATOM 2706 O O . ILE A 1 335 ? 11.728 45.361 15.581 1.00 17.64 381 ILE A O 1
ATOM 2711 N N . ASP A 1 336 ? 13.777 46.130 15.263 1.00 18.56 382 ASP A N 1
ATOM 2712 C CA . ASP A 1 336 ? 13.330 47.116 14.266 1.00 17.29 382 ASP A CA 1
ATOM 2713 C C . ASP A 1 336 ? 12.720 46.449 13.049 1.00 15.55 382 ASP A C 1
ATOM 2714 O O . ASP A 1 336 ? 11.686 46.864 12.496 1.00 19.28 382 ASP A O 1
ATOM 2723 N N . LEU A 1 337 ? 13.346 45.374 12.545 1.00 16.31 383 LEU A N 1
ATOM 2724 C CA . LEU A 1 337 ? 12.723 44.702 11.382 1.00 15.85 383 LEU A CA 1
ATOM 2725 C C . LEU A 1 337 ? 11.371 44.111 11.753 1.00 15.66 383 LEU A C 1
ATOM 2726 O O . LEU A 1 337 ? 10.407 44.247 10.998 1.00 18.54 383 LEU A O 1
ATOM 2731 N N . SER A 1 338 ? 11.288 43.422 12.877 1.00 14.76 384 SER A N 1
ATOM 2732 C CA . SER A 1 338 ? 10.005 42.824 13.280 1.00 14.11 384 SER A CA 1
ATOM 2733 C C . SER A 1 338 ? 8.942 43.887 13.463 1.00 13.93 384 SER A C 1
ATOM 2734 O O . SER A 1 338 ? 7.798 43.758 13.022 1.00 16.22 384 SER A O 1
ATOM 2737 N N . ASN A 1 339 ? 9.341 44.996 14.115 1.00 14.08 385 ASN A N 1
ATOM 2738 C CA . ASN A 1 339 ? 8.366 46.066 14.409 1.00 15.29 385 ASN A CA 1
ATOM 2739 C C . ASN A 1 339 ? 7.916 46.779 13.132 1.00 15.86 385 ASN A C 1
ATOM 2740 O O . ASN A 1 339 ? 6.697 47.055 12.978 1.00 16.27 385 ASN A O 1
ATOM 2745 N N . LYS A 1 340 ? 8.839 47.036 12.205 1.00 15.19 386 LYS A N 1
ATOM 2746 C CA . LYS A 1 340 ? 8.468 47.748 10.983 1.00 15.17 386 LYS A CA 1
ATOM 2747 C C . LYS A 1 340 ? 7.604 46.895 10.081 1.00 14.83 386 LYS A C 1
ATOM 2748 O O . LYS A 1 340 ? 6.590 47.333 9.505 1.00 16.29 386 LYS A O 1
ATOM 2754 N N . ALA A 1 341 ? 7.991 45.609 9.972 1.00 14.16 387 ALA A N 1
ATOM 2755 C CA . ALA A 1 341 ? 7.137 44.699 9.168 1.00 14.67 387 ALA A CA 1
ATOM 2756 C C . ALA A 1 341 ? 5.753 44.582 9.797 1.00 13.18 387 ALA A C 1
ATOM 2757 O O . ALA A 1 341 ? 4.749 44.518 9.101 1.00 15.43 387 ALA A O 1
ATOM 2759 N N . SER A 1 342 ? 5.718 44.539 11.137 1.00 13.71 388 SER A N 1
ATOM 2760 C CA . SER A 1 342 ? 4.415 44.437 11.816 1.00 12.31 388 SER A CA 1
ATOM 2761 C C . SER A 1 342 ? 3.562 45.653 11.523 1.00 13.70 388 SER A C 1
ATOM 2762 O O . SER A 1 342 ? 2.373 45.541 11.226 1.00 15.56 388 SER A O 1
ATOM 2765 N N . LEU A 1 343 ? 4.161 46.844 11.622 1.00 14.16 389 LEU A N 1
ATOM 2766 C CA . LEU A 1 343 ? 3.427 48.076 11.354 1.00 14.29 389 LEU A CA 1
ATOM 2767 C C . LEU A 1 343 ? 2.868 48.083 9.930 1.00 12.87 389 LEU A C 1
ATOM 2768 O O . LEU A 1 343 ? 1.731 48.493 9.660 1.00 16.27 389 LEU A O 1
ATOM 2773 N N . ALA A 1 344 ? 3.691 47.667 8.949 1.00 15.45 390 ALA A N 1
ATOM 2774 C CA . ALA A 1 344 ? 3.240 47.635 7.557 1.00 15.37 390 ALA A CA 1
ATOM 2775 C C . ALA A 1 344 ? 2.066 46.655 7.461 1.00 14.98 390 ALA A C 1
ATOM 2776 O O . ALA A 1 344 ? 1.069 46.957 6.791 1.00 17.16 390 ALA A O 1
ATOM 2778 N N . PHE A 1 345 ? 2.180 45.488 8.094 1.00 14.62 391 PHE A N 1
ATOM 2779 C CA . PHE A 1 345 ? 1.069 44.515 7.988 1.00 14.18 391 PHE A CA 1
ATOM 2780 C C . PHE A 1 345 ? -0.221 45.046 8.613 1.00 14.31 391 PHE A C 1
ATOM 2781 O O . PHE A 1 345 ? -1.325 44.893 8.103 1.00 14.94 391 PHE A O 1
ATOM 2789 N N . LEU A 1 346 ? -0.088 45.646 9.809 1.00 14.65 392 LEU A N 1
ATOM 2790 C CA . LEU A 1 346 ? -1.209 46.256 10.532 1.00 14.00 392 LEU A CA 1
ATOM 2791 C C . LEU A 1 346 ? -1.866 47.361 9.695 1.00 14.24 392 LEU A C 1
ATOM 2792 O O . LEU A 1 346 ? -3.087 47.501 9.639 1.00 16.81 392 LEU A O 1
ATOM 2797 N N . GLN A 1 347 ? -1.052 48.215 9.044 1.00 15.33 393 GLN A N 1
ATOM 2798 C CA . GLN A 1 347 ? -1.656 49.266 8.231 1.00 15.54 393 GLN A CA 1
ATOM 2799 C C . GLN A 1 347 ? -2.475 48.663 7.091 1.00 17.64 393 GLN A C 1
ATOM 2800 O O . GLN A 1 347 ? -3.606 49.119 6.799 1.00 18.65 393 GLN A O 1
ATOM 2806 N N . LYS A 1 348 ? -1.901 47.631 6.469 1.00 16.91 394 LYS A N 1
ATOM 2807 C CA . LYS A 1 348 ? -2.632 47.011 5.348 1.00 19.10 394 LYS A CA 1
ATOM 2808 C C . LYS A 1 348 ? -3.940 46.378 5.785 1.00 18.30 394 LYS A C 1
ATOM 2809 O O . LYS A 1 348 ? -4.999 46.621 5.151 1.00 24.58 394 LYS A O 1
ATOM 2815 N N . HIS A 1 349 ? -3.887 45.570 6.861 1.00 17.78 395 HIS A N 1
ATOM 2816 C CA . HIS A 1 349 ? -5.106 44.796 7.194 1.00 17.83 395 HIS A CA 1
ATOM 2817 C C . HIS A 1 349 ? -6.015 45.483 8.189 1.00 20.34 395 HIS A C 1
ATOM 2818 O O . HIS A 1 349 ? -7.183 45.082 8.327 1.00 23.50 395 HIS A O 1
ATOM 2825 N N . LEU A 1 350 ? -5.596 46.550 8.859 1.00 18.83 396 LEU A N 1
ATOM 2826 C CA . LEU A 1 350 ? -6.519 47.350 9.686 1.00 18.59 396 LEU A CA 1
ATOM 2827 C C . LEU A 1 350 ? -6.979 48.582 8.917 1.00 17.95 396 LEU A C 1
ATOM 2828 O O . LEU A 1 350 ? -7.900 49.287 9.381 1.00 25.64 396 LEU A O 1
ATOM 2833 N N . GLY A 1 351 ? -6.386 48.878 7.761 1.00 19.58 397 GLY A N 1
ATOM 2834 C CA . GLY A 1 351 ? -6.833 50.068 7.028 1.00 22.95 397 GLY A CA 1
ATOM 2835 C C . GLY A 1 351 ? -6.403 51.388 7.628 1.00 21.03 397 GLY A C 1
ATOM 2836 O O . GLY A 1 351 ? -7.103 52.419 7.611 1.00 25.58 397 GLY A O 1
ATOM 2837 N N . LEU A 1 352 ? -5.196 51.430 8.174 1.00 20.85 398 LEU A N 1
ATOM 2838 C CA . LEU A 1 352 ? -4.711 52.643 8.821 1.00 21.37 398 LEU A CA 1
ATOM 2839 C C . LEU A 1 352 ? -4.266 53.676 7.793 1.00 23.57 398 LEU A C 1
ATOM 2840 O O . LEU A 1 352 ? -3.788 53.305 6.744 1.00 26.11 398 LEU A O 1
ATOM 2845 N N . HIS A 1 353 ? -4.415 54.938 8.153 1.00 27.76 399 HIS A N 1
ATOM 2846 C CA . HIS A 1 353 ? -4.003 56.060 7.310 1.00 30.56 399 HIS A CA 1
ATOM 2847 C C . HIS A 1 353 ? -2.704 56.660 7.790 1.00 29.25 399 HIS A C 1
ATOM 2848 O O . HIS A 1 353 ? -2.648 57.828 8.106 1.00 48.02 399 HIS A O 1
ATOM 2855 N N . LYS A 1 354 ? -1.669 55.854 7.866 1.00 24.97 400 LYS A N 1
ATOM 2856 C CA . LYS A 1 354 ? -0.354 56.248 8.284 1.00 24.42 400 LYS A CA 1
ATOM 2857 C C . LYS A 1 354 ? 0.640 56.015 7.158 1.00 25.64 400 LYS A C 1
ATOM 2858 O O . LYS A 1 354 ? 0.260 55.790 6.031 1.00 27.83 400 LYS A O 1
ATOM 2864 N N . ASP A 1 355 ? 1.922 56.078 7.443 1.00 26.77 401 ASP A N 1
ATOM 2865 C CA . ASP A 1 355 ? 2.954 55.905 6.428 1.00 25.69 401 ASP A CA 1
ATOM 2866 C C . ASP A 1 355 ? 3.673 54.582 6.635 1.00 21.45 401 ASP A C 1
ATOM 2867 O O . ASP A 1 355 ? 4.806 54.425 6.190 1.00 23.77 401 ASP A O 1
ATOM 2872 N N . PHE A 1 356 ? 3.028 53.614 7.296 1.00 19.30 402 PHE A N 1
ATOM 2873 C CA . PHE A 1 356 ? 3.754 52.382 7.535 1.00 17.95 402 PHE A CA 1
ATOM 2874 C C . PHE A 1 356 ? 3.936 51.534 6.286 1.00 20.83 402 PHE A C 1
ATOM 2875 O O . PHE A 1 356 ? 4.733 50.593 6.297 1.00 19.95 402 PHE A O 1
ATOM 2883 N N . ASP A 1 357 ? 3.205 51.841 5.225 1.00 20.21 403 ASP A N 1
ATOM 2884 C CA . ASP A 1 357 ? 3.393 51.186 3.949 1.00 20.53 403 ASP A CA 1
ATOM 2885 C C . ASP A 1 357 ? 4.774 51.414 3.324 1.00 20.95 403 ASP A C 1
ATOM 2886 O O . ASP A 1 357 ? 5.158 50.729 2.441 1.00 22.58 403 ASP A O 1
ATOM 2891 N N . GLN A 1 358 ? 5.536 52.358 3.851 1.00 22.10 404 GLN A N 1
ATOM 2892 C CA . GLN A 1 358 ? 6.952 52.448 3.471 1.00 24.06 404 GLN A CA 1
ATOM 2893 C C . GLN A 1 358 ? 7.703 51.157 3.754 1.00 23.28 404 GLN A C 1
ATOM 2894 O O . GLN A 1 358 ? 8.769 50.955 3.125 1.00 30.43 404 GLN A O 1
ATOM 2900 N N . TRP A 1 359 ? 7.191 50.347 4.702 1.00 20.12 405 TRP A N 1
ATOM 2901 C CA . TRP A 1 359 ? 7.877 49.085 4.992 1.00 17.34 405 TRP A CA 1
ATOM 2902 C C . TRP A 1 359 ? 7.193 47.894 4.365 1.00 18.21 405 TRP A C 1
ATOM 2903 O O . TRP A 1 359 ? 7.458 46.741 4.789 1.00 19.27 405 TRP A O 1
ATOM 2914 N N . ASP A 1 360 ? 6.346 48.065 3.363 1.00 20.81 406 ASP A N 1
ATOM 2915 C CA . ASP A 1 360 ? 5.652 46.921 2.787 1.00 21.36 406 ASP A CA 1
ATOM 2916 C C . ASP A 1 360 ? 6.628 45.878 2.246 1.00 22.37 406 ASP A C 1
ATOM 2917 O O . ASP A 1 360 ? 6.287 44.681 2.270 1.00 22.38 406 ASP A O 1
ATOM 2922 N N . CYS A 1 361 ? 7.806 46.307 1.757 1.00 21.98 407 CYS A N 1
ATOM 2923 C CA . CYS A 1 361 ? 8.849 45.437 1.244 1.00 24.49 407 CYS A CA 1
ATOM 2924 C C . CYS A 1 361 ? 9.249 44.441 2.314 1.00 20.74 407 CYS A C 1
ATOM 2925 O O . CYS A 1 361 ? 9.626 43.318 1.980 1.00 22.44 407 CYS A O 1
ATOM 2928 N N . LEU A 1 362 ? 9.174 44.803 3.601 1.00 18.94 408 LEU A N 1
ATOM 2929 C CA . LEU A 1 362 ? 9.647 43.828 4.590 1.00 17.81 408 LEU A CA 1
ATOM 2930 C C . LEU A 1 362 ? 8.666 42.682 4.757 1.00 16.93 408 LEU A C 1
ATOM 2931 O O . LEU A 1 362 ? 9.056 41.565 5.125 1.00 20.40 408 LEU A O 1
ATOM 2936 N N . ILE A 1 363 ? 7.375 42.884 4.496 1.00 17.35 409 ILE A N 1
ATOM 2937 C CA . ILE A 1 363 ? 6.383 41.793 4.567 1.00 17.99 409 ILE A CA 1
ATOM 2938 C C . ILE A 1 363 ? 6.750 40.726 3.526 1.00 17.56 409 ILE A C 1
ATOM 2939 O O . ILE A 1 363 ? 6.475 39.526 3.714 1.00 19.39 409 ILE A O 1
ATOM 2944 N N . GLU A 1 364 ? 7.376 41.141 2.437 1.00 18.77 410 GLU A N 1
ATOM 2945 C CA . GLU A 1 364 ? 7.840 40.218 1.407 1.00 19.95 410 GLU A CA 1
ATOM 2946 C C . GLU A 1 364 ? 9.232 39.657 1.660 1.00 20.54 410 GLU A C 1
ATOM 2947 O O . GLU A 1 364 ? 9.768 38.871 0.862 1.00 25.89 410 GLU A O 1
ATOM 2953 N N . GLY A 1 365 ? 9.843 40.059 2.776 1.00 21.05 411 GLY A N 1
ATOM 2954 C CA . GLY A 1 365 ? 11.157 39.469 3.057 1.00 20.90 411 GLY A CA 1
ATOM 2955 C C . GLY A 1 365 ? 12.274 40.164 2.304 1.00 20.72 411 GLY A C 1
ATOM 2956 O O . GLY A 1 365 ? 13.391 39.629 2.224 1.00 23.03 411 GLY A O 1
ATOM 2957 N N . ASP A 1 366 ? 11.993 41.344 1.767 1.00 20.72 412 ASP A N 1
ATOM 2958 C CA . ASP A 1 366 ? 13.004 41.968 0.893 1.00 27.31 412 ASP A CA 1
ATOM 2959 C C . ASP A 1 366 ? 13.902 42.927 1.654 1.00 23.86 412 ASP A C 1
ATOM 2960 O O . ASP A 1 366 ? 13.739 44.161 1.666 1.00 32.09 412 ASP A O 1
ATOM 2969 N N . ASP A 1 367 ? 14.901 42.398 2.345 1.00 23.83 413 ASP A N 1
ATOM 2970 C CA . ASP A 1 367 ? 15.920 43.053 3.171 1.00 22.23 413 ASP A CA 1
ATOM 2971 C C . ASP A 1 367 ? 17.131 42.131 3.344 1.00 21.40 413 ASP A C 1
ATOM 2972 O O . ASP A 1 367 ? 16.869 40.918 3.402 1.00 22.36 413 ASP A O 1
ATOM 2977 N N . GLU A 1 368 ? 18.329 42.675 3.455 1.00 22.90 414 GLU A N 1
ATOM 2978 C CA . GLU A 1 368 ? 19.507 41.807 3.603 1.00 21.34 414 GLU A CA 1
ATOM 2979 C C . GLU A 1 368 ? 19.412 40.925 4.831 1.00 20.97 414 GLU A C 1
ATOM 2980 O O . GLU A 1 368 ? 20.084 39.875 4.881 1.00 24.65 414 GLU A O 1
ATOM 2986 N N . ASN A 1 369 ? 18.627 41.343 5.820 1.00 20.01 415 ASN A N 1
ATOM 2987 C CA . ASN A 1 369 ? 18.547 40.605 7.079 1.00 19.26 415 ASN A CA 1
ATOM 2988 C C . ASN A 1 369 ? 17.249 39.789 7.188 1.00 17.50 415 ASN A C 1
ATOM 2989 O O . ASN A 1 369 ? 16.897 39.302 8.259 1.00 17.66 415 ASN A O 1
ATOM 2994 N N . LEU A 1 370 ? 16.532 39.613 6.090 1.00 16.68 416 LEU A N 1
ATOM 2995 C CA . LEU A 1 370 ? 15.308 38.810 6.069 1.00 17.76 416 LEU A CA 1
ATOM 2996 C C . LEU A 1 370 ? 15.364 37.741 4.976 1.00 18.35 416 LEU A C 1
ATOM 2997 O O . LEU A 1 370 ? 15.992 37.895 3.938 1.00 22.71 416 LEU A O 1
ATOM 3002 N N . ILE A 1 371 ? 14.661 36.665 5.204 1.00 20.09 417 ILE A N 1
ATOM 3003 C CA . ILE A 1 371 ? 14.387 35.536 4.341 1.00 21.84 417 ILE A CA 1
ATOM 3004 C C . ILE A 1 371 ? 12.887 35.580 4.085 1.00 19.53 417 ILE A C 1
ATOM 3005 O O . ILE A 1 371 ? 12.115 35.529 5.034 1.00 20.89 417 ILE A O 1
ATOM 3010 N N . PRO A 1 372 ? 12.451 35.649 2.855 1.00 19.68 418 PRO A N 1
ATOM 3011 C CA . PRO A 1 372 ? 11.059 35.415 2.537 1.00 19.34 418 PRO A CA 1
ATOM 3012 C C . PRO A 1 372 ? 10.713 33.979 2.904 1.00 15.23 418 PRO A C 1
ATOM 3013 O O . PRO A 1 372 ? 11.460 33.052 2.595 1.00 18.56 418 PRO A O 1
ATOM 3017 N N . GLY A 1 373 ? 9.570 33.793 3.574 1.00 16.07 419 GLY A N 1
ATOM 3018 C CA . GLY A 1 373 ? 9.200 32.428 3.945 1.00 16.94 419 GLY A CA 1
ATOM 3019 C C . GLY A 1 373 ? 10.081 31.934 5.064 1.00 15.67 419 GLY A C 1
ATOM 3020 O O . GLY A 1 373 ? 10.283 32.620 6.093 1.00 16.79 419 GLY A O 1
ATOM 3021 N N . THR A 1 374 ? 10.611 30.727 4.845 1.00 16.63 420 THR A N 1
ATOM 3022 C CA . THR A 1 374 ? 11.437 30.103 5.886 1.00 18.16 420 THR A CA 1
ATOM 3023 C C . THR A 1 374 ? 12.593 29.319 5.310 1.00 17.70 420 THR A C 1
ATOM 3024 O O . THR A 1 374 ? 12.532 28.906 4.143 1.00 22.51 420 THR A O 1
ATOM 3028 N N . ASN A 1 375 ? 13.647 29.100 6.056 1.00 19.16 421 ASN A N 1
ATOM 3029 C CA . ASN A 1 375 ? 14.754 28.206 5.666 1.00 21.73 421 ASN A CA 1
ATOM 3030 C C . ASN A 1 375 ? 14.319 26.751 5.715 1.00 21.33 421 ASN A C 1
ATOM 3031 O O . ASN A 1 375 ? 14.986 25.894 5.126 1.00 25.15 421 ASN A O 1
ATOM 3036 N N . ILE A 1 376 ? 13.244 26.478 6.423 1.00 20.54 422 ILE A N 1
ATOM 3037 C CA . ILE A 1 376 ? 12.722 25.118 6.586 1.00 25.75 422 ILE A CA 1
ATOM 3038 C C . ILE A 1 376 ? 11.780 24.756 5.441 1.00 30.15 422 ILE A C 1
ATOM 3039 O O . ILE A 1 376 ? 10.564 25.013 5.549 1.00 45.93 422 ILE A O 1
ATOM 3044 N N . ASN A 1 377 ? 12.276 24.156 4.377 1.00 40.06 423 ASN A N 1
ATOM 3045 C CA . ASN A 1 377 ? 11.503 23.893 3.162 1.00 46.11 423 ASN A CA 1
ATOM 3046 C C . ASN A 1 377 ? 10.488 22.767 3.166 1.00 45.81 423 ASN A C 1
ATOM 3047 O O . ASN A 1 377 ? 9.955 22.345 2.116 1.00 51.29 423 ASN A O 1
ATOM 3052 N N . THR A 1 378 ? 10.130 22.207 4.298 1.00 45.23 424 THR A N 1
ATOM 3053 C CA . THR A 1 378 ? 9.297 21.033 4.447 1.00 49.80 424 THR A CA 1
ATOM 3054 C C . THR A 1 378 ? 7.870 21.279 4.009 1.00 52.61 424 THR A C 1
ATOM 3055 O O . THR A 1 378 ? 7.377 22.356 4.374 1.00 62.55 424 THR A O 1
ATOM 3059 N N . THR A 1 379 ? 7.190 20.374 3.312 1.00 64.32 425 THR A N 1
ATOM 3060 C CA . THR A 1 379 ? 5.741 20.534 3.158 1.00 69.89 425 THR A CA 1
ATOM 3061 C C . THR A 1 379 ? 5.013 19.204 3.007 1.00 66.55 425 THR A C 1
ATOM 3062 O O . THR A 1 379 ? 5.460 18.229 2.423 1.00 62.41 425 THR A O 1
ATOM 3066 N N . THR B 1 8 ? 5.221 72.137 5.927 1.00 56.07 54 THR B N 1
ATOM 3067 C CA . THR B 1 8 ? 5.750 73.332 6.552 1.00 45.38 54 THR B CA 1
ATOM 3068 C C . THR B 1 8 ? 5.874 74.485 5.560 1.00 45.14 54 THR B C 1
ATOM 3069 O O . THR B 1 8 ? 5.997 74.220 4.335 1.00 55.32 54 THR B O 1
ATOM 3073 N N . LYS B 1 9 ? 5.875 75.746 6.040 1.00 40.32 55 LYS B N 1
ATOM 3074 C CA . LYS B 1 9 ? 6.178 76.773 5.046 1.00 37.52 55 LYS B CA 1
ATOM 3075 C C . LYS B 1 9 ? 7.561 77.313 5.274 1.00 29.16 55 LYS B C 1
ATOM 3076 O O . LYS B 1 9 ? 7.938 78.308 4.630 1.00 33.69 55 LYS B O 1
ATOM 3078 N N . ILE B 1 10 ? 8.362 76.633 6.164 1.00 29.92 56 ILE B N 1
ATOM 3079 C CA . ILE B 1 10 ? 9.760 77.102 6.226 1.00 26.45 56 ILE B CA 1
ATOM 3080 C C . ILE B 1 10 ? 10.450 76.666 4.948 1.00 26.86 56 ILE B C 1
ATOM 3081 O O . ILE B 1 10 ? 10.406 75.505 4.533 1.00 25.48 56 ILE B O 1
ATOM 3086 N N . PRO B 1 11 ? 11.074 77.598 4.244 1.00 26.63 57 PRO B N 1
ATOM 3087 C CA . PRO B 1 11 ? 11.637 77.272 2.938 1.00 26.52 57 PRO B CA 1
ATOM 3088 C C . PRO B 1 11 ? 12.815 76.313 3.032 1.00 27.14 57 PRO B C 1
ATOM 3089 O O . PRO B 1 11 ? 13.563 76.435 4.009 1.00 27.30 57 PRO B O 1
ATOM 3093 N N . ARG B 1 12 ? 12.964 75.435 2.043 1.00 25.76 58 ARG B N 1
ATOM 3094 C CA . ARG B 1 12 ? 14.129 74.571 1.941 1.00 26.59 58 ARG B CA 1
ATOM 3095 C C . ARG B 1 12 ? 15.362 75.378 1.546 1.00 27.81 58 ARG B C 1
ATOM 3096 O O . ARG B 1 12 ? 15.194 76.477 1.005 1.00 27.56 58 ARG B O 1
ATOM 3104 N N . GLY B 1 13 ? 16.572 74.875 1.785 1.00 27.96 59 GLY B N 1
ATOM 3105 C CA . GLY B 1 13 ? 17.796 75.618 1.504 1.00 26.49 59 GLY B CA 1
ATOM 3106 C C . GLY B 1 13 ? 17.913 75.811 0.011 1.00 27.83 59 GLY B C 1
ATOM 3107 O O . GLY B 1 13 ? 17.486 74.933 -0.765 1.00 34.00 59 GLY B O 1
ATOM 3108 N N . ASN B 1 14 ? 18.450 76.947 -0.433 1.00 30.44 60 ASN B N 1
ATOM 3109 C CA . ASN B 1 14 ? 18.581 77.155 -1.887 1.00 32.40 60 ASN B CA 1
ATOM 3110 C C . ASN B 1 14 ? 19.920 76.650 -2.404 1.00 32.71 60 ASN B C 1
ATOM 3111 O O . ASN B 1 14 ? 20.143 76.654 -3.630 1.00 41.20 60 ASN B O 1
ATOM 3116 N N . GLY B 1 15 ? 20.808 76.244 -1.513 1.00 31.30 61 GLY B N 1
ATOM 3117 C CA . GLY B 1 15 ? 22.088 75.700 -1.934 1.00 32.51 61 GLY B CA 1
ATOM 3118 C C . GLY B 1 15 ? 22.009 74.290 -2.482 1.00 33.16 61 GLY B C 1
ATOM 3119 O O . GLY B 1 15 ? 20.963 73.622 -2.448 1.00 35.18 61 GLY B O 1
ATOM 3120 N N . PRO B 1 16 ? 23.135 73.831 -3.031 1.00 33.93 62 PRO B N 1
ATOM 3121 C CA . PRO B 1 16 ? 23.235 72.496 -3.629 1.00 35.35 62 PRO B CA 1
ATOM 3122 C C . PRO B 1 16 ? 23.441 71.334 -2.663 1.00 36.48 62 PRO B C 1
ATOM 3123 O O . PRO B 1 16 ? 23.294 70.179 -3.094 1.00 43.77 62 PRO B O 1
ATOM 3127 N N . TYR B 1 17 ? 23.776 71.502 -1.400 1.00 34.39 63 TYR B N 1
ATOM 3128 C CA . TYR B 1 17 ? 23.889 70.388 -0.475 1.00 33.88 63 TYR B CA 1
ATOM 3129 C C . TYR B 1 17 ? 22.548 70.059 0.174 1.00 32.65 63 TYR B C 1
ATOM 3130 O O . TYR B 1 17 ? 21.772 70.942 0.556 1.00 31.55 63 TYR B O 1
ATOM 3139 N N . SER B 1 18 ? 22.209 68.776 0.351 1.00 32.78 64 SER B N 1
ATOM 3140 C CA . SER B 1 18 ? 21.054 68.463 1.195 1.00 32.88 64 SER B CA 1
ATOM 3141 C C . SER B 1 18 ? 21.444 68.672 2.663 1.00 31.11 64 SER B C 1
ATOM 3142 O O . SER B 1 18 ? 22.626 68.678 3.025 1.00 31.58 64 SER B O 1
ATOM 3145 N N . VAL B 1 19 ? 20.492 68.841 3.568 1.00 27.34 65 VAL B N 1
ATOM 3146 C CA . VAL B 1 19 ? 20.769 69.325 4.921 1.00 26.41 65 VAL B CA 1
ATOM 3147 C C . VAL B 1 19 ? 20.293 68.315 5.945 1.00 26.51 65 VAL B C 1
ATOM 3148 O O . VAL B 1 19 ? 19.160 67.826 5.837 1.00 28.02 65 VAL B O 1
ATOM 3152 N N . GLY B 1 20 ? 21.140 68.002 6.905 1.00 24.41 66 GLY B N 1
ATOM 3153 C CA . GLY B 1 20 ? 20.748 67.257 8.074 1.00 22.62 66 GLY B CA 1
ATOM 3154 C C . GLY B 1 20 ? 20.677 68.159 9.302 1.00 23.04 66 GLY B C 1
ATOM 3155 O O . GLY B 1 20 ? 21.180 69.304 9.289 1.00 21.91 66 GLY B O 1
ATOM 3156 N N . CYS B 1 21 ? 20.056 67.627 10.358 1.00 24.04 67 CYS B N 1
ATOM 3157 C CA . CYS B 1 21 ? 19.911 68.340 11.629 1.00 22.67 67 CYS B CA 1
ATOM 3158 C C . CYS B 1 21 ? 20.026 67.350 12.785 1.00 20.77 67 CYS B C 1
ATOM 3159 O O . CYS B 1 21 ? 19.520 66.225 12.669 1.00 23.29 67 CYS B O 1
ATOM 3162 N N . THR B 1 22 ? 20.648 67.735 13.881 1.00 18.73 68 THR B N 1
ATOM 3163 C CA . THR B 1 22 ? 20.687 66.975 15.118 1.00 19.14 68 THR B CA 1
ATOM 3164 C C . THR B 1 22 ? 20.896 67.933 16.288 1.00 17.01 68 THR B C 1
ATOM 3165 O O . THR B 1 22 ? 21.113 69.158 16.066 1.00 20.00 68 THR B O 1
ATOM 3169 N N . ASP B 1 23 ? 20.806 67.450 17.518 1.00 18.66 69 ASP B N 1
ATOM 3170 C CA . ASP B 1 23 ? 20.923 68.289 18.696 1.00 18.11 69 ASP B CA 1
ATOM 3171 C C . ASP B 1 23 ? 22.074 67.707 19.527 1.00 18.03 69 ASP B C 1
ATOM 3172 O O . ASP B 1 23 ? 22.243 66.470 19.534 1.00 21.86 69 ASP B O 1
ATOM 3177 N N . LEU B 1 24 ? 22.852 68.567 20.162 1.00 17.08 70 LEU B N 1
ATOM 3178 C CA . LEU B 1 24 ? 23.981 68.167 20.984 1.00 18.24 70 LEU B CA 1
ATOM 3179 C C . LEU B 1 24 ? 23.915 68.877 22.335 1.00 17.85 70 LEU B C 1
ATOM 3180 O O . LEU B 1 24 ? 23.840 70.115 22.322 1.00 18.86 70 LEU B O 1
ATOM 3185 N N . MET B 1 25 ? 23.972 68.178 23.446 1.00 17.53 71 MET B N 1
ATOM 3186 C CA . MET B 1 25 ? 24.070 68.772 24.763 1.00 17.41 71 MET B CA 1
ATOM 3187 C C . MET B 1 25 ? 25.231 68.125 25.493 1.00 18.06 71 MET B C 1
ATOM 3188 O O . MET B 1 25 ? 25.244 66.910 25.759 1.00 22.30 71 MET B O 1
ATOM 3193 N N . PHE B 1 26 ? 26.233 68.951 25.797 1.00 18.98 72 PHE B N 1
ATOM 3194 C CA . PHE B 1 26 ? 27.401 68.459 26.541 1.00 19.63 72 PHE B CA 1
ATOM 3195 C C . PHE B 1 26 ? 28.117 69.594 27.253 1.00 19.29 72 PHE B C 1
ATOM 3196 O O . PHE B 1 26 ? 28.451 70.585 26.601 1.00 19.48 72 PHE B O 1
ATOM 3204 N N . ASP B 1 27 ? 28.406 69.460 28.536 1.00 20.32 73 ASP B N 1
ATOM 3205 C CA . ASP B 1 27 ? 27.874 68.408 29.413 1.00 21.45 73 ASP B CA 1
ATOM 3206 C C . ASP B 1 27 ? 26.369 68.585 29.687 1.00 20.59 73 ASP B C 1
ATOM 3207 O O . ASP B 1 27 ? 25.708 69.394 29.028 1.00 20.64 73 ASP B O 1
ATOM 3212 N N . HIS B 1 28 ? 25.809 67.834 30.623 1.00 20.78 74 HIS B N 1
ATOM 3213 C CA . HIS B 1 28 ? 24.382 67.770 30.840 1.00 19.64 74 HIS B CA 1
ATOM 3214 C C . HIS B 1 28 ? 23.902 68.884 31.758 1.00 20.05 74 HIS B C 1
ATOM 3215 O O . HIS B 1 28 ? 22.725 69.005 32.008 1.00 21.83 74 HIS B O 1
ATOM 3222 N N . THR B 1 29 ? 24.799 69.716 32.277 1.00 21.01 75 THR B N 1
ATOM 3223 C CA . THR B 1 29 ? 24.412 70.720 33.258 1.00 22.33 75 THR B CA 1
ATOM 3224 C C . THR B 1 29 ? 23.968 72.033 32.617 1.00 22.58 75 THR B C 1
ATOM 3225 O O . THR B 1 29 ? 24.110 72.152 31.416 1.00 20.60 75 THR B O 1
ATOM 3229 N N . ASN B 1 30 ? 23.469 73.003 33.395 1.00 21.21 76 ASN B N 1
ATOM 3230 C CA . ASN B 1 30 ? 23.113 74.258 32.702 1.00 20.53 76 ASN B CA 1
ATOM 3231 C C . ASN B 1 30 ? 24.336 75.130 32.442 1.00 17.30 76 ASN B C 1
ATOM 3232 O O . ASN B 1 30 ? 24.193 76.254 31.959 1.00 21.40 76 ASN B O 1
ATOM 3237 N N . LYS B 1 31 ? 25.556 74.580 32.686 1.00 20.58 77 LYS B N 1
ATOM 3238 C CA . LYS B 1 31 ? 26.750 75.303 32.303 1.00 19.54 77 LYS B CA 1
ATOM 3239 C C . LYS B 1 31 ? 27.372 74.617 31.087 1.00 20.00 77 LYS B C 1
ATOM 3240 O O . LYS B 1 31 ? 28.401 75.073 30.596 1.00 21.23 77 LYS B O 1
ATOM 3246 N N . GLY B 1 32 ? 26.758 73.523 30.638 1.00 19.70 78 GLY B N 1
ATOM 3247 C CA . GLY B 1 32 ? 27.255 72.849 29.444 1.00 17.75 78 GLY B CA 1
ATOM 3248 C C . GLY B 1 32 ? 26.796 73.589 28.188 1.00 16.65 78 GLY B C 1
ATOM 3249 O O . GLY B 1 32 ? 26.113 74.636 28.261 1.00 19.84 78 GLY B O 1
ATOM 3250 N N . THR B 1 33 ? 27.138 73.050 27.033 1.00 17.07 79 THR B N 1
ATOM 3251 C CA . THR B 1 33 ? 26.700 73.574 25.746 1.00 16.77 79 THR B CA 1
ATOM 3252 C C . THR B 1 33 ? 25.466 72.845 25.252 1.00 15.53 79 THR B C 1
ATOM 3253 O O . THR B 1 33 ? 25.401 71.602 25.373 1.00 17.73 79 THR B O 1
ATOM 3257 N N . PHE B 1 34 ? 24.496 73.610 24.730 1.00 14.45 80 PHE B N 1
ATOM 3258 C CA . PHE B 1 34 ? 23.322 73.007 24.111 1.00 13.87 80 PHE B CA 1
ATOM 3259 C C . PHE B 1 34 ? 23.155 73.665 22.742 1.00 14.48 80 PHE B C 1
ATOM 3260 O O . PHE B 1 34 ? 23.069 74.876 22.630 1.00 16.12 80 PHE B O 1
ATOM 3268 N N . LEU B 1 35 ? 23.181 72.872 21.670 1.00 14.88 81 LEU B N 1
ATOM 3269 C CA . LEU B 1 35 ? 23.015 73.473 20.356 1.00 15.81 81 LEU B CA 1
ATOM 3270 C C . LEU B 1 35 ? 22.237 72.524 19.441 1.00 15.52 81 LEU B C 1
ATOM 3271 O O . LEU B 1 35 ? 22.206 71.310 19.627 1.00 17.14 81 LEU B O 1
ATOM 3276 N N . ARG B 1 36 ? 21.645 73.136 18.425 1.00 14.28 82 ARG B N 1
ATOM 3277 C CA . ARG B 1 36 ? 21.106 72.450 17.256 1.00 16.06 82 ARG B CA 1
ATOM 3278 C C . ARG B 1 36 ? 22.090 72.613 16.102 1.00 16.44 82 ARG B C 1
ATOM 3279 O O . ARG B 1 36 ? 22.506 73.733 15.782 1.00 18.13 82 ARG B O 1
ATOM 3287 N N . LEU B 1 37 ? 22.471 71.496 15.513 1.00 16.44 83 LEU B N 1
ATOM 3288 C CA . LEU B 1 37 ? 23.443 71.558 14.420 1.00 16.44 83 LEU B CA 1
ATOM 3289 C C . LEU B 1 37 ? 22.739 71.388 13.087 1.00 19.04 83 LEU B C 1
ATOM 3290 O O . LEU B 1 37 ? 21.934 70.422 12.944 1.00 21.98 83 LEU B O 1
ATOM 3295 N N . TYR B 1 38 ? 23.002 72.219 12.108 1.00 18.26 84 TYR B N 1
ATOM 3296 C CA . TYR B 1 38 ? 22.601 72.034 10.713 1.00 18.19 84 TYR B CA 1
ATOM 3297 C C . TYR B 1 38 ? 23.839 71.739 9.887 1.00 19.46 84 TYR B C 1
ATOM 3298 O O . TYR B 1 38 ? 24.835 72.427 10.102 1.00 21.01 84 TYR B O 1
ATOM 3307 N N . TYR B 1 39 ? 23.821 70.788 8.951 1.00 20.99 85 TYR B N 1
ATOM 3308 C CA . TYR B 1 39 ? 25.065 70.421 8.312 1.00 20.97 85 TYR B CA 1
ATOM 3309 C C . TYR B 1 39 ? 24.797 69.788 6.949 1.00 23.91 85 TYR B C 1
ATOM 3310 O O . TYR B 1 39 ? 23.681 69.298 6.747 1.00 25.01 85 TYR B O 1
ATOM 3319 N N . PRO B 1 40 ? 25.782 69.816 6.068 1.00 23.93 86 PRO B N 1
ATOM 3320 C CA . PRO B 1 40 ? 25.687 69.156 4.765 1.00 25.45 86 PRO B CA 1
ATOM 3321 C C . PRO B 1 40 ? 25.583 67.639 5.008 1.00 27.39 86 PRO B C 1
ATOM 3322 O O . PRO B 1 40 ? 26.400 67.060 5.730 1.00 28.94 86 PRO B O 1
ATOM 3326 N N . SER B 1 41 ? 24.545 67.052 4.436 1.00 28.37 87 SER B N 1
ATOM 3327 C CA . SER B 1 41 ? 24.261 65.652 4.701 1.00 30.51 87 SER B CA 1
ATOM 3328 C C . SER B 1 41 ? 24.446 64.814 3.444 1.00 34.15 87 SER B C 1
ATOM 3329 O O . SER B 1 41 ? 24.346 65.280 2.330 1.00 37.01 87 SER B O 1
ATOM 3332 N N . GLN B 1 42 ? 24.837 63.574 3.814 1.00 40.51 88 GLN B N 1
ATOM 3333 C CA . GLN B 1 42 ? 25.266 62.729 2.686 1.00 45.33 88 GLN B CA 1
ATOM 3334 C C . GLN B 1 42 ? 24.039 62.475 1.823 1.00 52.63 88 GLN B C 1
ATOM 3335 O O . GLN B 1 42 ? 24.106 62.619 0.595 1.00 63.99 88 GLN B O 1
ATOM 3337 N N . ASP B 1 43 ? 22.956 62.119 2.527 1.00 52.63 89 ASP B N 1
ATOM 3338 C CA . ASP B 1 43 ? 21.710 61.710 1.897 1.00 56.00 89 ASP B CA 1
ATOM 3339 C C . ASP B 1 43 ? 20.621 62.743 2.124 1.00 59.24 89 ASP B C 1
ATOM 3340 O O . ASP B 1 43 ? 20.773 63.596 3.000 1.00 54.97 89 ASP B O 1
ATOM 3342 N N . ASN B 1 44 ? 19.551 62.641 1.332 1.00 61.65 90 ASN B N 1
ATOM 3343 C CA . ASN B 1 44 ? 18.381 63.515 1.428 1.00 56.13 90 ASN B CA 1
ATOM 3344 C C . ASN B 1 44 ? 17.155 62.645 1.469 1.00 59.11 90 ASN B C 1
ATOM 3345 O O . ASN B 1 44 ? 16.350 62.601 0.533 1.00 74.01 90 ASN B O 1
ATOM 3347 N N . ASP B 1 45 ? 16.973 61.852 2.547 1.00 54.44 91 ASP B N 1
ATOM 3348 C CA . ASP B 1 45 ? 15.872 60.883 2.500 1.00 50.18 91 ASP B CA 1
ATOM 3349 C C . ASP B 1 45 ? 14.526 61.430 2.938 1.00 52.30 91 ASP B C 1
ATOM 3350 O O . ASP B 1 45 ? 13.480 61.024 2.371 1.00 57.78 91 ASP B O 1
ATOM 3352 N N . ARG B 1 46 ? 14.434 62.320 3.941 1.00 50.72 92 ARG B N 1
ATOM 3353 C CA . ARG B 1 46 ? 13.124 62.929 4.269 1.00 46.27 92 ARG B CA 1
ATOM 3354 C C . ARG B 1 46 ? 13.277 64.172 5.136 1.00 45.35 92 ARG B C 1
ATOM 3355 O O . ARG B 1 46 ? 14.230 64.280 5.939 1.00 50.65 92 ARG B O 1
ATOM 3357 N N . LEU B 1 47 ? 12.486 65.178 4.996 1.00 58.81 93 LEU B N 1
ATOM 3358 C CA . LEU B 1 47 ? 12.524 66.461 5.712 1.00 52.90 93 LEU B CA 1
ATOM 3359 C C . LEU B 1 47 ? 11.755 66.431 7.024 1.00 52.53 93 LEU B C 1
ATOM 3360 O O . LEU B 1 47 ? 10.691 67.042 7.136 1.00 63.36 93 LEU B O 1
ATOM 3365 N N . ASP B 1 48 ? 12.257 65.705 8.015 1.00 49.21 94 ASP B N 1
ATOM 3366 C CA . ASP B 1 48 ? 11.411 65.289 9.131 1.00 40.49 94 ASP B CA 1
ATOM 3367 C C . ASP B 1 48 ? 11.750 65.920 10.476 1.00 38.17 94 ASP B C 1
ATOM 3368 O O . ASP B 1 48 ? 11.299 65.442 11.499 1.00 47.71 94 ASP B O 1
ATOM 3373 N N . THR B 1 49 ? 12.543 66.961 10.522 1.00 31.83 95 THR B N 1
ATOM 3374 C CA . THR B 1 49 ? 12.972 67.522 11.803 1.00 28.64 95 THR B CA 1
ATOM 3375 C C . THR B 1 49 ? 11.822 68.252 12.468 1.00 26.17 95 THR B C 1
ATOM 3376 O O . THR B 1 49 ? 11.158 69.110 11.874 1.00 28.50 95 THR B O 1
ATOM 3380 N N . LEU B 1 50 ? 11.570 67.941 13.736 1.00 26.14 96 LEU B N 1
ATOM 3381 C CA . LEU B 1 50 ? 10.496 68.671 14.421 1.00 24.23 96 LEU B CA 1
ATOM 3382 C C . LEU B 1 50 ? 10.957 70.092 14.739 1.00 23.98 96 LEU B C 1
ATOM 3383 O O . LEU B 1 50 ? 12.044 70.297 15.294 1.00 25.12 96 LEU B O 1
ATOM 3388 N N . TRP B 1 51 ? 10.163 71.096 14.416 1.00 24.44 97 TRP B N 1
ATOM 3389 C CA . TRP B 1 51 ? 10.548 72.511 14.566 1.00 18.85 97 TRP B CA 1
ATOM 3390 C C . TRP B 1 51 ? 10.590 72.961 16.020 1.00 19.13 97 TRP B C 1
ATOM 3391 O O . TRP B 1 51 ? 11.640 73.510 16.445 1.00 20.84 97 TRP B O 1
ATOM 3402 N N . ILE B 1 52 ? 9.543 72.731 16.801 1.00 20.42 98 ILE B N 1
ATOM 3403 C CA . ILE B 1 52 ? 9.569 73.107 18.230 1.00 18.68 98 ILE B CA 1
ATOM 3404 C C . ILE B 1 52 ? 9.262 71.844 19.021 1.00 19.71 98 ILE B C 1
ATOM 3405 O O . ILE B 1 52 ? 8.112 71.418 19.109 1.00 24.39 98 ILE B O 1
ATOM 3410 N N . PRO B 1 53 ? 10.305 71.191 19.527 1.00 21.91 99 PRO B N 1
ATOM 3411 C CA . PRO B 1 53 ? 10.201 69.788 19.937 1.00 23.98 99 PRO B CA 1
ATOM 3412 C C . PRO B 1 53 ? 9.605 69.472 21.315 1.00 23.57 99 PRO B C 1
ATOM 3413 O O . PRO B 1 53 ? 9.418 68.274 21.600 1.00 29.59 99 PRO B O 1
ATOM 3417 N N . ASN B 1 54 ? 9.303 70.454 22.172 1.00 22.08 100 ASN B N 1
ATOM 3418 C CA . ASN B 1 54 ? 8.847 70.129 23.520 1.00 21.57 100 ASN B CA 1
ATOM 3419 C C . ASN B 1 54 ? 7.752 71.088 23.942 1.00 20.32 100 ASN B C 1
ATOM 3420 O O . ASN B 1 54 ? 7.881 72.258 23.587 1.00 23.11 100 ASN B O 1
ATOM 3425 N N . LYS B 1 55 ? 6.750 70.637 24.675 1.00 22.55 101 LYS B N 1
ATOM 3426 C CA . LYS B 1 55 ? 5.630 71.478 25.099 1.00 22.11 101 LYS B CA 1
ATOM 3427 C C . LYS B 1 55 ? 6.089 72.719 25.856 1.00 21.43 101 LYS B C 1
ATOM 3428 O O . LYS B 1 55 ? 5.415 73.771 25.752 1.00 22.39 101 LYS B O 1
ATOM 3434 N N . GLU B 1 56 ? 7.190 72.613 26.607 1.00 20.23 102 GLU B N 1
ATOM 3435 C CA . GLU B 1 56 ? 7.587 73.691 27.509 1.00 20.17 102 GLU B CA 1
ATOM 3436 C C . GLU B 1 56 ? 8.041 74.913 26.715 1.00 17.52 102 GLU B C 1
ATOM 3437 O O . GLU B 1 56 ? 7.982 76.022 27.273 1.00 20.67 102 GLU B O 1
ATOM 3443 N N . TYR B 1 57 ? 8.504 74.715 25.475 1.00 17.54 103 TYR B N 1
ATOM 3444 C CA . TYR B 1 57 ? 8.869 75.847 24.623 1.00 17.19 103 TYR B CA 1
ATOM 3445 C C . TYR B 1 57 ? 7.601 76.658 24.346 1.00 17.30 103 TYR B C 1
ATOM 3446 O O . TYR B 1 57 ? 7.673 77.881 24.278 1.00 21.12 103 TYR B O 1
ATOM 3455 N N . PHE B 1 58 ? 6.438 76.011 24.214 1.00 19.81 104 PHE B N 1
ATOM 3456 C CA . PHE B 1 58 ? 5.192 76.730 23.937 1.00 21.51 104 PHE B CA 1
ATOM 3457 C C . PHE B 1 58 ? 4.721 77.495 25.171 1.00 20.45 104 PHE B C 1
ATOM 3458 O O . PHE B 1 58 ? 4.269 78.634 25.097 1.00 22.95 104 PHE B O 1
ATOM 3466 N N . TRP B 1 59 ? 4.882 76.817 26.312 1.00 20.32 105 TRP B N 1
ATOM 3467 C CA . TRP B 1 59 ? 4.570 77.418 27.607 1.00 22.31 105 TRP B CA 1
ATOM 3468 C C . TRP B 1 59 ? 5.438 78.652 27.807 1.00 20.34 105 TRP B C 1
ATOM 3469 O O . TRP B 1 59 ? 4.965 79.727 28.215 1.00 23.58 105 TRP B O 1
ATOM 3480 N N . GLY B 1 60 ? 6.729 78.541 27.518 1.00 19.56 106 GLY B N 1
ATOM 3481 C CA . GLY B 1 60 ? 7.643 79.660 27.628 1.00 20.12 106 GLY B CA 1
ATOM 3482 C C . GLY B 1 60 ? 7.305 80.789 26.684 1.00 18.32 106 GLY B C 1
ATOM 3483 O O . GLY B 1 60 ? 7.398 81.969 27.079 1.00 21.81 106 GLY B O 1
ATOM 3484 N N . LEU B 1 61 ? 6.939 80.447 25.442 1.00 20.18 107 LEU B N 1
ATOM 3485 C CA . LEU B 1 61 ? 6.554 81.506 24.481 1.00 20.51 107 LEU B CA 1
ATOM 3486 C C . LEU B 1 61 ? 5.336 82.285 24.980 1.00 21.38 107 LEU B C 1
ATOM 3487 O O . LEU B 1 61 ? 5.235 83.525 24.905 1.00 24.93 107 LEU B O 1
ATOM 3492 N N . SER B 1 62 ? 4.377 81.526 25.527 1.00 23.25 108 SER B N 1
ATOM 3493 C CA . SER B 1 62 ? 3.184 82.180 26.049 1.00 27.30 108 SER B CA 1
ATOM 3494 C C . SER B 1 62 ? 3.557 83.107 27.196 1.00 25.53 108 SER B C 1
ATOM 3495 O O . SER B 1 62 ? 3.017 84.226 27.305 1.00 31.26 108 SER B O 1
ATOM 3498 N N . LYS B 1 63 ? 4.490 82.662 28.058 1.00 27.28 109 LYS B N 1
ATOM 3499 C CA . LYS B 1 63 ? 4.877 83.518 29.189 1.00 28.11 109 LYS B CA 1
ATOM 3500 C C . LYS B 1 63 ? 5.582 84.769 28.662 1.00 24.90 109 LYS B C 1
ATOM 3501 O O . LYS B 1 63 ? 5.386 85.882 29.167 1.00 31.87 109 LYS B O 1
ATOM 3507 N N . PHE B 1 64 ? 6.415 84.582 27.641 1.00 24.88 110 PHE B N 1
ATOM 3508 C CA . PHE B 1 64 ? 7.175 85.714 27.088 1.00 22.91 110 PHE B CA 1
ATOM 3509 C C . PHE B 1 64 ? 6.260 86.791 26.515 1.00 21.92 110 PHE B C 1
ATOM 3510 O O . PHE B 1 64 ? 6.468 88.011 26.671 1.00 30.35 110 PHE B O 1
ATOM 3518 N N . LEU B 1 65 ? 5.224 86.306 25.832 1.00 24.25 111 LEU B N 1
ATOM 3519 C CA . LEU B 1 65 ? 4.245 87.169 25.202 1.00 26.41 111 LEU B CA 1
ATOM 3520 C C . LEU B 1 65 ? 3.289 87.824 26.188 1.00 30.15 111 LEU B C 1
ATOM 3521 O O . LEU B 1 65 ? 2.550 88.727 25.839 1.00 35.87 111 LEU B O 1
ATOM 3526 N N . GLY B 1 66 ? 3.288 87.371 27.435 1.00 31.54 112 GLY B N 1
ATOM 3527 C CA . GLY B 1 66 ? 2.428 87.950 28.459 1.00 35.40 112 GLY B CA 1
ATOM 3528 C C . GLY B 1 66 ? 0.998 87.491 28.286 1.00 39.78 112 GLY B C 1
ATOM 3529 O O . GLY B 1 66 ? 0.079 88.133 28.808 1.00 52.72 112 GLY B O 1
ATOM 3530 N N . THR B 1 67 ? 0.774 86.397 27.562 1.00 45.45 113 THR B N 1
ATOM 3531 C CA . THR B 1 67 ? -0.611 86.009 27.308 1.00 49.75 113 THR B CA 1
ATOM 3532 C C . THR B 1 67 ? -1.126 85.009 28.337 1.00 57.02 113 THR B C 1
ATOM 3533 O O . THR B 1 67 ? -0.278 84.491 29.077 1.00 51.60 113 THR B O 1
ATOM 3537 N N . HIS B 1 68 ? -2.434 84.769 28.333 1.00 57.25 114 HIS B N 1
ATOM 3538 C CA . HIS B 1 68 ? -3.094 83.820 29.221 1.00 62.53 114 HIS B CA 1
ATOM 3539 C C . HIS B 1 68 ? -2.539 82.398 29.092 1.00 68.03 114 HIS B C 1
ATOM 3540 O O . HIS B 1 68 ? -2.298 81.945 27.969 1.00 76.87 114 HIS B O 1
ATOM 3547 N N . TRP B 1 69 ? -2.392 81.735 30.224 1.00 69.02 115 TRP B N 1
ATOM 3548 C CA . TRP B 1 69 ? -1.874 80.374 30.328 1.00 70.87 115 TRP B CA 1
ATOM 3549 C C . TRP B 1 69 ? -2.346 79.457 29.195 1.00 62.68 115 TRP B C 1
ATOM 3550 O O . TRP B 1 69 ? -1.580 78.603 28.734 1.00 62.12 115 TRP B O 1
ATOM 3552 N N . LEU B 1 70 ? -3.579 79.621 28.740 1.00 57.04 116 LEU B N 1
ATOM 3553 C CA . LEU B 1 70 ? -4.214 78.805 27.715 1.00 55.18 116 LEU B CA 1
ATOM 3554 C C . LEU B 1 70 ? -3.527 78.949 26.375 1.00 51.76 116 LEU B C 1
ATOM 3555 O O . LEU B 1 70 ? -3.593 78.110 25.503 1.00 45.12 116 LEU B O 1
ATOM 3557 N N . MET B 1 71 ? -2.870 80.094 26.226 1.00 43.66 117 MET B N 1
ATOM 3558 C CA . MET B 1 71 ? -2.255 80.389 24.937 1.00 42.36 117 MET B CA 1
ATOM 3559 C C . MET B 1 71 ? -1.214 79.313 24.663 1.00 38.71 117 MET B C 1
ATOM 3560 O O . MET B 1 71 ? -1.055 78.911 23.524 1.00 37.70 117 MET B O 1
ATOM 3565 N N . GLY B 1 72 ? -0.529 78.868 25.709 1.00 36.43 118 GLY B N 1
ATOM 3566 C CA . GLY B 1 72 ? 0.548 77.914 25.501 1.00 33.56 118 GLY B CA 1
ATOM 3567 C C . GLY B 1 72 ? 0.003 76.662 24.822 1.00 34.16 118 GLY B C 1
ATOM 3568 O O . GLY B 1 72 ? 0.627 76.206 23.859 1.00 34.49 118 GLY B O 1
ATOM 3569 N N . ASN B 1 73 ? -1.112 76.138 25.313 1.00 36.67 119 ASN B N 1
ATOM 3570 C CA . ASN B 1 73 ? -1.693 74.953 24.684 1.00 39.46 119 ASN B CA 1
ATOM 3571 C C . ASN B 1 73 ? -2.199 75.218 23.274 1.00 33.90 119 ASN B C 1
ATOM 3572 O O . ASN B 1 73 ? -2.091 74.298 22.445 1.00 43.81 119 ASN B O 1
ATOM 3577 N N . ILE B 1 74 ? -2.707 76.415 22.991 1.00 37.82 120 ILE B N 1
ATOM 3578 C CA . ILE B 1 74 ? -3.199 76.754 21.646 1.00 37.69 120 ILE B CA 1
ATOM 3579 C C . ILE B 1 74 ? -2.031 76.756 20.670 1.00 32.08 120 ILE B C 1
ATOM 3580 O O . ILE B 1 74 ? -2.145 76.202 19.578 1.00 37.04 120 ILE B O 1
ATOM 3585 N N . LEU B 1 75 ? -0.914 77.360 21.079 1.00 30.38 121 LEU B N 1
ATOM 3586 C CA . LEU B 1 75 ? 0.272 77.405 20.239 1.00 28.12 121 LEU B CA 1
ATOM 3587 C C . LEU B 1 75 ? 0.773 75.990 19.976 1.00 30.07 121 LEU B C 1
ATOM 3588 O O . LEU B 1 75 ? 1.172 75.622 18.885 1.00 31.39 121 LEU B O 1
ATOM 3593 N N . ARG B 1 76 ? 0.734 75.206 21.055 1.00 29.91 122 ARG B N 1
ATOM 3594 C CA . ARG B 1 76 ? 1.163 73.827 20.957 1.00 27.31 122 ARG B CA 1
ATOM 3595 C C . ARG B 1 76 ? 0.255 73.054 20.003 1.00 32.60 122 ARG B C 1
ATOM 3596 O O . ARG B 1 76 ? 0.756 72.266 19.184 1.00 33.26 122 ARG B O 1
ATOM 3604 N N . LEU B 1 77 ? -1.055 73.274 20.105 1.00 33.84 123 LEU B N 1
ATOM 3605 C CA . LEU B 1 77 ? -2.046 72.731 19.187 1.00 35.04 123 LEU B CA 1
ATOM 3606 C C . LEU B 1 77 ? -1.800 73.164 17.746 1.00 35.57 123 LEU B C 1
ATOM 3607 O O . LEU B 1 77 ? -1.850 72.399 16.789 1.00 38.59 123 LEU B O 1
ATOM 3612 N N . LEU B 1 78 ? -1.525 74.446 17.518 1.00 34.07 124 LEU B N 1
ATOM 3613 C CA . LEU B 1 78 ? -1.255 74.869 16.154 1.00 36.30 124 LEU B CA 1
ATOM 3614 C C . LEU B 1 78 ? 0.106 74.441 15.632 1.00 34.26 124 LEU B C 1
ATOM 3615 O O . LEU B 1 78 ? 0.175 74.157 14.425 1.00 39.12 124 LEU B O 1
ATOM 3620 N N . PHE B 1 79 ? 1.179 74.380 16.405 1.00 30.68 125 PHE B N 1
ATOM 3621 C CA . PHE B 1 79 ? 2.503 74.282 15.799 1.00 29.92 125 PHE B CA 1
ATOM 3622 C C . PHE B 1 79 ? 3.315 73.082 16.262 1.00 29.13 125 PHE B C 1
ATOM 3623 O O . PHE B 1 79 ? 4.445 72.917 15.802 1.00 32.92 125 PHE B O 1
ATOM 3631 N N . GLY B 1 80 ? 2.763 72.310 17.177 1.00 32.23 126 GLY B N 1
ATOM 3632 C CA . GLY B 1 80 ? 3.412 71.208 17.854 1.00 34.66 126 GLY B CA 1
ATOM 3633 C C . GLY B 1 80 ? 3.859 70.058 16.984 1.00 36.03 126 GLY B C 1
ATOM 3634 O O . GLY B 1 80 ? 4.720 69.275 17.434 1.00 35.33 126 GLY B O 1
ATOM 3635 N N . SER B 1 81 ? 3.320 69.922 15.774 1.00 34.99 127 SER B N 1
ATOM 3636 C CA . SER B 1 81 ? 3.718 68.853 14.866 1.00 35.75 127 SER B CA 1
ATOM 3637 C C . SER B 1 81 ? 4.344 69.460 13.619 1.00 31.28 127 SER B C 1
ATOM 3638 O O . SER B 1 81 ? 4.731 68.801 12.644 1.00 37.84 127 SER B O 1
ATOM 3641 N N . MET B 1 82 ? 4.495 70.783 13.603 1.00 33.24 128 MET B N 1
ATOM 3642 C CA . MET B 1 82 ? 5.135 71.335 12.415 1.00 30.41 128 MET B CA 1
ATOM 3643 C C . MET B 1 82 ? 6.586 70.925 12.265 1.00 30.14 128 MET B C 1
ATOM 3644 O O . MET B 1 82 ? 7.326 70.844 13.266 1.00 28.17 128 MET B O 1
ATOM 3649 N N . THR B 1 83 ? 7.037 70.681 11.049 1.00 29.06 129 THR B N 1
ATOM 3650 C CA . THR B 1 83 ? 8.414 70.280 10.776 1.00 27.24 129 THR B CA 1
ATOM 3651 C C . THR B 1 83 ? 9.205 71.402 10.118 1.00 25.91 129 THR B C 1
ATOM 3652 O O . THR B 1 83 ? 8.610 72.390 9.694 1.00 29.25 129 THR B O 1
ATOM 3656 N N . THR B 1 84 ? 10.529 71.253 10.053 1.00 25.70 130 THR B N 1
ATOM 3657 C CA . THR B 1 84 ? 11.381 72.133 9.237 1.00 24.22 130 THR B CA 1
ATOM 3658 C C . THR B 1 84 ? 12.194 71.264 8.276 1.00 26.12 130 THR B C 1
ATOM 3659 O O . THR B 1 84 ? 12.491 70.096 8.588 1.00 28.29 130 THR B O 1
ATOM 3663 N N . PRO B 1 85 ? 12.515 71.748 7.076 1.00 25.05 131 PRO B N 1
ATOM 3664 C CA . PRO B 1 85 ? 13.090 70.895 6.030 1.00 26.50 131 PRO B CA 1
ATOM 3665 C C . PRO B 1 85 ? 14.556 70.536 6.168 1.00 26.86 131 PRO B C 1
ATOM 3666 O O . PRO B 1 85 ? 15.423 70.976 5.395 1.00 28.65 131 PRO B O 1
ATOM 3670 N N . ALA B 1 86 ? 14.877 69.693 7.139 1.00 26.26 132 ALA B N 1
ATOM 3671 C CA . ALA B 1 86 ? 16.210 69.117 7.273 1.00 26.70 132 ALA B CA 1
ATOM 3672 C C . ALA B 1 86 ? 16.067 67.647 7.668 1.00 26.11 132 ALA B C 1
ATOM 3673 O O . ALA B 1 86 ? 15.082 67.303 8.350 1.00 29.20 132 ALA B O 1
ATOM 3675 N N . ASN B 1 87 ? 17.020 66.834 7.269 1.00 25.07 133 ASN B N 1
ATOM 3676 C CA . ASN B 1 87 ? 16.964 65.376 7.482 1.00 29.40 133 ASN B CA 1
ATOM 3677 C C . ASN B 1 87 ? 17.359 65.037 8.902 1.00 28.84 133 ASN B C 1
ATOM 3678 O O . ASN B 1 87 ? 18.563 65.125 9.224 1.00 28.24 133 ASN B O 1
ATOM 3683 N N . TRP B 1 88 ? 16.458 64.659 9.818 1.00 27.60 134 TRP B N 1
ATOM 3684 C CA . TRP B 1 88 ? 16.894 64.455 11.222 1.00 27.05 134 TRP B CA 1
ATOM 3685 C C . TRP B 1 88 ? 17.901 63.335 11.405 1.00 25.08 134 TRP B C 1
ATOM 3686 O O . TRP B 1 88 ? 17.656 62.189 10.986 1.00 29.49 134 TRP B O 1
ATOM 3697 N N . ASN B 1 89 ? 19.047 63.585 12.006 1.00 25.59 135 ASN B N 1
ATOM 3698 C CA . ASN B 1 89 ? 20.120 62.627 12.271 1.00 25.86 135 ASN B CA 1
ATOM 3699 C C . ASN B 1 89 ? 20.712 61.961 11.031 1.00 28.80 135 ASN B C 1
ATOM 3700 O O . ASN B 1 89 ? 21.336 60.901 11.071 1.00 32.12 135 ASN B O 1
ATOM 3705 N N . SER B 1 90 ? 20.571 62.563 9.855 1.00 28.93 136 SER B N 1
ATOM 3706 C CA . SER B 1 90 ? 21.202 61.989 8.664 1.00 31.17 136 SER B CA 1
ATOM 3707 C C . SER B 1 90 ? 22.712 62.098 8.786 1.00 30.72 136 SER B C 1
ATOM 3708 O O . SER B 1 90 ? 23.213 63.025 9.433 1.00 30.39 136 SER B O 1
ATOM 3711 N N . PRO B 1 91 ? 23.499 61.213 8.208 1.00 31.35 137 PRO B N 1
ATOM 3712 C CA . PRO B 1 91 ? 24.963 61.264 8.336 1.00 31.79 137 PRO B CA 1
ATOM 3713 C C . PRO B 1 91 ? 25.620 62.494 7.717 1.00 29.08 137 PRO B C 1
ATOM 3714 O O . PRO B 1 91 ? 25.175 63.043 6.711 1.00 35.52 137 PRO B O 1
ATOM 3718 N N . LEU B 1 92 ? 26.716 62.957 8.305 1.00 29.31 138 LEU B N 1
ATOM 3719 C CA . LEU B 1 92 ? 27.416 64.124 7.792 1.00 31.02 138 LEU B CA 1
ATOM 3720 C C . LEU B 1 92 ? 28.014 63.814 6.430 1.00 36.25 138 LEU B C 1
ATOM 3721 O O . LEU B 1 92 ? 28.590 62.746 6.214 1.00 40.95 138 LEU B O 1
ATOM 3726 N N . ARG B 1 93 ? 27.878 64.690 5.440 1.00 35.13 139 ARG B N 1
ATOM 3727 C CA . ARG B 1 93 ? 28.535 64.412 4.168 1.00 36.41 139 ARG B CA 1
ATOM 3728 C C . ARG B 1 93 ? 30.041 64.348 4.341 1.00 37.08 139 ARG B C 1
ATOM 3729 O O . ARG B 1 93 ? 30.658 65.252 4.821 1.00 38.36 139 ARG B O 1
ATOM 3737 N N . PRO B 1 94 ? 30.651 63.230 3.961 1.00 44.42 140 PRO B N 1
ATOM 3738 C CA . PRO B 1 94 ? 32.111 63.100 4.057 1.00 46.01 140 PRO B CA 1
ATOM 3739 C C . PRO B 1 94 ? 32.809 63.758 2.875 1.00 51.98 140 PRO B C 1
ATOM 3740 O O . PRO B 1 94 ? 32.147 64.165 1.921 1.00 57.20 140 PRO B O 1
ATOM 3744 N N . GLY B 1 95 ? 34.132 63.815 2.971 1.00 52.81 141 GLY B N 1
ATOM 3745 C CA . GLY B 1 95 ? 34.938 64.283 1.855 1.00 56.96 141 GLY B CA 1
ATOM 3746 C C . GLY B 1 95 ? 35.173 65.778 1.762 1.00 56.45 141 GLY B C 1
ATOM 3747 O O . GLY B 1 95 ? 35.623 66.238 0.700 1.00 72.88 141 GLY B O 1
ATOM 3748 N N . GLU B 1 96 ? 34.905 66.558 2.805 1.00 58.43 142 GLU B N 1
ATOM 3749 C CA . GLU B 1 96 ? 35.244 67.972 2.792 1.00 59.89 142 GLU B CA 1
ATOM 3750 C C . GLU B 1 96 ? 35.276 68.555 4.207 1.00 60.00 142 GLU B C 1
ATOM 3751 O O . GLU B 1 96 ? 34.651 67.986 5.118 1.00 62.88 142 GLU B O 1
ATOM 3757 N N . LYS B 1 97 ? 35.993 69.663 4.393 1.00 51.65 143 LYS B N 1
ATOM 3758 C CA . LYS B 1 97 ? 36.039 70.422 5.632 1.00 44.13 143 LYS B CA 1
ATOM 3759 C C . LYS B 1 97 ? 35.157 71.657 5.435 1.00 37.34 143 LYS B C 1
ATOM 3760 O O . LYS B 1 97 ? 35.254 72.329 4.401 1.00 42.37 143 LYS B O 1
ATOM 3766 N N . TYR B 1 98 ? 34.322 71.888 6.422 1.00 28.03 144 TYR B N 1
ATOM 3767 C CA . TYR B 1 98 ? 33.330 72.952 6.269 1.00 23.87 144 TYR B CA 1
ATOM 3768 C C . TYR B 1 98 ? 33.603 74.138 7.163 1.00 22.12 144 TYR B C 1
ATOM 3769 O O . TYR B 1 98 ? 34.032 73.975 8.306 1.00 24.55 144 TYR B O 1
ATOM 3778 N N . PRO B 1 99 ? 33.301 75.335 6.643 1.00 21.25 145 PRO B N 1
ATOM 3779 C CA . PRO B 1 99 ? 33.331 76.507 7.495 1.00 21.18 145 PRO B CA 1
ATOM 3780 C C . PRO B 1 99 ? 32.202 76.352 8.528 1.00 20.71 145 PRO B C 1
ATOM 3781 O O . PRO B 1 99 ? 31.2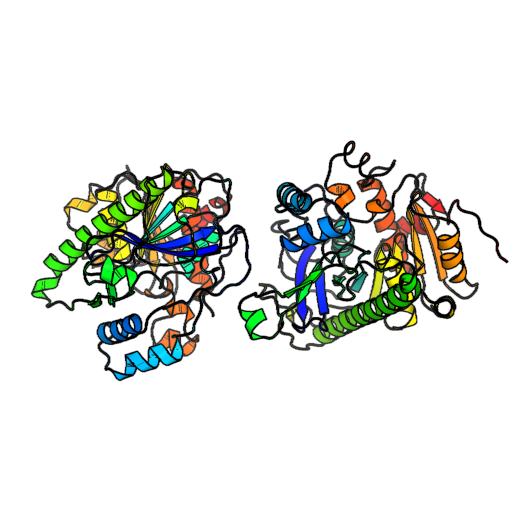31 75.640 8.326 1.00 21.13 145 PRO B O 1
ATOM 3785 N N . LEU B 1 100 ? 32.332 77.032 9.650 1.00 18.73 146 LEU B N 1
ATOM 3786 C CA . LEU B 1 100 ? 31.466 76.915 10.798 1.00 17.82 146 LEU B CA 1
ATOM 3787 C C . LEU B 1 100 ? 30.877 78.283 11.155 1.00 17.78 146 LEU B C 1
ATOM 3788 O O . LEU B 1 100 ? 31.618 79.273 11.279 1.00 19.69 146 LEU B O 1
ATOM 3793 N N . VAL B 1 101 ? 29.568 78.309 11.324 1.00 17.87 147 VAL B N 1
ATOM 3794 C CA . VAL B 1 101 ? 28.828 79.445 11.856 1.00 16.72 147 VAL B CA 1
ATOM 3795 C C . VAL B 1 101 ? 28.298 79.081 13.236 1.00 14.72 147 VAL B C 1
ATOM 3796 O O . VAL B 1 101 ? 27.652 78.010 13.309 1.00 16.89 147 VAL B O 1
ATOM 3800 N N . VAL B 1 102 ? 28.541 79.915 14.231 1.00 14.81 148 VAL B N 1
ATOM 3801 C CA . VAL B 1 102 ? 27.805 79.816 15.509 1.00 14.98 148 VAL B CA 1
ATOM 3802 C C . VAL B 1 102 ? 26.686 80.843 15.496 1.00 12.91 148 VAL B C 1
ATOM 3803 O O . VAL B 1 102 ? 26.993 82.005 15.172 1.00 15.36 148 VAL B O 1
ATOM 3807 N N . PHE B 1 103 ? 25.473 80.431 15.818 1.00 14.18 149 PHE B N 1
ATOM 3808 C CA . PHE B 1 103 ? 24.295 81.296 15.654 1.00 14.04 149 PHE B CA 1
ATOM 3809 C C . PHE B 1 103 ? 23.660 81.563 17.024 1.00 14.06 149 PHE B C 1
ATOM 3810 O O . PHE B 1 103 ? 23.406 80.599 17.746 1.00 15.34 149 PHE B O 1
ATOM 3818 N N . SER B 1 104 ? 23.376 82.833 17.309 1.00 12.44 150 SER B N 1
ATOM 3819 C CA . SER B 1 104 ? 22.758 83.250 18.557 1.00 13.52 150 SER B CA 1
ATOM 3820 C C . SER B 1 104 ? 21.354 83.822 18.391 1.00 13.10 150 SER B C 1
ATOM 3821 O O . SER B 1 104 ? 21.119 84.808 17.663 1.00 14.64 150 SER B O 1
ATOM 3824 N N . HIS B 1 105 ? 20.390 83.229 19.107 1.00 14.04 151 HIS B N 1
ATOM 3825 C CA . HIS B 1 105 ? 18.984 83.603 19.009 1.00 13.03 151 HIS B CA 1
ATOM 3826 C C . HIS B 1 105 ? 18.631 84.849 19.803 1.00 14.42 151 HIS B C 1
ATOM 3827 O O . HIS B 1 105 ? 19.380 85.291 20.687 1.00 15.62 151 HIS B O 1
ATOM 3834 N N . GLY B 1 106 ? 17.444 85.417 19.529 1.00 13.93 152 GLY B N 1
ATOM 3835 C CA . GLY B 1 106 ? 16.967 86.596 20.209 1.00 14.38 152 GLY B CA 1
ATOM 3836 C C . GLY B 1 106 ? 16.358 86.367 21.587 1.00 14.14 152 GLY B C 1
ATOM 3837 O O . GLY B 1 106 ? 16.216 85.237 22.050 1.00 15.66 152 GLY B O 1
ATOM 3838 N N . LEU B 1 107 ? 15.929 87.477 22.192 1.00 15.15 153 LEU B N 1
ATOM 3839 C CA . LEU B 1 107 ? 15.214 87.392 23.462 1.00 16.19 153 LEU B CA 1
ATOM 3840 C C . LEU B 1 107 ? 13.875 86.688 23.239 1.00 17.37 153 LEU B C 1
ATOM 3841 O O . LEU B 1 107 ? 13.156 87.053 22.311 1.00 17.60 153 LEU B O 1
ATOM 3846 N N . GLY B 1 108 ? 13.553 85.731 24.100 1.00 14.87 154 GLY B N 1
ATOM 3847 C CA . GLY B 1 108 ? 12.286 85.024 23.993 1.00 15.42 154 GLY B CA 1
ATOM 3848 C C . GLY B 1 108 ? 12.354 83.920 22.974 1.00 15.41 154 GLY B C 1
ATOM 3849 O O . GLY B 1 108 ? 11.377 83.193 22.811 1.00 18.21 154 GLY B O 1
ATOM 3850 N N . ALA B 1 109 ? 13.474 83.722 22.275 1.00 15.63 155 ALA B N 1
ATOM 3851 C CA . ALA B 1 109 ? 13.599 82.617 21.321 1.00 15.39 155 ALA B CA 1
ATOM 3852 C C . ALA B 1 109 ? 14.333 81.446 21.950 1.00 14.53 155 ALA B C 1
ATOM 3853 O O . ALA B 1 109 ? 14.403 81.336 23.185 1.00 17.70 155 ALA B O 1
ATOM 3855 N N . PHE B 1 110 ? 14.836 80.545 21.105 1.00 15.57 156 PHE B N 1
ATOM 3856 C CA . PHE B 1 110 ? 15.581 79.355 21.535 1.00 16.12 156 PHE B CA 1
ATOM 3857 C C . PHE B 1 110 ? 16.206 78.752 20.279 1.00 15.07 156 PHE B C 1
ATOM 3858 O O . PHE B 1 110 ? 16.120 79.360 19.219 1.00 16.77 156 PHE B O 1
ATOM 3866 N N . ARG B 1 111 ? 16.867 77.610 20.356 1.00 15.73 157 ARG B N 1
ATOM 3867 C CA . ARG B 1 111 ? 17.806 77.227 19.291 1.00 15.78 157 ARG B CA 1
ATOM 3868 C C . ARG B 1 111 ? 17.118 76.872 18.000 1.00 16.16 157 ARG B C 1
ATOM 3869 O O . ARG B 1 111 ? 17.823 76.887 16.967 1.00 19.46 157 ARG B O 1
ATOM 3877 N N . THR B 1 112 ? 15.817 76.500 18.009 1.00 15.96 158 THR B N 1
ATOM 3878 C CA . THR B 1 112 ? 15.282 75.911 16.768 1.00 17.15 158 THR B CA 1
ATOM 3879 C C . THR B 1 112 ? 14.562 76.922 15.893 1.00 14.90 158 THR B C 1
ATOM 3880 O O . THR B 1 112 ? 14.064 76.496 14.833 1.00 18.98 158 THR B O 1
ATOM 3884 N N . LEU B 1 113 ? 14.501 78.198 16.279 1.00 17.66 159 LEU B N 1
ATOM 3885 C CA . LEU B 1 113 ? 13.611 79.161 15.604 1.00 15.92 159 LEU B CA 1
ATOM 3886 C C . LEU B 1 113 ? 14.235 79.931 14.459 1.00 16.81 159 LEU B C 1
ATOM 3887 O O . LEU B 1 113 ? 13.626 80.887 13.928 1.00 18.74 159 LEU B O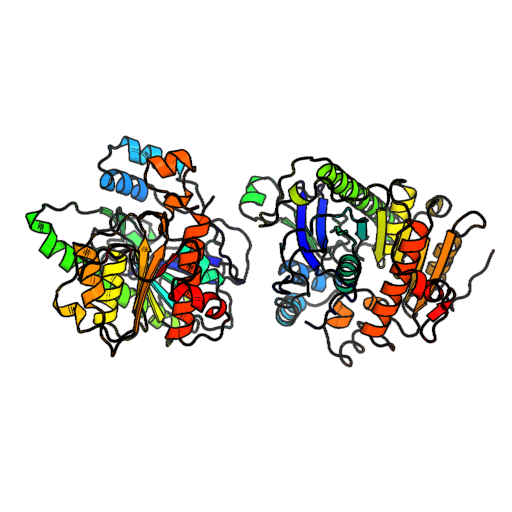 1
ATOM 3892 N N . TYR B 1 114 ? 15.452 79.542 14.077 1.00 17.95 160 TYR B N 1
ATOM 3893 C CA . TYR B 1 114 ? 16.124 80.227 12.966 1.00 16.77 160 TYR B CA 1
ATOM 3894 C C . TYR B 1 114 ? 16.610 79.214 11.938 1.00 15.81 160 TYR B C 1
ATOM 3895 O O . TYR B 1 114 ? 17.701 79.324 11.343 1.00 19.81 160 TYR B O 1
ATOM 3904 N N . SER B 1 115 ? 15.725 78.219 11.735 1.00 16.65 161 SER B N 1
ATOM 3905 C CA . SER B 1 115 ? 16.068 77.149 10.801 1.00 18.49 161 SER B CA 1
ATOM 3906 C C . SER B 1 115 ? 16.038 77.621 9.354 1.00 19.96 161 SER B C 1
ATOM 3907 O O . SER B 1 115 ? 16.772 77.064 8.511 1.00 21.61 161 SER B O 1
ATOM 3910 N N . ALA B 1 116 ? 15.235 78.640 9.022 1.00 18.50 162 ALA B N 1
ATOM 3911 C CA . ALA B 1 116 ? 15.286 79.082 7.626 1.00 20.32 162 ALA B CA 1
ATOM 3912 C C . ALA B 1 116 ? 16.701 79.550 7.286 1.00 20.88 162 ALA B C 1
ATOM 3913 O O . ALA B 1 116 ? 17.191 79.213 6.212 1.00 25.01 162 ALA B O 1
ATOM 3915 N N . ILE B 1 117 ? 17.359 80.244 8.210 1.00 20.81 163 ILE B N 1
ATOM 3916 C CA . ILE B 1 117 ? 18.730 80.718 7.989 1.00 20.22 163 ILE B CA 1
ATOM 3917 C C . ILE B 1 117 ? 19.706 79.553 8.107 1.00 20.22 163 ILE B C 1
ATOM 3918 O O . ILE B 1 117 ? 20.625 79.371 7.281 1.00 20.67 163 ILE B O 1
ATOM 3923 N N . GLY B 1 118 ? 19.547 78.757 9.177 1.00 18.39 164 GLY B N 1
ATOM 3924 C CA . GLY B 1 118 ? 20.570 77.714 9.351 1.00 17.87 164 GLY B CA 1
ATOM 3925 C C . GLY B 1 118 ? 20.529 76.691 8.228 1.00 18.83 164 GLY B C 1
ATOM 3926 O O . GLY B 1 118 ? 21.558 76.186 7.790 1.00 20.26 164 GLY B O 1
ATOM 3927 N N . ILE B 1 119 ? 19.347 76.303 7.748 1.00 19.51 165 ILE B N 1
ATOM 3928 C CA . ILE B 1 119 ? 19.223 75.342 6.667 1.00 21.25 165 ILE B CA 1
ATOM 3929 C C . ILE B 1 119 ? 19.753 75.927 5.368 1.00 21.86 165 ILE B C 1
ATOM 3930 O O . ILE B 1 119 ? 20.414 75.268 4.564 1.00 23.61 165 ILE B O 1
ATOM 3935 N N . ASP B 1 120 ? 19.507 77.235 5.149 1.00 22.63 166 ASP B N 1
ATOM 3936 C CA . ASP B 1 120 ? 20.069 77.804 3.930 1.00 22.81 166 ASP B CA 1
ATOM 3937 C C . ASP B 1 120 ? 21.602 77.822 3.977 1.00 24.04 166 ASP B C 1
ATOM 3938 O O . ASP B 1 120 ? 22.259 77.474 2.987 1.00 25.10 166 ASP B O 1
ATOM 3943 N N . LEU B 1 121 ? 22.175 78.210 5.111 1.00 20.82 167 LEU B N 1
ATOM 3944 C CA . LEU B 1 121 ? 23.633 78.209 5.213 1.00 20.63 167 LEU B CA 1
ATOM 3945 C C . LEU B 1 121 ? 24.165 76.779 5.028 1.00 20.38 167 LEU B C 1
ATOM 3946 O O . LEU B 1 121 ? 25.120 76.563 4.278 1.00 21.76 167 LEU B O 1
ATOM 3951 N N . ALA B 1 122 ? 23.561 75.799 5.696 1.00 19.92 168 ALA B N 1
ATOM 3952 C CA . ALA B 1 122 ? 24.010 74.421 5.535 1.00 20.55 168 ALA B CA 1
ATOM 3953 C C . ALA B 1 122 ? 23.911 73.980 4.085 1.00 20.75 168 ALA B C 1
ATOM 3954 O O . ALA B 1 122 ? 24.785 73.236 3.593 1.00 24.11 168 ALA B O 1
ATOM 3956 N N . SER B 1 123 ? 22.858 74.397 3.389 1.00 20.98 169 SER B N 1
ATOM 3957 C CA . SER B 1 123 ? 22.707 73.921 1.997 1.00 21.73 169 SER B CA 1
ATOM 3958 C C . SER B 1 123 ? 23.792 74.476 1.084 1.00 24.78 169 SER B C 1
ATOM 3959 O O . SER B 1 123 ? 23.973 74.070 -0.061 1.00 28.23 169 SER B O 1
ATOM 3962 N N . HIS B 1 124 ? 24.503 75.504 1.559 1.00 23.85 170 HIS B N 1
ATOM 3963 C CA . HIS B 1 124 ? 25.593 76.079 0.788 1.00 23.97 170 HIS B CA 1
ATOM 3964 C C . HIS B 1 124 ? 26.929 75.607 1.346 1.00 25.95 170 HIS B C 1
ATOM 3965 O O . HIS B 1 124 ? 27.944 76.149 0.866 1.00 30.38 170 HIS B O 1
ATOM 3972 N N . GLY B 1 125 ? 26.942 74.659 2.282 1.00 24.53 171 GLY B N 1
ATOM 3973 C CA . GLY B 1 125 ? 28.231 74.014 2.590 1.00 23.65 171 GLY B CA 1
ATOM 3974 C C . GLY B 1 125 ? 28.792 74.420 3.951 1.00 21.99 171 GLY B C 1
ATOM 3975 O O . GLY B 1 125 ? 29.986 74.185 4.211 1.00 25.05 171 GLY B O 1
ATOM 3976 N N . PHE B 1 126 ? 27.968 75.038 4.808 1.00 21.99 172 PHE B N 1
ATOM 3977 C CA . PHE B 1 126 ? 28.362 75.432 6.148 1.00 21.37 172 PHE B CA 1
ATOM 3978 C C . PHE B 1 126 ? 27.934 74.385 7.181 1.00 20.39 172 PHE B C 1
ATOM 3979 O O . PHE B 1 126 ? 26.909 73.755 6.942 1.00 21.32 172 PHE B O 1
ATOM 3987 N N . ILE B 1 127 ? 28.646 74.200 8.280 1.00 18.72 173 ILE B N 1
ATOM 3988 C CA . ILE B 1 127 ? 28.054 73.616 9.494 1.00 19.45 173 ILE B CA 1
ATOM 3989 C C . ILE B 1 127 ? 27.545 74.780 10.342 1.00 18.77 173 ILE B C 1
ATOM 3990 O O . ILE B 1 127 ? 28.272 75.773 10.522 1.00 19.07 173 ILE B O 1
ATOM 3995 N N . VAL B 1 128 ? 26.328 74.684 10.841 1.00 19.00 174 VAL B N 1
ATOM 3996 C CA . VAL B 1 128 ? 25.757 75.775 11.639 1.00 16.76 174 VAL B CA 1
ATOM 3997 C C . VAL B 1 128 ? 25.462 75.255 13.034 1.00 15.87 174 VAL B C 1
ATOM 3998 O O . VAL B 1 128 ? 24.710 74.283 13.128 1.00 17.98 174 VAL B O 1
ATOM 4002 N N . ALA B 1 129 ? 26.048 75.902 14.033 1.00 15.47 175 ALA B N 1
ATOM 4003 C CA . ALA B 1 129 ? 25.730 75.526 15.425 1.00 15.28 175 ALA B CA 1
ATOM 4004 C C . ALA B 1 129 ? 24.840 76.596 16.021 1.00 14.48 175 ALA B C 1
ATOM 4005 O O . ALA B 1 129 ? 25.371 77.665 16.348 1.00 16.26 175 ALA B O 1
ATOM 4007 N N . ALA B 1 130 ? 23.555 76.301 16.168 1.00 14.24 176 ALA B N 1
ATOM 4008 C CA . ALA B 1 130 ? 22.619 77.269 16.775 1.00 13.68 176 ALA B CA 1
ATOM 4009 C C . ALA B 1 130 ? 22.548 77.004 18.273 1.00 15.16 176 ALA B C 1
ATOM 4010 O O . ALA B 1 130 ? 21.966 76.000 18.691 1.00 15.98 176 ALA B O 1
ATOM 4012 N N . VAL B 1 131 ? 23.156 77.911 19.044 1.00 14.09 177 VAL B N 1
ATOM 4013 C CA . VAL B 1 131 ? 23.223 77.688 20.481 1.00 14.52 177 VAL B CA 1
ATOM 4014 C C . VAL B 1 131 ? 21.893 77.939 21.159 1.00 14.77 177 VAL B C 1
ATOM 4015 O O . VAL B 1 131 ? 21.058 78.731 20.700 1.00 19.37 177 VAL B O 1
ATOM 4022 N N . GLU B 1 132 ? 21.616 77.248 22.282 1.00 14.50 178 GLU B N 1
ATOM 4023 C CA . GLU B 1 132 ? 20.490 77.609 23.135 1.00 14.85 178 GLU B CA 1
ATOM 4024 C C . GLU B 1 132 ? 21.101 78.245 24.375 1.00 13.12 178 GLU B C 1
ATOM 4025 O O . GLU B 1 132 ? 21.881 77.606 25.086 1.00 17.22 178 GLU B O 1
ATOM 4031 N N . HIS B 1 133 ? 20.743 79.506 24.591 1.00 13.68 179 HIS B N 1
ATOM 4032 C CA . HIS B 1 133 ? 21.349 80.196 25.723 1.00 12.78 179 HIS B CA 1
ATOM 4033 C C . HIS B 1 133 ? 20.678 79.839 27.040 1.00 14.75 179 HIS B C 1
ATOM 4034 O O . HIS B 1 133 ? 19.462 79.651 27.104 1.00 15.99 179 HIS B O 1
ATOM 4041 N N . ARG B 1 134 ? 21.503 79.806 28.086 1.00 14.77 180 ARG B N 1
ATOM 4042 C CA . ARG B 1 134 ? 21.078 79.527 29.465 1.00 15.46 180 ARG B CA 1
ATOM 4043 C C . ARG B 1 134 ? 21.174 80.791 30.372 1.00 14.94 180 ARG B C 1
ATOM 4044 O O . ARG B 1 134 ? 21.138 80.707 31.560 1.00 17.94 180 ARG B O 1
ATOM 4052 N N . ASP B 1 135 ? 21.242 81.949 29.735 1.00 15.68 181 ASP B N 1
ATOM 4053 C CA . ASP B 1 135 ? 21.297 83.214 30.441 1.00 16.44 181 ASP B CA 1
ATOM 4054 C C . ASP B 1 135 ? 19.919 83.692 30.904 1.00 15.38 181 ASP B C 1
ATOM 4055 O O . ASP B 1 135 ? 19.841 84.820 31.397 1.00 17.07 181 ASP B O 1
ATOM 4060 N N . ARG B 1 136 ? 18.873 82.906 30.751 1.00 15.28 182 ARG B N 1
ATOM 4061 C CA . ARG B 1 136 ? 17.482 83.210 31.101 1.00 14.01 182 ARG B CA 1
ATOM 4062 C C . ARG B 1 136 ? 16.878 84.220 30.125 1.00 15.99 182 ARG B C 1
ATOM 4063 O O . ARG B 1 136 ? 15.862 84.896 30.404 1.00 17.81 182 ARG B O 1
ATOM 4071 N N . SER B 1 137 ? 17.438 84.311 28.896 1.00 15.37 183 SER B N 1
ATOM 4072 C CA . SER B 1 137 ? 16.843 85.092 27.811 1.00 15.06 183 SER B CA 1
ATOM 4073 C C . SER B 1 137 ? 16.057 84.197 26.849 1.00 14.54 183 SER B C 1
ATOM 4074 O O . SER B 1 137 ? 15.285 84.696 26.034 1.00 17.67 183 SER B O 1
ATOM 4077 N N . ALA B 1 138 ? 16.265 82.872 26.911 1.00 15.13 184 ALA B N 1
ATOM 4078 C CA . ALA B 1 138 ? 15.438 81.995 26.073 1.00 15.72 184 ALA B CA 1
ATOM 4079 C C . ALA B 1 138 ? 14.046 81.903 26.652 1.00 16.92 184 ALA B C 1
ATOM 4080 O O . ALA B 1 138 ? 13.923 81.936 27.876 1.00 17.78 184 ALA B O 1
ATOM 4082 N N . SER B 1 139 ? 13.035 81.777 25.791 1.00 16.45 185 SER B N 1
ATOM 4083 C CA . SER B 1 139 ? 11.702 81.624 26.408 1.00 17.56 185 SER B CA 1
ATOM 4084 C C . SER B 1 139 ? 11.657 80.406 27.324 1.00 16.28 185 SER B C 1
ATOM 4085 O O . SER B 1 139 ? 11.005 80.479 28.396 1.00 18.10 185 SER B O 1
ATOM 4090 N N . ALA B 1 140 ? 12.364 79.354 26.899 1.00 16.43 186 ALA B N 1
ATOM 4091 C CA . ALA B 1 140 ? 12.551 78.170 27.733 1.00 16.53 186 ALA B CA 1
ATOM 4092 C C . ALA B 1 140 ? 13.849 77.499 27.280 1.00 14.92 186 ALA B C 1
ATOM 4093 O O . ALA B 1 140 ? 14.228 77.637 26.109 1.00 15.93 186 ALA B O 1
ATOM 4095 N N . THR B 1 141 ? 14.487 76.821 28.213 1.00 15.37 187 THR B N 1
ATOM 4096 C CA . THR B 1 141 ? 15.543 75.852 27.892 1.00 15.40 187 THR B CA 1
ATOM 4097 C C . THR B 1 141 ? 15.572 74.824 29.006 1.00 14.87 187 THR B C 1
ATOM 4098 O O . THR B 1 141 ? 14.874 74.961 30.008 1.00 17.48 187 THR B O 1
ATOM 4102 N N . TYR B 1 142 ? 16.376 73.781 28.798 1.00 16.95 188 TYR B N 1
ATOM 4103 C CA . TYR B 1 142 ? 16.458 72.768 29.837 1.00 17.48 188 TYR B CA 1
ATOM 4104 C C . TYR B 1 142 ? 17.884 72.238 29.960 1.00 17.90 188 TYR B C 1
ATOM 4105 O O . TYR B 1 142 ? 18.711 72.463 29.094 1.00 18.23 188 TYR B O 1
ATOM 4114 N N . TYR B 1 143 ? 18.062 71.542 31.090 1.00 18.00 189 TYR B N 1
ATOM 4115 C CA . TYR B 1 143 ? 19.288 70.836 31.449 1.00 17.57 189 TYR B CA 1
ATOM 4116 C C . TYR B 1 143 ? 18.933 69.644 32.318 1.00 16.94 189 TYR B C 1
ATOM 4117 O O . TYR B 1 143 ? 17.765 69.388 32.598 1.00 17.81 189 TYR B O 1
ATOM 4126 N N . PHE B 1 144 ? 19.948 68.894 32.743 1.00 17.87 190 PHE B N 1
ATOM 4127 C CA . PHE B 1 144 ? 19.693 67.757 33.628 1.00 17.47 190 PHE B CA 1
ATOM 4128 C C . PHE B 1 144 ? 20.403 67.971 34.938 1.00 18.97 190 PHE B C 1
ATOM 4129 O O . PHE B 1 144 ? 21.570 68.391 34.989 1.00 22.69 190 PHE B O 1
ATOM 4137 N N . LYS B 1 145 ? 19.725 67.665 36.041 1.00 23.26 191 LYS B N 1
ATOM 4138 C CA . LYS B 1 145 ? 20.428 67.925 37.314 1.00 27.56 191 LYS B CA 1
ATOM 4139 C C . LYS B 1 145 ? 21.596 66.998 37.582 1.00 28.48 191 LYS B C 1
ATOM 4140 O O . LYS B 1 145 ? 22.516 67.306 38.339 1.00 32.15 191 LYS B O 1
ATOM 4146 N N . ASP B 1 146 ? 21.628 65.819 36.992 1.00 26.94 192 ASP B N 1
ATOM 4147 C CA . ASP B 1 146 ? 22.724 64.868 37.136 1.00 32.95 192 ASP B CA 1
ATOM 4148 C C . ASP B 1 146 ? 22.597 63.819 36.034 1.00 29.23 192 ASP B C 1
ATOM 4149 O O . ASP B 1 146 ? 21.610 63.806 35.271 1.00 26.41 192 ASP B O 1
ATOM 4154 N N . GLN B 1 147 ? 23.618 62.964 35.960 1.00 30.38 193 GLN B N 1
ATOM 4155 C CA . GLN B 1 147 ? 23.669 61.988 34.869 1.00 32.20 193 GLN B CA 1
ATOM 4156 C C . GLN B 1 147 ? 22.491 61.033 34.932 1.00 32.98 193 GLN B C 1
ATOM 4157 O O . GLN B 1 147 ? 21.897 60.589 33.944 1.00 32.75 193 GLN B O 1
ATOM 4163 N N . SER B 1 148 ? 22.048 60.644 36.120 1.00 32.66 194 SER B N 1
ATOM 4164 C CA . SER B 1 148 ? 20.880 59.768 36.192 1.00 33.17 194 SER B CA 1
ATOM 4165 C C . SER B 1 148 ? 19.641 60.413 35.596 1.00 26.28 194 SER B C 1
ATOM 4166 O O . SER B 1 148 ? 18.822 59.758 34.945 1.00 32.20 194 SER B O 1
ATOM 4169 N N . ALA B 1 149 ? 19.472 61.717 35.789 1.00 26.17 195 ALA B N 1
ATOM 4170 C CA . ALA B 1 149 ? 18.307 62.390 35.210 1.00 24.79 195 ALA B CA 1
ATOM 4171 C C . ALA B 1 149 ? 18.415 62.393 33.692 1.00 22.47 195 ALA B C 1
ATOM 4172 O O . ALA B 1 149 ? 17.396 62.217 33.023 1.00 23.42 195 ALA B O 1
ATOM 4174 N N . ALA B 1 150 ? 19.633 62.612 33.198 1.00 24.34 196 ALA B N 1
ATOM 4175 C CA . ALA B 1 150 ? 19.800 62.583 31.750 1.00 24.94 196 ALA B CA 1
ATOM 4176 C C . ALA B 1 150 ? 19.446 61.195 31.224 1.00 28.98 196 ALA B C 1
ATOM 4177 O O . ALA B 1 150 ? 18.829 61.125 30.140 1.00 27.03 196 ALA B O 1
ATOM 4179 N N . GLU B 1 151 ? 19.782 60.131 31.941 1.00 27.97 197 GLU B N 1
ATOM 4180 C CA . GLU B 1 151 ? 19.549 58.766 31.475 1.00 29.36 197 GLU B CA 1
ATOM 4181 C C . GLU B 1 151 ? 18.089 58.437 31.247 1.00 28.59 197 GLU B C 1
ATOM 4182 O O . GLU B 1 151 ? 17.765 57.579 30.405 1.00 36.37 197 GLU B O 1
ATOM 4188 N N . ILE B 1 152 ? 17.186 59.092 31.982 1.00 27.65 198 ILE B N 1
ATOM 4189 C CA . ILE B 1 152 ? 15.756 58.800 31.847 1.00 25.03 198 ILE B CA 1
ATOM 4190 C C . ILE B 1 152 ? 15.006 60.008 31.317 1.00 24.32 198 ILE B C 1
ATOM 4191 O O . ILE B 1 152 ? 13.775 60.071 31.367 1.00 25.65 198 ILE B O 1
ATOM 4196 N N . GLY B 1 153 ? 15.738 60.975 30.778 1.00 23.37 199 GLY B N 1
ATOM 4197 C CA . GLY B 1 153 ? 15.135 62.115 30.124 1.00 23.07 199 GLY B CA 1
ATOM 4198 C C . GLY B 1 153 ? 14.344 63.005 31.059 1.00 22.19 199 GLY B C 1
ATOM 4199 O O . GLY B 1 153 ? 13.335 63.640 30.645 1.00 29.18 199 GLY B O 1
ATOM 4200 N N . ASP B 1 154 ? 14.779 63.071 32.319 1.00 23.03 200 ASP B N 1
ATOM 4201 C CA . ASP B 1 154 ? 14.081 63.888 33.327 1.00 21.86 200 ASP B CA 1
ATOM 4202 C C . ASP B 1 154 ? 14.608 65.316 33.292 1.00 21.37 200 ASP B C 1
ATOM 4203 O O . ASP B 1 154 ? 15.609 65.622 33.952 1.00 21.35 200 ASP B O 1
ATOM 4208 N N . LYS B 1 155 ? 13.968 66.155 32.503 1.00 21.74 201 LYS B N 1
ATOM 4209 C CA . LYS B 1 155 ? 14.436 67.508 32.210 1.00 20.77 201 LYS B CA 1
ATOM 4210 C C . LYS B 1 155 ? 14.107 68.501 33.317 1.00 21.63 201 LYS B C 1
ATOM 4211 O O . LYS B 1 155 ? 13.028 68.431 33.912 1.00 24.85 201 LYS B O 1
ATOM 4217 N N . SER B 1 156 ? 15.034 69.416 33.543 1.00 20.88 202 SER B N 1
ATOM 4218 C CA . SER B 1 156 ? 14.770 70.575 34.399 1.00 20.89 202 SER B CA 1
ATOM 4219 C C . SER B 1 156 ? 14.690 71.811 33.522 1.00 18.30 202 SER B C 1
ATOM 4220 O O . SER B 1 156 ? 15.669 72.156 32.812 1.00 19.86 202 SER B O 1
ATOM 4223 N N . TRP B 1 157 ? 13.544 72.477 33.548 1.00 19.04 203 TRP B N 1
ATOM 4224 C CA . TRP B 1 157 ? 13.329 73.638 32.686 1.00 18.03 203 TRP B CA 1
ATOM 4225 C C . TRP B 1 157 ? 13.646 74.950 33.407 1.00 19.54 203 TRP B C 1
ATOM 4226 O O . TRP B 1 157 ? 13.442 75.140 34.604 1.00 21.43 203 TRP B O 1
ATOM 4237 N N . LEU B 1 158 ? 14.152 75.882 32.616 1.00 18.69 204 LEU B N 1
ATOM 4238 C CA . LEU B 1 158 ? 14.453 77.254 32.994 1.00 18.82 204 LEU B CA 1
ATOM 4239 C C . LEU B 1 158 ? 13.724 78.190 32.041 1.00 18.06 204 LEU B C 1
ATOM 4240 O O . LEU B 1 158 ? 13.998 78.169 30.821 1.00 20.26 204 LEU B O 1
ATOM 4245 N N . TYR B 1 159 ? 12.831 79.026 32.541 1.00 18.16 205 TYR B N 1
ATOM 4246 C CA . TYR B 1 159 ? 12.040 79.923 31.701 1.00 17.93 205 TYR B CA 1
ATOM 4247 C C . TYR B 1 159 ? 12.644 81.320 31.761 1.00 16.78 205 TYR B C 1
ATOM 4248 O O . TYR B 1 159 ? 13.378 81.667 32.692 1.00 18.46 205 TYR B O 1
ATOM 4257 N N . LEU B 1 160 ? 12.313 82.091 30.735 1.00 18.27 206 LEU B N 1
ATOM 4258 C CA . LEU B 1 160 ? 12.742 83.473 30.640 1.00 17.41 206 LEU B CA 1
ATOM 4259 C C . LEU B 1 160 ? 12.512 84.245 31.929 1.00 17.74 206 LEU B C 1
ATOM 4260 O O . LEU B 1 160 ? 11.420 84.127 32.513 1.00 20.32 206 LEU B O 1
ATOM 4265 N N . ARG B 1 161 ? 13.482 85.042 32.363 1.00 20.00 207 ARG B N 1
ATOM 4266 C CA . ARG B 1 161 ? 13.303 85.945 33.508 1.00 21.00 207 ARG B CA 1
ATOM 4267 C C . ARG B 1 161 ? 12.809 87.267 33.031 1.00 22.13 207 ARG B C 1
ATOM 4268 O O . ARG B 1 161 ? 13.343 87.828 32.132 1.00 23.40 207 ARG B O 1
ATOM 4276 N N . THR B 1 162 ? 11.774 87.784 33.693 1.00 26.42 208 THR B N 1
ATOM 4277 C CA . THR B 1 162 ? 11.377 89.160 33.409 1.00 30.22 208 THR B CA 1
ATOM 4278 C C . THR B 1 162 ? 12.109 90.061 34.392 1.00 29.39 208 THR B C 1
ATOM 4279 O O . THR B 1 162 ? 12.406 89.600 35.502 1.00 35.00 208 THR B O 1
ATOM 4283 N N . LEU B 1 163 ? 12.396 91.268 33.977 1.00 28.95 209 LEU B N 1
ATOM 4284 C CA . LEU B 1 163 ? 13.261 92.162 34.724 1.00 30.28 209 LEU B CA 1
ATOM 4285 C C . LEU B 1 163 ? 12.545 93.430 35.153 1.00 35.13 209 LEU B C 1
ATOM 4286 O O . LEU B 1 163 ? 11.642 93.904 34.467 1.00 34.56 209 LEU B O 1
ATOM 4291 N N . LYS B 1 164 ? 12.970 93.999 36.275 1.00 35.63 210 LYS B N 1
ATOM 4292 C CA . LYS B 1 164 ? 12.478 95.346 36.617 1.00 35.47 210 LYS B CA 1
ATOM 4293 C C . LYS B 1 164 ? 13.214 96.338 35.725 1.00 34.25 210 LYS B C 1
ATOM 4294 O O . LYS B 1 164 ? 14.317 96.087 35.241 1.00 37.25 210 LYS B O 1
ATOM 4300 N N . GLN B 1 165 ? 12.618 97.498 35.472 1.00 35.62 211 GLN B N 1
ATOM 4301 C CA . GLN B 1 165 ? 13.280 98.462 34.590 1.00 38.39 211 GLN B CA 1
ATOM 4302 C C . GLN B 1 165 ? 14.650 98.864 35.122 1.00 38.88 211 GLN B C 1
ATOM 4303 O O . GLN B 1 165 ? 15.628 99.074 34.419 1.00 40.65 211 GLN B O 1
ATOM 4309 N N . GLU B 1 166 ? 14.706 98.989 36.442 1.00 42.62 212 GLU B N 1
ATOM 4310 C CA . GLU B 1 166 ? 15.872 99.511 37.148 1.00 46.46 212 GLU B CA 1
ATOM 4311 C C . GLU B 1 166 ? 17.051 98.563 37.057 1.00 39.16 212 GLU B C 1
ATOM 4312 O O . GLU B 1 166 ? 18.214 98.938 37.260 1.00 42.07 212 GLU B O 1
ATOM 4318 N N . GLU B 1 167 ? 16.743 97.304 36.750 1.00 32.92 213 GLU B N 1
ATOM 4319 C CA . GLU B 1 167 ? 17.881 96.373 36.714 1.00 34.13 213 GLU B CA 1
ATOM 4320 C C . GLU B 1 167 ? 18.236 95.988 35.293 1.00 30.11 213 GLU B C 1
ATOM 4321 O O . GLU B 1 167 ? 19.163 95.242 35.032 1.00 27.82 213 GLU B O 1
ATOM 4327 N N . GLU B 1 168 ? 17.468 96.518 34.359 1.00 27.80 214 GLU B N 1
ATOM 4328 C CA . GLU B 1 168 ? 17.660 96.091 32.972 1.00 29.03 214 GLU B CA 1
ATOM 4329 C C . GLU B 1 168 ? 19.057 96.374 32.464 1.00 24.05 214 GLU B C 1
ATOM 4330 O O . GLU B 1 168 ? 19.678 95.525 31.824 1.00 27.28 214 GLU B O 1
ATOM 4336 N N . THR B 1 169 ? 19.601 97.581 32.679 1.00 25.88 215 THR B N 1
ATOM 4337 C CA . THR B 1 169 ? 20.908 97.884 32.107 1.00 25.20 215 THR B CA 1
ATOM 4338 C C . THR B 1 169 ? 21.997 96.910 32.549 1.00 21.68 215 THR B C 1
ATOM 4339 O O . THR B 1 169 ? 22.695 96.348 31.725 1.00 27.11 215 THR B O 1
ATOM 4343 N N . HIS B 1 170 ? 22.108 96.701 33.854 1.00 23.16 216 HIS B N 1
ATOM 4344 C CA . HIS B 1 170 ? 23.086 95.780 34.414 1.00 19.70 216 HIS B CA 1
ATOM 4345 C C . HIS B 1 170 ? 22.816 94.347 33.956 1.00 19.03 216 HIS B C 1
ATOM 4346 O O . HIS B 1 170 ? 23.698 93.622 33.475 1.00 22.45 216 HIS B O 1
ATOM 4353 N N . ILE B 1 171 ? 21.573 93.857 34.124 1.00 19.93 217 ILE B N 1
ATOM 4354 C CA . ILE B 1 171 ? 21.385 92.430 33.852 1.00 18.48 217 ILE B CA 1
ATOM 4355 C C . ILE B 1 171 ? 21.501 92.135 32.363 1.00 16.63 217 ILE B C 1
ATOM 4356 O O . ILE B 1 171 ? 22.053 91.092 32.008 1.00 17.99 217 ILE B O 1
ATOM 4361 N N . ARG B 1 172 ? 20.991 93.010 31.497 1.00 17.01 218 ARG B N 1
ATOM 4362 C CA . ARG B 1 172 ? 21.157 92.723 30.059 1.00 16.42 218 ARG B CA 1
ATOM 4363 C C . ARG B 1 172 ? 22.625 92.649 29.691 1.00 15.79 218 ARG B C 1
ATOM 4364 O O . ARG B 1 172 ? 23.021 91.851 28.839 1.00 15.20 218 ARG B O 1
ATOM 4372 N N . ASN B 1 173 ? 23.459 93.456 30.334 1.00 16.19 219 ASN B N 1
ATOM 4373 C CA . ASN B 1 173 ? 24.895 93.381 30.005 1.00 16.73 219 ASN B CA 1
ATOM 4374 C C . ASN B 1 173 ? 25.519 92.100 30.549 1.00 17.17 219 ASN B C 1
ATOM 4375 O O . ASN B 1 173 ? 26.338 91.479 29.861 1.00 17.81 219 ASN B O 1
ATOM 4380 N N . GLU B 1 174 ? 25.195 91.689 31.787 1.00 17.23 220 GLU B N 1
ATOM 4381 C CA . GLU B 1 174 ? 25.655 90.403 32.291 1.00 15.06 220 GLU B CA 1
ATOM 4382 C C . GLU B 1 174 ? 25.151 89.271 31.402 1.00 14.61 220 GLU B C 1
ATOM 4383 O O . GLU B 1 174 ? 25.888 88.295 31.175 1.00 16.86 220 GLU B O 1
ATOM 4389 N N . GLN B 1 175 ? 23.928 89.362 30.876 1.00 14.78 221 GLN B N 1
ATOM 4390 C CA . GLN B 1 175 ? 23.416 88.309 29.993 1.00 14.82 221 GLN B CA 1
ATOM 4391 C C . GLN B 1 175 ? 24.213 88.268 28.682 1.00 14.39 221 GLN B C 1
ATOM 4392 O O . GLN B 1 175 ? 24.537 87.163 28.196 1.00 15.85 221 GLN B O 1
ATOM 4398 N N . VAL B 1 176 ? 24.532 89.426 28.099 1.00 14.21 222 VAL B N 1
ATOM 4399 C CA . VAL B 1 176 ? 25.256 89.357 26.803 1.00 14.64 222 VAL B CA 1
ATOM 4400 C C . VAL B 1 176 ? 26.660 88.795 27.005 1.00 15.05 222 VAL B C 1
ATOM 4401 O O . VAL B 1 176 ? 27.219 88.128 26.141 1.00 15.45 222 VAL B O 1
ATOM 4405 N N . ARG B 1 177 ? 27.234 89.037 28.169 1.00 15.40 223 ARG B N 1
ATOM 4406 C CA . ARG B 1 177 ? 28.525 88.434 28.496 1.00 16.91 223 ARG B CA 1
ATOM 4407 C C . ARG B 1 177 ? 28.415 86.929 28.656 1.00 15.02 223 ARG B C 1
ATOM 4408 O O . ARG B 1 177 ? 29.262 86.218 28.214 1.00 18.09 223 ARG B O 1
ATOM 4416 N N . GLN B 1 178 ? 27.343 86.459 29.289 1.00 15.67 224 GLN B N 1
ATOM 4417 C CA . GLN B 1 178 ? 27.122 85.013 29.395 1.00 16.18 224 GLN B CA 1
ATOM 4418 C C . GLN B 1 178 ? 26.890 84.426 28.009 1.00 15.24 224 GLN B C 1
ATOM 4419 O O . GLN B 1 178 ? 27.377 83.324 27.726 1.00 15.34 224 GLN B O 1
ATOM 4425 N N . ARG B 1 179 ? 26.161 85.139 27.154 1.00 14.49 225 ARG B N 1
ATOM 4426 C CA . ARG B 1 179 ? 25.899 84.659 25.765 1.00 13.97 225 ARG B CA 1
ATOM 4427 C C . ARG B 1 179 ? 27.172 84.536 24.963 1.00 13.69 225 ARG B C 1
ATOM 4428 O O . ARG B 1 179 ? 27.384 83.546 24.241 1.00 15.65 225 ARG B O 1
ATOM 4436 N N . ALA B 1 180 ? 28.069 85.513 25.097 1.00 14.41 226 ALA B N 1
ATOM 4437 C CA . ALA B 1 180 ? 29.356 85.419 24.392 1.00 14.15 226 ALA B CA 1
ATOM 4438 C C . ALA B 1 180 ? 30.171 84.243 24.920 1.00 14.24 226 ALA B C 1
ATOM 4439 O O . ALA B 1 180 ? 30.764 83.529 24.126 1.00 17.06 226 ALA B O 1
ATOM 4441 N N . LYS B 1 181 ? 30.153 84.052 26.248 1.00 14.28 227 LYS B N 1
ATOM 4442 C CA . LYS B 1 181 ? 30.813 82.850 26.830 1.00 15.22 227 LYS B CA 1
ATOM 4443 C C . LYS B 1 181 ? 30.234 81.575 26.220 1.00 17.86 227 LYS B C 1
ATOM 4444 O O . LYS B 1 181 ? 30.993 80.646 25.883 1.00 17.59 227 LYS B O 1
ATOM 4450 N N . GLU B 1 182 ? 28.898 81.511 26.076 1.00 15.32 228 GLU B N 1
ATOM 4451 C CA . GLU B 1 182 ? 28.282 80.298 25.479 1.00 15.83 228 GLU B CA 1
ATOM 4452 C C . GLU B 1 182 ? 28.646 80.089 24.024 1.00 15.00 228 GLU B C 1
ATOM 4453 O O . GLU B 1 182 ? 28.821 78.930 23.572 1.00 16.88 228 GLU B O 1
ATOM 4459 N N . CYS B 1 183 ? 28.745 81.176 23.277 1.00 14.70 229 CYS B N 1
ATOM 4460 C CA . CYS B 1 183 ? 29.182 81.011 21.867 1.00 14.89 229 CYS B CA 1
ATOM 4461 C C . 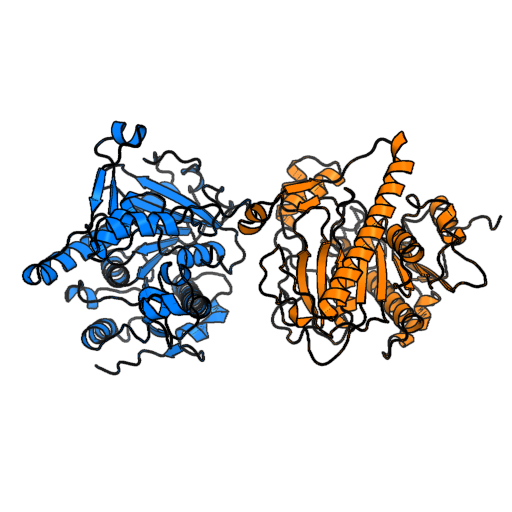CYS B 1 183 ? 30.631 80.547 21.776 1.00 15.35 229 CYS B C 1
ATOM 4462 O O . CYS B 1 183 ? 30.937 79.676 20.961 1.00 16.24 229 CYS B O 1
ATOM 4465 N N . SER B 1 184 ? 31.516 81.109 22.594 1.00 14.86 230 SER B N 1
ATOM 4466 C CA . SER B 1 184 ? 32.908 80.653 22.630 1.00 15.40 230 SER B CA 1
ATOM 4467 C C . SER B 1 184 ? 33.010 79.213 23.120 1.00 15.99 230 SER B C 1
ATOM 4468 O O . SER B 1 184 ? 33.838 78.473 22.589 1.00 17.32 230 SER B O 1
ATOM 4471 N N . GLN B 1 185 ? 32.201 78.841 24.133 1.00 16.43 231 GLN B N 1
ATOM 4472 C CA . GLN B 1 185 ? 32.225 77.458 24.620 1.00 16.62 231 GLN B CA 1
ATOM 4473 C C . GLN B 1 185 ? 31.751 76.470 23.564 1.00 14.76 231 GLN B C 1
ATOM 4474 O O . GLN B 1 185 ? 32.311 75.357 23.429 1.00 18.02 231 GLN B O 1
ATOM 4480 N N . ALA B 1 186 ? 30.740 76.888 22.825 1.00 16.45 232 ALA B N 1
ATOM 4481 C CA . ALA B 1 186 ? 30.209 76.044 21.736 1.00 17.01 232 ALA B CA 1
ATOM 4482 C C . ALA B 1 186 ? 31.289 75.864 20.681 1.00 15.62 232 ALA B C 1
ATOM 4483 O O . ALA B 1 186 ? 31.500 74.717 20.231 1.00 19.68 232 ALA B O 1
ATOM 4485 N N . LEU B 1 187 ? 31.992 76.932 20.312 1.00 15.77 233 LEU B N 1
ATOM 4486 C CA . LEU B 1 187 ? 33.082 76.848 19.323 1.00 15.83 233 LEU B CA 1
ATOM 4487 C C . LEU B 1 187 ? 34.159 75.911 19.846 1.00 16.47 233 LEU B C 1
ATOM 4488 O O . LEU B 1 187 ? 34.663 75.015 19.169 1.00 20.04 233 LEU B O 1
ATOM 4493 N N . SER B 1 188 ? 34.554 76.077 21.124 1.00 17.67 234 SER B N 1
ATOM 4494 C CA . SER B 1 188 ? 35.580 75.182 21.651 1.00 17.03 234 SER B CA 1
ATOM 4495 C C . SER B 1 188 ? 35.176 73.723 21.628 1.00 16.97 234 SER B C 1
ATOM 4496 O O . SER B 1 188 ? 36.007 72.853 21.321 1.00 21.24 234 SER B O 1
ATOM 4499 N N . LEU B 1 189 ? 33.913 73.431 21.980 1.00 17.57 235 LEU B N 1
ATOM 4500 C CA . LEU B 1 189 ? 33.447 72.051 21.986 1.00 18.91 235 LEU B CA 1
ATOM 4501 C C . LEU B 1 189 ? 33.548 71.473 20.580 1.00 18.64 235 LEU B C 1
ATOM 4502 O O . LEU B 1 189 ? 34.044 70.365 20.375 1.00 21.57 235 LEU B O 1
ATOM 4507 N N . ILE B 1 190 ? 33.081 72.216 19.589 1.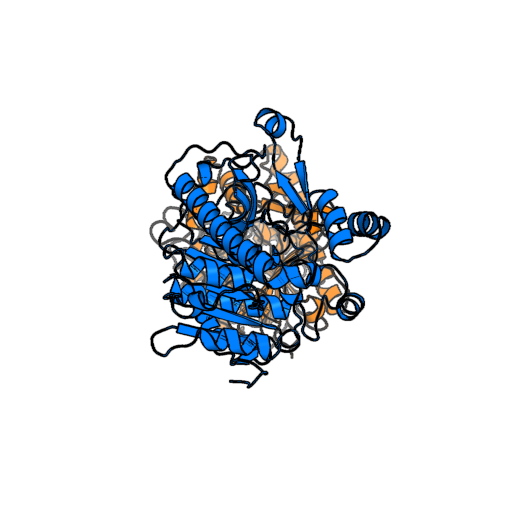00 19.57 236 ILE B N 1
ATOM 4508 C CA . ILE B 1 190 ? 33.104 71.722 18.213 1.00 20.00 236 ILE B CA 1
ATOM 4509 C C . ILE B 1 190 ? 34.535 71.579 17.708 1.00 20.32 236 ILE B C 1
ATOM 4510 O O . ILE B 1 190 ? 34.828 70.597 17.010 1.00 21.74 236 ILE B O 1
ATOM 4519 N N . LEU B 1 191 ? 35.421 72.513 18.059 1.00 19.78 237 LEU B N 1
ATOM 4520 C CA . LEU B 1 191 ? 36.834 72.363 17.630 1.00 21.85 237 LEU B CA 1
ATOM 4521 C C . LEU B 1 191 ? 37.463 71.158 18.315 1.00 22.57 237 LEU B C 1
ATOM 4522 O O . LEU B 1 191 ? 38.294 70.423 17.767 1.00 28.83 237 LEU B O 1
ATOM 4527 N N . ASP B 1 192 ? 37.055 70.891 19.555 1.00 22.20 238 ASP B N 1
ATOM 4528 C CA . ASP B 1 192 ? 37.607 69.757 20.275 1.00 22.14 238 ASP B CA 1
ATOM 4529 C C . ASP B 1 192 ? 37.132 68.451 19.642 1.00 23.32 238 ASP B C 1
ATOM 4530 O O . ASP B 1 192 ? 37.938 67.495 19.513 1.00 25.87 238 ASP B O 1
ATOM 4535 N N . ILE B 1 193 ? 35.856 68.426 19.238 1.00 21.49 239 ILE B N 1
ATOM 4536 C CA . ILE B 1 193 ? 35.312 67.240 18.581 1.00 23.84 239 ILE B CA 1
ATOM 4537 C C . ILE B 1 193 ? 36.033 67.023 17.248 1.00 24.18 239 ILE B C 1
ATOM 4538 O O . ILE B 1 193 ? 36.395 65.888 16.901 1.00 25.65 239 ILE B O 1
ATOM 4543 N N . ASP B 1 194 ? 36.247 68.131 16.532 1.00 25.03 240 ASP B N 1
ATOM 4544 C CA . ASP B 1 194 ? 37.003 68.102 15.266 1.00 23.35 240 ASP B CA 1
ATOM 4545 C C . ASP B 1 194 ? 38.380 67.444 15.435 1.00 24.54 240 ASP B C 1
ATOM 4546 O O . ASP B 1 194 ? 38.885 66.808 14.504 1.00 28.53 240 ASP B O 1
ATOM 4551 N N . HIS B 1 195 ? 39.015 67.606 16.591 1.00 24.81 241 HIS B N 1
ATOM 4552 C CA . HIS B 1 195 ? 40.305 66.970 16.851 1.00 25.39 241 HIS B CA 1
ATOM 4553 C C . HIS B 1 195 ? 40.184 65.685 17.640 1.00 26.47 241 HIS B C 1
ATOM 4554 O O . HIS B 1 195 ? 41.196 65.203 18.188 1.00 33.01 241 HIS B O 1
ATOM 4561 N N . GLY B 1 196 ? 38.979 65.101 17.678 1.00 25.94 242 GLY B N 1
ATOM 4562 C CA . GLY B 1 196 ? 38.873 63.730 18.222 1.00 28.56 242 GLY B CA 1
ATOM 4563 C C . GLY B 1 196 ? 38.500 63.652 19.685 1.00 29.14 242 GLY B C 1
ATOM 4564 O O . GLY B 1 196 ? 38.565 62.558 20.287 1.00 33.62 242 GLY B O 1
ATOM 4565 N N . LYS B 1 197 ? 38.090 64.729 20.343 1.00 29.92 243 LYS B N 1
ATOM 4566 C CA . LYS B 1 197 ? 37.659 64.620 21.727 1.00 33.06 243 LYS B CA 1
ATOM 4567 C C . LYS B 1 197 ? 36.438 63.733 21.864 1.00 32.46 243 LYS B C 1
ATOM 4568 O O . LYS B 1 197 ? 35.449 64.011 21.170 1.00 34.23 243 LYS B O 1
ATOM 4574 N N . PRO B 1 198 ? 36.427 62.712 22.705 1.00 37.22 244 PRO B N 1
ATOM 4575 C CA . PRO B 1 198 ? 35.177 61.949 22.842 1.00 36.46 244 PRO B CA 1
ATOM 4576 C C . PRO B 1 198 ? 34.184 62.789 23.624 1.00 37.03 244 PRO B C 1
ATOM 4577 O O . PRO B 1 198 ? 34.440 63.498 24.595 1.00 40.64 244 PRO B O 1
ATOM 4581 N N . VAL B 1 199 ? 32.943 62.724 23.162 1.00 35.38 245 VAL B N 1
ATOM 4582 C CA . VAL B 1 199 ? 31.919 63.412 23.940 1.00 35.23 245 VAL B CA 1
ATOM 4583 C C . VAL B 1 199 ? 30.707 62.492 24.026 1.00 32.51 245 VAL B C 1
ATOM 4584 O O . VAL B 1 199 ? 30.339 61.805 23.078 1.00 43.21 245 VAL B O 1
ATOM 4588 N N . LYS B 1 200 ? 30.099 62.479 25.187 1.00 32.00 246 LYS B N 1
ATOM 4589 C CA . LYS B 1 200 ? 28.833 61.744 25.263 1.00 33.00 246 LYS B CA 1
ATOM 4590 C C . LYS B 1 200 ? 27.681 62.745 25.294 1.00 28.57 246 LYS B C 1
ATOM 4591 O O . LYS B 1 200 ? 27.539 63.398 26.321 1.00 30.42 246 LYS B O 1
ATOM 4597 N N . ASN B 1 201 ? 26.915 62.741 24.215 1.00 27.74 247 ASN B N 1
ATOM 4598 C CA . ASN B 1 201 ? 25.710 63.544 24.116 1.00 24.60 247 ASN B CA 1
ATOM 4599 C C . ASN B 1 201 ? 24.749 63.255 25.258 1.00 25.17 247 ASN B C 1
ATOM 4600 O O . ASN B 1 201 ? 24.349 62.100 25.468 1.00 31.92 247 ASN B O 1
ATOM 4605 N N . ALA B 1 202 ? 24.332 64.249 26.033 1.00 22.77 248 ALA B N 1
ATOM 4606 C CA . ALA B 1 202 ? 23.377 63.997 27.110 1.00 24.02 248 ALA B CA 1
ATOM 4607 C C . ALA B 1 202 ? 22.004 63.620 26.574 1.00 23.71 248 ALA B C 1
ATOM 4608 O O . ALA B 1 202 ? 21.179 63.073 27.304 1.00 25.72 248 ALA B O 1
ATOM 4610 N N . LEU B 1 203 ? 21.773 63.895 25.294 1.00 24.05 249 LEU B N 1
ATOM 4611 C CA . LEU B 1 203 ? 20.577 63.550 24.578 1.00 25.21 249 LEU B CA 1
ATOM 4612 C C . LEU B 1 203 ? 20.888 62.266 23.843 1.00 30.93 249 LEU B C 1
ATOM 4613 O O . LEU B 1 203 ? 21.927 62.143 23.251 1.00 38.83 249 LEU B O 1
ATOM 4618 N N . ASP B 1 204 ? 20.045 61.283 23.871 1.00 37.75 250 ASP B N 1
ATOM 4619 C CA . ASP B 1 204 ? 20.606 60.062 23.357 1.00 40.42 250 ASP B CA 1
ATOM 4620 C C . ASP B 1 204 ? 20.104 59.941 21.951 1.00 37.30 250 ASP B C 1
ATOM 4621 O O . ASP B 1 204 ? 19.063 59.461 21.743 1.00 56.07 250 ASP B O 1
ATOM 4626 N N . LEU B 1 205 ? 20.878 60.433 20.984 1.00 33.73 251 LEU B N 1
ATOM 4627 C CA . LEU B 1 205 ? 20.346 60.553 19.624 1.00 31.64 251 LEU B CA 1
ATOM 4628 C C . LEU B 1 205 ? 21.113 59.638 18.689 1.00 33.57 251 LEU B C 1
ATOM 4629 O O . LEU B 1 205 ? 22.288 59.409 18.936 1.00 35.03 251 LEU B O 1
ATOM 4634 N N . LYS B 1 206 ? 20.485 59.143 17.637 1.00 35.29 252 LYS B N 1
ATOM 4635 C CA . LYS B 1 206 ? 21.127 58.313 16.633 1.00 36.87 252 LYS B CA 1
ATOM 4636 C C . LYS B 1 206 ? 21.981 59.103 15.647 1.00 40.33 252 LYS B C 1
ATOM 4637 O O . LYS B 1 206 ? 21.721 58.991 14.446 1.00 53.12 252 LYS B O 1
ATOM 4643 N N . PHE B 1 207 ? 22.943 59.884 16.084 1.00 37.68 253 PHE B N 1
ATOM 4644 C CA . PHE B 1 207 ? 23.903 60.619 15.285 1.00 32.19 253 PHE B CA 1
ATOM 4645 C C . PHE B 1 207 ? 25.254 60.583 16.018 1.00 34.06 253 PHE B C 1
ATOM 4646 O O . PHE B 1 207 ? 25.318 61.238 17.062 1.00 36.46 253 PHE B O 1
ATOM 4654 N N . ASP B 1 208 ? 26.251 59.910 15.471 1.00 36.63 254 ASP B N 1
ATOM 4655 C CA . ASP B 1 208 ? 27.547 59.783 16.128 1.00 38.35 254 ASP B CA 1
ATOM 4656 C C . ASP B 1 208 ? 28.407 61.025 15.996 1.00 37.56 254 ASP B C 1
ATOM 4657 O O . ASP B 1 208 ? 28.864 61.357 14.899 1.00 36.57 254 ASP B O 1
ATOM 4662 N N . MET B 1 209 ? 28.653 61.713 17.106 1.00 36.71 255 MET B N 1
ATOM 4663 C CA . MET B 1 209 ? 29.418 62.958 16.947 1.00 40.14 255 MET B CA 1
ATOM 4664 C C . MET B 1 209 ? 30.836 62.722 16.458 1.00 38.98 255 MET B C 1
ATOM 4665 O O . MET B 1 209 ? 31.516 63.664 15.984 1.00 36.22 255 MET B O 1
ATOM 4670 N N . GLU B 1 210 ? 31.326 61.481 16.524 1.00 40.70 256 GLU B N 1
ATOM 4671 C CA . GLU B 1 210 ? 32.668 61.202 16.013 1.00 40.85 256 GLU B CA 1
ATOM 4672 C C . GLU B 1 210 ? 32.743 61.500 14.515 1.00 38.55 256 GLU B C 1
ATOM 4673 O O . GLU B 1 210 ? 33.855 61.713 14.011 1.00 37.74 256 GLU B O 1
ATOM 4679 N N . GLN B 1 211 ? 31.611 61.527 13.817 1.00 35.70 257 GLN B N 1
ATOM 4680 C CA . GLN B 1 211 ? 31.625 61.898 12.409 1.00 37.95 257 GLN B CA 1
ATOM 4681 C C . GLN B 1 211 ? 32.225 63.279 12.161 1.00 37.65 257 GLN B C 1
ATOM 4682 O O . GLN B 1 211 ? 32.646 63.631 11.058 1.00 35.79 257 GLN B O 1
ATOM 4688 N N . LEU B 1 212 ? 32.239 64.133 13.176 1.00 35.07 258 LEU B N 1
ATOM 4689 C CA . LEU B 1 212 ? 32.693 65.496 12.939 1.00 31.59 258 LEU B CA 1
ATOM 4690 C C . LEU B 1 212 ? 34.208 65.638 13.008 1.00 29.51 258 LEU B C 1
ATOM 4691 O O . LEU B 1 212 ? 34.735 66.714 12.692 1.00 31.12 258 LEU B O 1
ATOM 4696 N N . LYS B 1 213 ? 34.916 64.575 13.390 1.00 31.33 259 LYS B N 1
ATOM 4697 C CA . LYS B 1 213 ? 36.376 64.581 13.446 1.00 32.41 259 LYS B CA 1
ATOM 4698 C C . LYS B 1 213 ? 36.911 65.000 12.074 1.00 32.74 259 LYS B C 1
ATOM 4699 O O . LYS B 1 213 ? 36.548 64.456 11.029 1.00 39.42 259 LYS B O 1
ATOM 4705 N N . ASP B 1 214 ? 37.778 66.031 12.075 1.00 33.70 260 ASP B N 1
ATOM 4706 C CA . ASP B 1 214 ? 38.403 66.440 10.820 1.00 32.57 260 ASP B CA 1
ATOM 4707 C C . ASP B 1 214 ? 37.383 66.975 9.822 1.00 35.53 260 ASP B C 1
ATOM 4708 O O . ASP B 1 214 ? 37.568 66.875 8.600 1.00 46.99 260 ASP B O 1
ATOM 4713 N N . SER B 1 215 ? 36.318 67.560 10.337 1.00 30.89 261 SER B N 1
ATOM 4714 C CA . SER B 1 215 ? 35.214 68.050 9.491 1.00 32.49 261 SER B CA 1
ATOM 4715 C C . SER B 1 215 ? 35.159 69.565 9.362 1.00 29.96 261 SER B C 1
ATOM 4716 O O . SER B 1 215 ? 34.411 70.118 8.542 1.00 33.90 261 SER B O 1
ATOM 4719 N N . ILE B 1 216 ? 35.919 70.263 10.205 1.00 27.87 262 ILE B N 1
ATOM 4720 C CA . ILE B 1 216 ? 35.828 71.712 10.363 1.00 26.78 262 ILE B CA 1
ATOM 4721 C C . ILE B 1 216 ? 37.023 72.426 9.758 1.00 26.23 262 ILE B C 1
ATOM 4722 O O . ILE B 1 216 ? 38.159 72.020 10.028 1.00 32.33 262 ILE B O 1
ATOM 4727 N N . ASP B 1 217 ? 36.764 73.490 8.987 1.00 26.92 263 ASP B N 1
ATOM 4728 C CA . ASP B 1 217 ? 37.870 74.338 8.522 1.00 26.24 263 ASP B CA 1
ATOM 4729 C C . ASP B 1 217 ? 38.095 75.372 9.634 1.00 25.04 263 ASP B C 1
ATOM 4730 O O . ASP B 1 217 ? 37.303 76.326 9.716 1.00 25.77 263 ASP B O 1
ATOM 4735 N N . ARG B 1 218 ? 39.097 75.080 10.444 1.00 26.22 264 ARG B N 1
ATOM 4736 C CA . ARG B 1 218 ? 39.299 75.714 11.734 1.00 25.82 264 ARG B CA 1
ATOM 4737 C C . ARG B 1 218 ? 39.639 77.189 11.604 1.00 23.14 264 ARG B C 1
ATOM 4738 O O . ARG B 1 218 ? 39.510 77.918 12.590 1.00 28.63 264 ARG B O 1
ATOM 4746 N N . GLU B 1 219 ? 40.038 77.659 10.420 1.00 25.28 265 GLU B N 1
ATOM 4747 C CA . GLU B 1 219 ? 40.303 79.079 10.185 1.00 27.29 265 GLU B CA 1
ATOM 4748 C C . GLU B 1 219 ? 39.075 79.829 9.651 1.00 26.34 265 GLU B C 1
ATOM 4749 O O . GLU B 1 219 ? 39.117 81.048 9.492 1.00 34.39 265 GLU B O 1
ATOM 4755 N N . LYS B 1 220 ? 37.985 79.141 9.348 1.00 22.91 266 LYS B N 1
ATOM 4756 C CA . LYS B 1 220 ? 36.811 79.794 8.735 1.00 22.20 266 LYS B CA 1
ATOM 4757 C C . LYS B 1 220 ? 35.594 79.693 9.615 1.00 19.58 266 LYS B C 1
ATOM 4758 O O . LYS B 1 220 ? 34.699 78.882 9.407 1.00 22.23 266 LYS B O 1
ATOM 4764 N N . ILE B 1 221 ? 35.623 80.563 10.628 1.00 19.89 267 ILE B N 1
ATOM 4765 C CA . ILE B 1 221 ? 34.649 80.591 11.712 1.00 18.47 267 ILE B CA 1
ATOM 4766 C C . ILE B 1 221 ? 33.957 81.951 11.770 1.00 16.10 267 ILE B C 1
ATOM 4767 O O . ILE B 1 221 ? 34.646 82.974 11.750 1.00 18.79 267 ILE B O 1
ATOM 4772 N N . ALA B 1 222 ? 32.634 81.965 11.818 1.00 16.23 268 ALA B N 1
ATOM 4773 C CA . ALA B 1 222 ? 31.851 83.185 11.861 1.00 16.24 268 ALA B CA 1
ATOM 4774 C C . ALA B 1 222 ? 30.800 83.079 12.984 1.00 15.97 268 ALA B C 1
ATOM 4775 O O . ALA B 1 222 ? 30.420 81.966 13.348 1.00 16.56 268 ALA B O 1
ATOM 4777 N N . VAL B 1 223 ? 30.365 84.226 13.476 1.00 15.56 269 VAL B N 1
ATOM 4778 C CA . VAL B 1 223 ? 29.227 84.242 14.416 1.00 13.41 269 VAL B CA 1
ATOM 4779 C C . VAL B 1 223 ? 28.138 85.118 13.811 1.00 14.50 269 VAL B C 1
ATOM 4780 O O . VAL B 1 223 ? 28.422 86.192 13.264 1.00 15.84 269 VAL B O 1
ATOM 4784 N N . ILE B 1 224 ? 26.901 84.659 13.868 1.00 13.67 270 ILE B N 1
ATOM 4785 C CA . ILE B 1 224 ? 25.752 85.363 13.338 1.00 13.40 270 ILE B CA 1
ATOM 4786 C C . ILE B 1 224 ? 24.677 85.331 14.408 1.00 13.05 270 ILE B C 1
ATOM 4787 O O . ILE B 1 224 ? 24.578 84.400 15.228 1.00 14.65 270 ILE B O 1
ATOM 4792 N N . GLY B 1 225 ? 23.798 86.329 14.468 1.00 12.82 271 GLY B N 1
ATOM 4793 C CA . GLY B 1 225 ? 22.728 86.248 15.474 1.00 14.06 271 GLY B CA 1
ATOM 4794 C C . GLY B 1 225 ? 21.709 87.343 15.214 1.00 14.41 271 GLY B C 1
ATOM 4795 O O . GLY B 1 225 ? 22.007 88.329 14.512 1.00 15.68 271 GLY B O 1
ATOM 4796 N N . HIS B 1 226 ? 20.520 87.146 15.793 1.00 13.70 272 HIS B N 1
ATOM 4797 C CA . HIS B 1 226 ? 19.412 88.066 15.608 1.00 13.13 272 HIS B CA 1
ATOM 4798 C C . HIS B 1 226 ? 19.013 88.764 16.897 1.00 14.74 272 HIS B C 1
ATOM 4799 O O . HIS B 1 226 ? 18.851 88.087 17.905 1.00 15.48 272 HIS B O 1
ATOM 4806 N N . SER B 1 227 ? 18.824 90.088 16.863 1.00 14.44 273 SER B N 1
ATOM 4807 C CA . SER B 1 227 ? 18.247 90.838 17.970 1.00 13.80 273 SER B CA 1
ATOM 4808 C C . SER B 1 227 ? 19.200 90.815 19.178 1.00 13.80 273 SER B C 1
ATOM 4809 O O . SER B 1 227 ? 20.303 91.356 19.050 1.00 14.47 273 SER B O 1
ATOM 4812 N N . PHE B 1 228 ? 18.835 90.224 20.303 1.00 13.60 274 PHE B N 1
ATOM 4813 C CA . PHE B 1 228 ? 19.801 90.037 21.396 1.00 12.75 274 PHE B CA 1
ATOM 4814 C C . PHE B 1 228 ? 20.996 89.261 20.858 1.00 13.20 274 PHE B C 1
ATOM 4815 O O . PHE B 1 228 ? 22.118 89.496 21.307 1.00 15.36 274 PHE B O 1
ATOM 4823 N N . GLY B 1 229 ? 20.742 88.364 19.917 1.00 13.01 275 GLY B N 1
ATOM 4824 C CA . GLY B 1 229 ? 21.810 87.581 19.307 1.00 14.22 275 GLY B CA 1
ATOM 4825 C C . GLY B 1 229 ? 22.711 88.449 18.446 1.00 12.59 275 GLY B C 1
ATOM 4826 O O . GLY B 1 229 ? 23.888 88.093 18.253 1.00 14.23 275 GLY B O 1
ATOM 4827 N N . GLY B 1 230 ? 22.227 89.583 17.907 1.00 15.21 276 GLY B N 1
ATOM 4828 C CA . GLY B 1 230 ? 23.078 90.531 17.168 1.00 14.68 276 GLY B CA 1
ATOM 4829 C C . GLY B 1 230 ? 24.002 91.279 18.131 1.00 13.12 276 GLY B C 1
ATOM 4830 O O . GLY B 1 230 ? 25.194 91.456 17.822 1.00 15.72 276 GLY B O 1
ATOM 4831 N N . ALA B 1 231 ? 23.515 91.636 19.322 1.00 15.12 277 ALA B N 1
ATOM 4832 C CA . ALA B 1 231 ? 24.423 92.149 20.351 1.00 14.36 277 ALA B CA 1
ATOM 4833 C C . ALA B 1 231 ? 25.455 91.096 20.711 1.00 14.06 277 ALA B C 1
ATOM 4834 O O . ALA B 1 231 ? 26.648 91.332 20.930 1.00 16.10 277 ALA B O 1
ATOM 4836 N N . THR B 1 232 ? 25.035 89.829 20.767 1.00 14.23 278 THR B N 1
ATOM 4837 C CA . THR B 1 232 ? 25.910 88.711 21.129 1.00 14.07 278 THR B CA 1
ATOM 4838 C C . THR B 1 232 ? 27.017 88.556 20.105 1.00 13.55 278 THR B C 1
ATOM 4839 O O . THR B 1 232 ? 28.148 88.242 20.495 1.00 13.68 278 THR B O 1
ATOM 4843 N N . VAL B 1 233 ? 26.697 88.766 18.819 1.00 13.00 279 VAL B N 1
ATOM 4844 C CA . VAL B 1 233 ? 27.742 88.748 17.782 1.00 14.06 279 VAL B CA 1
ATOM 4845 C C . VAL B 1 233 ? 28.847 89.721 18.194 1.00 13.57 279 VAL B C 1
ATOM 4846 O O . VAL B 1 233 ? 30.049 89.362 18.160 1.00 15.76 279 VAL B O 1
ATOM 4850 N N . ILE B 1 234 ? 28.499 90.959 18.570 1.00 14.99 280 ILE B N 1
ATOM 4851 C CA . ILE B 1 234 ? 29.549 91.946 18.834 1.00 14.41 280 ILE B CA 1
ATOM 4852 C C . ILE B 1 234 ? 30.334 91.592 20.074 1.00 13.41 280 ILE B C 1
ATOM 4853 O O . ILE B 1 234 ? 31.574 91.687 20.094 1.00 16.22 280 ILE B O 1
ATOM 4858 N N . GLN B 1 235 ? 29.648 91.228 21.162 1.00 14.25 281 GLN B N 1
ATOM 4859 C CA . GLN B 1 235 ? 30.373 90.821 22.377 1.00 14.76 281 GLN B CA 1
ATOM 4860 C C . GLN B 1 235 ? 31.272 89.643 22.081 1.00 14.57 281 GLN B C 1
ATOM 4861 O O . GLN B 1 235 ? 32.449 89.648 22.545 1.00 17.08 281 GLN B O 1
ATOM 4867 N N . THR B 1 236 ? 30.782 88.651 21.319 1.00 14.93 282 THR B N 1
ATOM 4868 C CA . THR B 1 236 ? 31.597 87.466 21.007 1.00 14.68 282 THR B CA 1
ATOM 4869 C C . THR B 1 236 ? 32.815 87.858 20.198 1.00 14.56 282 THR B C 1
ATOM 4870 O O . THR B 1 236 ? 33.940 87.391 20.501 1.00 18.35 282 THR B O 1
ATOM 4874 N N . LEU B 1 237 ? 32.645 88.704 19.181 1.00 15.09 283 LEU B N 1
ATOM 4875 C CA . LEU B 1 237 ? 33.825 89.123 18.407 1.00 16.59 283 LEU B CA 1
ATOM 4876 C C . LEU B 1 237 ? 34.848 89.785 19.299 1.00 17.10 283 LEU B C 1
ATOM 4877 O O . LEU B 1 237 ? 36.032 89.518 19.227 1.00 18.36 283 LEU B O 1
ATOM 4882 N N . SER B 1 238 ? 34.410 90.687 20.174 1.00 16.72 284 SER B N 1
ATOM 4883 C CA . SER B 1 238 ? 35.344 91.422 21.029 1.00 17.76 284 SER B CA 1
ATOM 4884 C C . SER B 1 238 ? 36.037 90.483 21.999 1.00 17.74 284 SER B C 1
ATOM 4885 O O . SER B 1 238 ? 37.213 90.717 22.349 1.00 22.90 284 SER B O 1
ATOM 4888 N N . GLU B 1 239 ? 35.372 89.407 22.442 1.00 18.49 285 GLU B N 1
ATOM 4889 C CA . GLU B 1 239 ? 36.021 88.539 23.438 1.00 19.63 285 GLU B CA 1
ATOM 4890 C C . GLU B 1 239 ? 36.815 87.407 22.820 1.00 19.77 285 GLU B C 1
ATOM 4891 O O . GLU B 1 239 ? 37.675 86.838 23.526 1.00 24.50 285 GLU B O 1
ATOM 4897 N N . ASP B 1 240 ? 36.586 87.001 21.587 1.00 16.73 286 ASP B N 1
ATOM 4898 C CA . ASP B 1 240 ? 37.101 85.728 21.042 1.00 17.14 286 ASP B CA 1
ATOM 4899 C C . ASP B 1 240 ? 37.626 85.903 19.623 1.00 15.30 286 ASP B C 1
ATOM 4900 O O . ASP B 1 240 ? 36.857 85.945 18.639 1.00 18.88 286 ASP B O 1
ATOM 4905 N N . GLN B 1 241 ? 38.965 86.031 19.570 1.00 17.00 287 GLN B N 1
ATOM 4906 C CA . GLN B 1 241 ? 39.631 86.324 18.309 1.00 17.95 287 GLN B CA 1
ATOM 4907 C C . GLN B 1 241 ? 39.599 85.144 17.342 1.00 17.29 287 GLN B C 1
ATOM 4908 O O . GLN B 1 241 ? 39.991 85.329 16.174 1.00 21.39 287 GLN B O 1
ATOM 4914 N N . ARG B 1 242 ? 39.146 83.952 17.761 1.00 17.06 288 ARG B N 1
ATOM 4915 C CA . ARG B 1 242 ? 38.985 82.880 16.791 1.00 17.57 288 ARG B CA 1
ATOM 4916 C C . ARG B 1 242 ? 37.898 83.173 15.765 1.00 17.62 288 ARG B C 1
ATOM 4917 O O . ARG B 1 242 ? 37.976 82.648 14.631 1.00 21.62 288 ARG B O 1
ATOM 4925 N N . PHE B 1 243 ? 36.873 83.952 16.125 1.00 17.39 289 PHE B N 1
ATOM 4926 C CA . PHE B 1 243 ? 35.849 84.280 15.138 1.00 18.70 289 PHE B CA 1
ATOM 4927 C C . PHE B 1 243 ? 36.427 85.278 14.156 1.00 20.31 289 PHE B C 1
ATOM 4928 O O . PHE B 1 243 ? 37.065 86.273 14.550 1.00 20.73 289 PHE B O 1
ATOM 4936 N N . ARG B 1 244 ? 36.226 85.010 12.876 1.00 18.46 290 ARG B N 1
ATOM 4937 C CA . ARG B 1 244 ? 36.854 85.802 11.830 1.00 19.45 290 ARG B CA 1
ATOM 4938 C C . ARG B 1 244 ? 35.973 86.974 11.353 1.00 19.17 290 ARG B C 1
ATOM 4939 O O . ARG B 1 244 ? 36.475 87.943 10.894 1.00 22.36 290 ARG B O 1
ATOM 4954 N N . CYS B 1 245 ? 34.658 86.815 11.472 1.00 18.60 291 CYS B N 1
ATOM 4955 C CA . CYS B 1 245 ? 33.776 87.924 11.121 1.00 18.97 291 CYS B CA 1
ATOM 4956 C C . CYS B 1 245 ? 32.421 87.656 11.752 1.00 17.34 291 CYS B C 1
ATOM 4957 O O . CYS B 1 245 ? 32.155 86.557 12.253 1.00 17.63 291 CYS B O 1
ATOM 4960 N N . GLY B 1 246 ? 31.589 88.693 11.719 1.00 15.76 292 GLY B N 1
ATOM 4961 C CA . GLY B 1 246 ? 30.264 88.569 12.343 1.00 16.09 292 GLY B CA 1
ATOM 4962 C C . GLY B 1 246 ? 29.183 89.215 11.502 1.00 14.45 292 GLY B C 1
ATOM 4963 O O . GLY B 1 246 ? 29.482 90.160 10.750 1.00 17.18 292 GLY B O 1
ATOM 4964 N N . ILE B 1 247 ? 27.985 88.690 11.614 1.00 14.24 293 ILE B N 1
ATOM 4965 C CA . ILE B 1 247 ? 26.799 89.298 10.980 1.00 14.58 293 ILE B CA 1
ATOM 4966 C C . ILE B 1 247 ? 25.704 89.441 12.030 1.00 14.55 293 ILE B C 1
ATOM 4967 O O . ILE B 1 247 ? 25.271 88.443 12.612 1.00 14.78 293 ILE B O 1
ATOM 4972 N N . ALA B 1 248 ? 25.322 90.707 12.199 1.00 14.03 294 ALA B N 1
ATOM 4973 C CA . ALA B 1 248 ? 24.292 91.034 13.193 1.00 14.76 294 ALA B CA 1
ATOM 4974 C C . ALA B 1 248 ? 22.990 91.302 12.456 1.00 13.92 294 ALA B C 1
ATOM 4975 O O . ALA B 1 248 ? 22.907 92.280 11.709 1.00 15.74 294 ALA B O 1
ATOM 4977 N N . LEU B 1 249 ? 21.981 90.460 12.631 1.00 13.85 295 LEU B N 1
ATOM 4978 C CA . LEU B 1 249 ? 20.676 90.563 12.038 1.00 14.71 295 LEU B CA 1
ATOM 4979 C C . LEU B 1 249 ? 19.761 91.368 12.986 1.00 14.07 295 LEU B C 1
ATOM 4980 O O . LEU B 1 249 ? 19.430 90.846 14.054 1.00 17.09 295 LEU B O 1
ATOM 4985 N N . ASP B 1 250 ? 19.449 92.593 12.612 1.00 15.22 296 ASP B N 1
ATOM 4986 C CA . ASP B 1 250 ? 18.614 93.468 13.417 1.00 15.50 296 ASP B CA 1
ATOM 4987 C C . ASP B 1 250 ? 19.051 93.471 14.881 1.00 14.87 296 ASP B C 1
ATOM 4988 O O . ASP B 1 250 ? 18.271 93.173 15.784 1.00 18.41 296 ASP B O 1
ATOM 4993 N N . ALA B 1 251 ? 20.344 93.774 15.106 1.00 15.12 297 ALA B N 1
ATOM 4994 C CA . ALA B 1 251 ? 20.876 93.805 16.452 1.00 14.36 297 ALA B CA 1
ATOM 4995 C C . ALA B 1 251 ? 20.101 94.735 17.367 1.00 14.69 297 ALA B C 1
ATOM 4996 O O . ALA B 1 251 ? 19.702 95.850 16.993 1.00 17.42 297 ALA B O 1
ATOM 4998 N N . TRP B 1 252 ? 19.901 94.276 18.580 1.00 15.85 298 TRP B N 1
ATOM 4999 C CA . TRP B 1 252 ? 19.401 95.093 19.685 1.00 15.96 298 TRP B CA 1
ATOM 5000 C C . TRP B 1 252 ? 20.597 95.493 20.543 1.00 14.36 298 TRP B C 1
ATOM 5001 O O . TRP B 1 252 ? 21.154 94.570 21.176 1.00 16.89 298 TRP B O 1
ATOM 5012 N N . MET B 1 253 ? 20.998 96.756 20.468 1.00 15.18 299 MET B N 1
ATOM 5013 C CA . MET B 1 253 ? 22.339 97.133 20.933 1.00 16.94 299 MET B CA 1
ATOM 5014 C C . MET B 1 253 ? 22.383 97.458 22.425 1.00 15.71 299 MET B C 1
ATOM 5015 O O . MET B 1 253 ? 23.477 97.516 23.020 1.00 17.97 299 MET B O 1
ATOM 5020 N N . PHE B 1 254 ? 21.209 97.630 23.021 1.00 16.79 300 PHE B N 1
ATOM 5021 C CA . PHE B 1 254 ? 21.078 97.989 24.422 1.00 17.75 300 PHE B CA 1
ATOM 5022 C C . PHE B 1 254 ? 21.957 97.188 25.356 1.00 17.89 300 PHE B C 1
ATOM 5023 O O . PHE B 1 254 ? 22.497 97.825 26.272 1.00 18.69 300 PHE B O 1
ATOM 5031 N N . PRO B 1 255 ? 22.068 95.876 25.262 1.00 16.51 301 PRO B N 1
ATOM 5032 C CA . PRO B 1 255 ? 22.859 95.144 26.260 1.00 15.48 301 PRO B CA 1
ATOM 5033 C C . PRO B 1 255 ? 24.344 95.465 26.297 1.00 16.34 301 PRO B C 1
ATOM 5034 O O . PRO B 1 255 ? 25.015 95.140 27.297 1.00 20.75 301 PRO B O 1
ATOM 5038 N N . LEU B 1 256 ? 24.913 96.067 25.259 1.00 17.50 302 LEU B N 1
ATOM 5039 C CA . LEU B 1 256 ? 26.351 96.229 25.173 1.00 17.27 302 LEU B CA 1
ATOM 5040 C C . LEU B 1 256 ? 26.875 97.406 26.018 1.00 17.48 302 LEU B C 1
ATOM 5041 O O . LEU B 1 256 ? 26.244 98.467 26.108 1.00 21.94 302 LEU B O 1
ATOM 5046 N N . GLY B 1 257 ? 28.045 97.217 26.612 1.00 19.58 303 GLY B N 1
ATOM 5047 C CA . GLY B 1 257 ? 28.719 98.272 27.341 1.00 22.63 303 GLY B CA 1
ATOM 5048 C C . GLY B 1 257 ? 29.439 99.211 26.390 1.00 23.52 303 GLY B C 1
ATOM 5049 O O . GLY B 1 257 ? 29.858 98.898 25.283 1.00 23.05 303 GLY B O 1
ATOM 5050 N N . ASP B 1 258 ? 29.593 100.456 26.854 1.00 27.73 304 ASP B N 1
ATOM 5051 C CA . ASP B 1 258 ? 30.137 101.466 25.948 1.00 30.70 304 ASP B CA 1
ATOM 5052 C C . ASP B 1 258 ? 31.574 101.195 25.552 1.00 26.72 304 ASP B C 1
ATOM 5053 O O . ASP B 1 258 ? 32.125 101.668 24.560 1.00 32.37 304 ASP B O 1
ATOM 5062 N N . GLU B 1 259 ? 32.280 100.388 26.337 1.00 25.00 305 GLU B N 1
ATOM 5063 C CA . GLU B 1 259 ? 33.671 100.095 26.029 1.00 28.01 305 GLU B CA 1
ATOM 5064 C C . GLU B 1 259 ? 33.851 99.125 24.873 1.00 26.38 305 GLU B C 1
ATOM 5065 O O . GLU B 1 259 ? 34.944 99.023 24.280 1.00 25.42 305 GLU B O 1
ATOM 5071 N N . VAL B 1 260 ? 32.793 98.372 24.553 1.00 21.16 306 VAL B N 1
ATOM 5072 C CA . VAL B 1 260 ? 33.016 97.330 23.550 1.00 21.65 306 VAL B CA 1
ATOM 5073 C C . VAL B 1 260 ? 33.126 97.898 22.142 1.00 20.75 306 VAL B C 1
ATOM 5074 O O . VAL B 1 260 ? 33.702 97.294 21.234 1.00 21.37 306 VAL B O 1
ATOM 5078 N N . TYR B 1 261 ? 32.545 99.065 21.881 1.00 24.41 307 TYR B N 1
ATOM 5079 C CA . TYR B 1 261 ? 32.348 99.542 20.521 1.00 25.74 307 TYR B CA 1
ATOM 5080 C C . TYR B 1 261 ? 33.664 99.767 19.776 1.00 25.78 307 TYR B C 1
ATOM 5081 O O . TYR B 1 261 ? 33.653 99.551 18.563 1.00 31.17 307 TYR B O 1
ATOM 5090 N N . SER B 1 262 ? 34.712 100.149 20.495 1.00 26.18 308 SER B N 1
ATOM 5091 C CA . SER B 1 262 ? 36.019 100.373 19.932 1.00 27.91 308 SER B CA 1
ATOM 5092 C C . SER B 1 262 ? 36.877 99.122 20.002 1.00 25.90 308 SER B C 1
ATOM 5093 O O . SER B 1 262 ? 38.098 99.146 19.791 1.00 29.63 308 SER B O 1
ATOM 5096 N N . ARG B 1 263 ? 36.272 97.976 20.314 1.00 22.22 309 ARG B N 1
ATOM 5097 C CA . ARG B 1 263 ? 37.063 96.771 20.590 1.00 20.89 309 ARG B CA 1
ATOM 5098 C C . ARG B 1 263 ? 36.586 95.568 19.782 1.00 18.85 309 ARG B C 1
ATOM 5099 O O . ARG B 1 263 ? 36.522 94.440 20.275 1.00 21.64 309 ARG B O 1
ATOM 5107 N N . ILE B 1 264 ? 36.267 95.841 18.527 1.00 21.12 310 ILE B N 1
ATOM 5108 C CA . ILE B 1 264 ? 35.812 94.827 17.576 1.00 19.64 310 ILE B CA 1
ATOM 5109 C C . ILE B 1 264 ? 36.763 94.809 16.390 1.00 18.93 310 ILE B C 1
ATOM 5110 O O . ILE B 1 264 ? 36.592 95.542 15.405 1.00 22.34 310 ILE B O 1
ATOM 5115 N N . PRO B 1 265 ? 37.817 94.011 16.418 1.00 19.91 311 PRO B N 1
ATOM 5116 C CA . PRO B 1 265 ? 38.739 94.056 15.272 1.00 21.13 311 PRO B CA 1
ATOM 5117 C C . PRO B 1 265 ? 38.188 93.438 14.004 1.00 19.92 311 PRO B C 1
ATOM 5118 O O . PRO B 1 265 ? 38.650 93.809 12.924 1.00 23.21 311 PRO B O 1
ATOM 5122 N N . GLN B 1 266 ? 37.267 92.481 14.082 1.00 18.71 312 GLN B N 1
ATOM 5123 C CA . GLN B 1 266 ? 36.882 91.724 12.893 1.00 19.11 312 GLN B CA 1
ATOM 5124 C C . GLN B 1 266 ? 35.839 92.434 12.022 1.00 18.75 312 GLN B C 1
ATOM 5125 O O . GLN B 1 266 ? 35.107 93.267 12.559 1.00 19.13 312 GLN B O 1
ATOM 5131 N N . PRO B 1 267 ? 35.768 92.112 10.732 1.00 18.40 313 PRO B N 1
ATOM 5132 C CA . PRO B 1 267 ? 34.693 92.654 9.884 1.00 18.45 313 PRO B CA 1
ATOM 5133 C C . PRO B 1 267 ? 33.318 92.298 10.459 1.00 16.21 313 PRO B C 1
ATOM 5134 O O . PRO B 1 267 ? 33.055 91.201 10.950 1.00 19.27 313 PRO B O 1
ATOM 5138 N N . LEU B 1 268 ? 32.426 93.288 10.385 1.00 16.84 314 LEU B N 1
ATOM 5139 C CA . LEU B 1 268 ? 31.075 93.182 10.908 1.00 16.64 314 LEU B CA 1
ATOM 5140 C C . LEU B 1 268 ? 30.044 93.734 9.941 1.00 17.84 314 LEU B C 1
ATOM 5141 O O . LEU B 1 268 ? 30.251 94.829 9.393 1.00 18.14 314 LEU B O 1
ATOM 5146 N N . PHE B 1 269 ? 28.982 92.960 9.743 1.00 16.21 315 PHE B N 1
ATOM 5147 C CA . PHE B 1 269 ? 27.896 93.319 8.819 1.00 17.95 315 PHE B CA 1
ATOM 5148 C C . PHE B 1 269 ? 26.575 93.477 9.583 1.00 17.16 315 PHE B C 1
ATOM 5149 O O . PHE B 1 269 ? 26.220 92.496 10.251 1.00 17.29 315 PHE B O 1
ATOM 5157 N N . PHE B 1 270 ? 25.936 94.638 9.473 1.00 15.95 316 PHE B N 1
ATOM 5158 C CA . PHE B 1 270 ? 24.627 94.862 10.090 1.00 15.47 316 PHE B CA 1
ATOM 5159 C C . PHE B 1 270 ? 23.566 94.676 9.017 1.00 14.98 316 PHE B C 1
ATOM 5160 O O . PHE B 1 270 ? 23.592 95.434 8.051 1.00 18.23 316 PHE B O 1
ATOM 5168 N N . ILE B 1 271 ? 22.689 93.689 9.156 1.00 15.70 317 ILE B N 1
ATOM 5169 C CA . ILE B 1 271 ? 21.518 93.591 8.266 1.00 15.65 317 ILE B CA 1
ATOM 5170 C C . ILE B 1 271 ? 20.290 93.914 9.078 1.00 15.12 317 ILE B C 1
ATOM 5171 O O . ILE B 1 271 ? 19.959 93.158 10.003 1.00 17.08 317 ILE B O 1
ATOM 5176 N N . ASN B 1 272 ? 19.646 95.033 8.745 1.00 15.49 318 ASN B N 1
ATOM 5177 C CA . ASN B 1 272 ? 18.533 95.513 9.571 1.00 15.43 318 ASN B CA 1
ATOM 5178 C C . ASN B 1 272 ? 17.166 95.348 8.900 1.00 15.49 318 ASN B C 1
ATOM 5179 O O . ASN B 1 272 ? 17.031 95.333 7.650 1.00 20.08 318 ASN B O 1
ATOM 5184 N N . SER B 1 273 ? 16.140 95.219 9.735 1.00 16.63 319 SER B N 1
ATOM 5185 C CA . SER B 1 273 ? 14.779 95.408 9.207 1.00 18.41 319 SER B CA 1
ATOM 5186 C C . SER B 1 273 ? 14.523 96.906 9.138 1.00 20.72 319 SER B C 1
ATOM 5187 O O . SER B 1 273 ? 15.207 97.747 9.753 1.00 21.69 319 SER B O 1
ATOM 5190 N N . GLU B 1 274 ? 13.472 97.243 8.388 1.00 20.59 320 GLU B N 1
ATOM 5191 C CA . GLU B 1 274 ? 13.135 98.675 8.346 1.00 19.21 320 GLU B CA 1
ATOM 5192 C C . GLU B 1 274 ? 12.450 99.146 9.612 1.00 20.24 320 GLU B C 1
ATOM 5193 O O . GLU B 1 274 ? 12.779 100.203 10.164 1.00 22.00 320 GLU B O 1
ATOM 5199 N N . TYR B 1 275 ? 11.487 98.353 10.071 1.00 18.50 321 TYR B N 1
ATOM 5200 C CA . TYR B 1 275 ? 10.612 98.830 11.094 1.00 17.67 321 TYR B CA 1
ATOM 5201 C C . TYR B 1 275 ? 11.053 98.611 12.516 1.00 19.75 321 TYR B C 1
ATOM 5202 O O . TYR B 1 275 ? 10.518 99.220 13.390 1.00 20.26 321 TYR B O 1
ATOM 5211 N N . PHE B 1 276 ? 12.050 97.761 12.744 1.00 19.14 322 PHE B N 1
ATOM 5212 C CA . PHE B 1 276 ? 12.466 97.585 14.139 1.00 17.07 322 PHE B CA 1
ATOM 5213 C C . PHE B 1 276 ? 13.298 98.763 14.597 1.00 16.77 322 PHE B C 1
ATOM 5214 O O . PHE B 1 276 ? 13.352 99.109 15.771 1.00 19.31 322 PHE B O 1
ATOM 5222 N N . GLN B 1 277 ? 14.035 99.395 13.693 1.00 17.01 323 GLN B N 1
ATOM 5223 C CA . GLN B 1 277 ? 15.144 100.259 14.092 1.00 16.52 323 GLN B CA 1
ATOM 5224 C C . GLN B 1 277 ? 14.701 101.647 14.556 1.00 17.25 323 GLN B C 1
ATOM 5225 O O . GLN B 1 277 ? 13.630 102.184 14.227 1.00 18.07 323 GLN B O 1
ATOM 5231 N N . TYR B 1 278 ? 15.558 102.260 15.384 1.00 16.19 324 TYR B N 1
ATOM 5232 C CA . TYR B 1 278 ? 15.293 103.559 15.965 1.00 15.11 324 TYR B CA 1
ATOM 5233 C C . TYR B 1 278 ? 16.637 104.216 16.243 1.00 15.30 324 TYR B C 1
ATOM 5234 O O . TYR B 1 278 ? 17.660 103.548 16.419 1.00 16.90 324 TYR B O 1
ATOM 5243 N N . PRO B 1 279 ? 16.700 105.531 16.276 1.00 18.26 325 PRO B N 1
ATOM 5244 C CA . PRO B 1 279 ? 17.986 106.218 16.411 1.00 17.00 325 PRO B CA 1
ATOM 5245 C C . PRO B 1 279 ? 18.846 105.808 17.588 1.00 17.78 325 PRO B C 1
ATOM 5246 O O . PRO B 1 279 ? 20.085 105.720 17.443 1.00 18.71 325 PRO B O 1
ATOM 5250 N N . ALA B 1 280 ? 18.317 105.554 18.776 1.00 20.18 326 ALA B N 1
ATOM 5251 C CA . ALA B 1 280 ? 19.270 105.212 19.853 1.00 19.20 326 ALA B CA 1
ATOM 5252 C C . ALA B 1 280 ? 20.027 103.917 19.568 1.00 19.20 326 ALA B C 1
ATOM 5253 O O . ALA B 1 280 ? 21.149 103.684 19.996 1.00 29.28 326 ALA B O 1
ATOM 5255 N N . ASN B 1 281 ? 19.411 103.034 18.773 1.00 17.61 327 ASN B N 1
ATOM 5256 C CA . ASN B 1 281 ? 20.012 101.742 18.435 1.00 17.03 327 ASN B CA 1
ATOM 5257 C C . ASN B 1 281 ? 21.012 101.926 17.305 1.00 15.99 327 ASN B C 1
ATOM 5258 O O . ASN B 1 281 ? 22.136 101.432 17.319 1.00 17.63 327 ASN B O 1
ATOM 5263 N N . ILE B 1 282 ? 20.606 102.709 16.295 1.00 16.96 328 ILE B N 1
ATOM 5264 C CA . ILE B 1 282 ? 21.480 103.009 15.155 1.00 17.67 328 ILE B CA 1
ATOM 5265 C C . ILE B 1 282 ? 22.732 103.761 15.579 1.00 17.90 328 ILE B C 1
ATOM 5266 O O . ILE B 1 282 ? 23.835 103.461 15.093 1.00 19.90 328 ILE B O 1
ATOM 5271 N N . ILE B 1 283 ? 22.614 104.710 16.504 1.00 18.71 329 ILE B N 1
ATOM 5272 C CA . ILE B 1 283 ? 23.781 105.412 17.053 1.00 20.13 329 ILE B CA 1
ATOM 5273 C C . ILE B 1 283 ? 24.831 104.435 17.569 1.00 19.55 329 ILE B C 1
ATOM 5274 O O . ILE B 1 283 ? 26.044 104.621 17.351 1.00 19.67 329 ILE B O 1
ATOM 5279 N N . LYS B 1 284 ? 24.381 103.385 18.253 1.00 18.78 330 LYS B N 1
ATOM 5280 C CA . LYS B 1 284 ? 25.357 102.406 18.790 1.00 18.89 330 LYS B CA 1
ATOM 5281 C C . LYS B 1 284 ? 25.983 101.589 17.689 1.00 18.27 330 LYS B C 1
ATOM 5282 O O . LYS B 1 284 ? 27.180 101.245 17.765 1.00 20.24 330 LYS B O 1
ATOM 5288 N N . MET B 1 285 ? 25.225 101.259 16.639 1.00 18.74 331 MET B N 1
ATOM 5289 C CA . MET B 1 285 ? 25.872 100.585 15.498 1.00 19.38 331 MET B CA 1
ATOM 5290 C C . MET B 1 285 ? 26.939 101.492 14.914 1.00 20.24 331 MET B C 1
ATOM 5291 O O . MET B 1 285 ? 28.037 101.066 14.537 1.00 22.52 331 MET B O 1
ATOM 5296 N N . LYS B 1 286 ? 26.647 102.794 14.809 1.00 20.06 332 LYS B N 1
ATOM 5297 C CA . LYS B 1 286 ? 27.646 103.663 14.184 1.00 20.38 332 LYS B CA 1
ATOM 5298 C C . LYS B 1 286 ? 28.863 103.849 15.049 1.00 20.06 332 LYS B C 1
ATOM 5299 O O . LYS B 1 286 ? 29.984 104.149 14.609 1.00 24.02 332 LYS B O 1
ATOM 5305 N N . LYS B 1 287 ? 28.707 103.650 16.376 1.00 20.81 333 LYS B N 1
ATOM 5306 C CA . LYS B 1 287 ? 29.881 103.763 17.234 1.00 20.35 333 LYS B CA 1
ATOM 5307 C C . LYS B 1 287 ? 30.877 102.635 17.003 1.00 21.11 333 LYS B C 1
ATOM 5308 O O . LYS B 1 287 ? 32.033 102.754 17.460 1.00 24.81 333 LYS B O 1
ATOM 5314 N N . CYS B 1 288 ? 30.463 101.562 16.334 1.00 22.84 334 CYS B N 1
ATOM 5315 C CA . CYS B 1 288 ? 31.332 100.460 15.988 1.00 22.79 334 CYS B CA 1
ATOM 5316 C C . CYS B 1 288 ? 32.195 100.802 14.779 1.00 23.73 334 CYS B C 1
ATOM 5317 O O . CYS B 1 288 ? 33.155 100.067 14.522 1.00 27.64 334 CYS B O 1
ATOM 5320 N N . TYR B 1 289 ? 31.881 101.860 14.040 1.00 24.54 335 TYR B N 1
ATOM 5321 C CA . TYR B 1 289 ? 32.593 102.121 12.788 1.00 26.44 335 TYR B CA 1
ATOM 5322 C C . TYR B 1 289 ? 33.921 102.823 12.988 1.00 28.82 335 TYR B C 1
ATOM 5323 O O . TYR B 1 289 ? 34.114 103.601 13.907 1.00 36.74 335 TYR B O 1
ATOM 5332 N N . SER B 1 290 ? 34.857 102.587 12.085 1.00 32.29 336 SER B N 1
ATOM 5333 C CA . SER B 1 290 ? 36.078 103.386 12.085 1.00 35.77 336 SER B CA 1
ATOM 5334 C C . SER B 1 290 ? 36.896 103.078 10.846 1.00 36.94 336 SER B C 1
ATOM 5335 O O . SER B 1 290 ? 36.821 101.996 10.324 1.00 39.07 336 SER B O 1
ATOM 5338 N N . PRO B 1 291 ? 37.670 104.041 10.386 1.00 42.25 337 PRO B N 1
ATOM 5339 C CA . PRO B 1 291 ? 38.322 103.999 9.088 1.00 43.27 337 PRO B CA 1
ATOM 5340 C C . PRO B 1 291 ? 39.107 102.715 8.888 1.00 44.50 337 PRO B C 1
ATOM 5341 O O . PRO B 1 291 ? 39.156 102.236 7.771 1.00 54.85 337 PRO B O 1
ATOM 5345 N N . ASP B 1 292 ? 39.702 102.248 9.985 1.00 38.88 338 ASP B N 1
ATOM 5346 C CA . ASP B 1 292 ? 40.609 101.105 9.845 1.00 40.68 338 ASP B CA 1
ATOM 5347 C C . ASP B 1 292 ? 39.873 99.775 10.028 1.00 38.21 338 ASP B C 1
ATOM 5348 O O . ASP B 1 292 ? 40.534 98.725 10.066 1.00 44.54 338 ASP B O 1
ATOM 5353 N N . LYS B 1 293 ? 38.555 99.781 10.130 1.00 33.97 339 LYS B N 1
ATOM 5354 C CA . LYS B 1 293 ? 37.794 98.544 10.314 1.00 31.10 339 LYS B CA 1
ATOM 5355 C C . LYS B 1 293 ? 36.778 98.312 9.196 1.00 28.35 339 LYS B C 1
ATOM 5356 O O . LYS B 1 293 ? 36.245 99.235 8.596 1.00 35.75 339 LYS B O 1
ATOM 5362 N N . GLU B 1 294 ? 36.483 97.035 8.912 1.00 26.78 340 GLU B N 1
ATOM 5363 C CA . GLU B 1 294 ? 35.499 96.754 7.867 1.00 25.37 340 GLU B CA 1
ATOM 5364 C C . GLU B 1 294 ? 34.106 96.670 8.491 1.00 22.39 340 GLU B C 1
ATOM 5365 O O . GLU B 1 294 ? 33.868 95.811 9.353 1.00 22.02 340 GLU B O 1
ATOM 5371 N N . ARG B 1 295 ? 33.243 97.578 8.056 1.00 19.96 341 ARG B N 1
ATOM 5372 C CA . ARG B 1 295 ? 31.861 97.626 8.494 1.00 20.01 341 ARG B CA 1
ATOM 5373 C C . ARG B 1 295 ? 30.913 97.796 7.321 1.00 19.95 341 ARG B C 1
ATOM 5374 O O . ARG B 1 295 ? 31.143 98.619 6.467 1.00 25.77 341 ARG B O 1
ATOM 5382 N N . LYS B 1 296 ? 29.833 97.019 7.296 1.00 19.36 342 LYS B N 1
ATOM 5383 C CA . LYS B 1 296 ? 28.834 97.232 6.258 1.00 19.64 342 LYS B CA 1
ATOM 5384 C C . LYS B 1 296 ? 27.463 97.244 6.930 1.00 18.91 342 LYS B C 1
ATOM 5385 O O . LYS B 1 296 ? 27.329 96.628 7.997 1.00 18.56 342 LYS B O 1
ATOM 5391 N N . MET B 1 297 ? 26.512 97.947 6.331 1.00 17.78 343 MET B N 1
ATOM 5392 C CA . MET B 1 297 ? 25.142 97.955 6.809 1.00 17.86 343 MET B CA 1
ATOM 5393 C C . MET B 1 297 ? 24.174 98.024 5.623 1.00 17.31 343 MET B C 1
ATOM 5394 O O . MET B 1 297 ? 24.429 98.750 4.656 1.00 20.60 343 MET B O 1
ATOM 5399 N N . ILE B 1 298 ? 23.089 97.252 5.722 1.00 18.55 344 ILE B N 1
ATOM 5400 C CA . ILE B 1 298 ? 21.991 97.402 4.765 1.00 18.37 344 ILE B CA 1
ATOM 5401 C C . ILE B 1 298 ? 20.685 97.310 5.548 1.00 19.23 344 ILE B C 1
ATOM 5402 O O . ILE B 1 298 ? 20.686 96.757 6.674 1.00 18.21 344 ILE B O 1
ATOM 5407 N N . THR B 1 299 ? 19.594 97.860 5.015 1.00 19.47 345 THR B N 1
ATOM 5408 C CA . THR B 1 299 ? 18.269 97.700 5.582 1.00 18.91 345 THR B CA 1
ATOM 5409 C C . THR B 1 299 ? 17.391 97.095 4.502 1.00 19.88 345 THR B C 1
ATOM 5410 O O . THR B 1 299 ? 17.459 97.538 3.340 1.00 20.54 345 THR B O 1
ATOM 5414 N N . ILE B 1 300 ? 16.584 96.095 4.858 1.00 18.39 346 ILE B N 1
ATOM 5415 C CA . ILE B 1 300 ? 15.636 95.456 3.945 1.00 18.84 346 ILE B CA 1
ATOM 5416 C C . ILE B 1 300 ? 14.324 96.243 3.990 1.00 21.02 346 ILE B C 1
ATOM 5417 O O . ILE B 1 300 ? 13.610 96.354 5.001 1.00 20.23 346 ILE B O 1
ATOM 5422 N N . ARG B 1 301 ? 13.953 96.871 2.865 1.00 22.36 347 ARG B N 1
ATOM 5423 C CA . ARG B 1 301 ? 12.750 97.696 2.811 1.00 22.95 347 ARG B CA 1
ATOM 5424 C C . ARG B 1 301 ? 11.472 96.926 3.127 1.00 23.46 347 ARG B C 1
ATOM 5425 O O . ARG B 1 301 ? 11.294 95.857 2.547 1.00 26.35 347 ARG B O 1
ATOM 5433 N N . GLY B 1 302 ? 10.627 97.474 4.002 1.00 22.47 348 GLY B N 1
ATOM 5434 C CA . GLY B 1 302 ? 9.302 96.933 4.245 1.00 22.27 348 GLY B CA 1
ATOM 5435 C C . GLY B 1 302 ? 9.339 95.866 5.322 1.00 21.80 348 GLY B C 1
ATOM 5436 O O . GLY B 1 302 ? 8.294 95.346 5.767 1.00 33.96 348 GLY B O 1
ATOM 5437 N N . SER B 1 303 ? 10.529 95.499 5.772 1.00 22.09 349 SER B N 1
ATOM 5438 C CA . SER B 1 303 ? 10.668 94.366 6.680 1.00 19.42 349 SER B CA 1
ATOM 5439 C C . SER B 1 303 ? 10.489 94.760 8.138 1.00 19.31 349 SER B C 1
ATOM 5440 O O . SER B 1 303 ? 10.666 95.934 8.507 1.00 20.99 349 SER B O 1
ATOM 5443 N N . VAL B 1 304 ? 10.119 93.722 8.894 1.00 19.24 350 VAL B N 1
ATOM 5444 C CA . VAL B 1 304 ? 9.901 93.870 10.340 1.00 17.50 350 VAL B CA 1
ATOM 5445 C C . VAL B 1 304 ? 10.877 92.941 11.053 1.00 18.05 350 VAL B C 1
ATOM 5446 O O . VAL B 1 304 ? 11.534 92.092 10.455 1.00 18.07 350 VAL B O 1
ATOM 5450 N N . HIS B 1 305 ? 10.968 93.123 12.372 1.00 17.17 351 HIS B N 1
ATOM 5451 C CA . HIS B 1 305 ? 11.958 92.372 13.129 1.00 15.72 351 HIS B CA 1
ATOM 5452 C C . HIS B 1 305 ? 11.833 90.855 12.949 1.00 15.93 351 HIS B C 1
ATOM 5453 O O . HIS B 1 305 ? 12.834 90.132 12.915 1.00 18.19 351 HIS B O 1
ATOM 5460 N N . GLN B 1 306 ? 10.608 90.371 12.827 1.00 17.20 352 GLN B N 1
ATOM 5461 C CA . GLN B 1 306 ? 10.372 88.927 12.775 1.00 17.66 352 GLN B CA 1
ATOM 5462 C C . GLN B 1 306 ? 10.689 88.352 11.413 1.00 17.59 352 GLN B C 1
ATOM 5463 O O . GLN B 1 306 ? 10.653 87.104 11.259 1.00 19.85 352 GLN B O 1
ATOM 5469 N N . ASN B 1 307 ? 11.002 89.169 10.422 1.00 19.14 353 ASN B N 1
ATOM 5470 C CA . ASN B 1 307 ? 11.368 88.627 9.098 1.00 17.66 353 ASN B CA 1
ATOM 5471 C C . ASN B 1 307 ? 12.606 87.744 9.171 1.00 19.44 353 ASN B C 1
ATOM 5472 O O . ASN B 1 307 ? 12.840 86.920 8.258 1.00 21.34 353 ASN B O 1
ATOM 5477 N N . PHE B 1 308 ? 13.418 87.859 10.234 1.00 17.33 354 PHE B N 1
ATOM 5478 C CA . PHE B 1 308 ? 14.619 87.016 10.307 1.00 17.82 354 PHE B CA 1
ATOM 5479 C C . PHE B 1 308 ? 14.380 85.653 10.949 1.00 19.71 354 PHE B C 1
ATOM 5480 O O . PHE B 1 308 ? 15.263 84.768 10.878 1.00 23.06 354 PHE B O 1
ATOM 5488 N N . ALA B 1 309 ? 13.250 85.454 11.615 1.00 18.41 355 ALA B N 1
ATOM 5489 C CA . ALA B 1 309 ? 12.997 84.249 12.408 1.00 17.44 355 ALA B CA 1
ATOM 5490 C C . ALA B 1 309 ? 11.893 83.428 11.750 1.00 18.24 355 ALA B C 1
ATOM 5491 O O . ALA B 1 309 ? 11.121 83.944 10.917 1.00 22.50 355 ALA B O 1
ATOM 5493 N N . ASP B 1 310 ? 11.797 82.167 12.121 1.00 19.43 356 ASP B N 1
ATOM 5494 C CA . ASP B 1 310 ? 10.936 81.215 11.448 1.00 19.41 356 ASP B CA 1
ATOM 5495 C C . ASP B 1 310 ? 9.461 81.513 11.655 1.00 18.19 356 ASP B C 1
ATOM 5496 O O . ASP B 1 310 ? 8.675 81.004 10.854 1.00 22.76 356 ASP B O 1
ATOM 5501 N N . PHE B 1 311 ? 9.004 82.281 12.641 1.00 19.77 357 PHE B N 1
ATOM 5502 C CA . PHE B 1 311 ? 7.541 82.476 12.761 1.00 21.09 357 PHE B CA 1
ATOM 5503 C C . PHE B 1 311 ? 6.978 83.273 11.578 1.00 22.47 357 PHE B C 1
ATOM 5504 O O . PHE B 1 311 ? 5.767 83.248 11.326 1.00 23.93 357 PHE B O 1
ATOM 5512 N N . THR B 1 312 ? 7.859 83.954 10.824 1.00 21.48 358 THR B N 1
ATOM 5513 C CA . THR B 1 312 ? 7.423 84.722 9.642 1.00 21.98 358 THR B CA 1
ATOM 5514 C C . THR B 1 312 ? 6.896 83.805 8.542 1.00 22.65 358 THR B C 1
ATOM 5515 O O . THR B 1 312 ? 6.215 84.267 7.632 1.00 25.67 358 THR B O 1
ATOM 5519 N N . PHE B 1 313 ? 7.203 82.504 8.668 1.00 22.58 359 PHE B N 1
ATOM 5520 C CA . PHE B 1 313 ? 6.706 81.492 7.743 1.00 24.85 359 PHE B CA 1
ATOM 5521 C C . PHE B 1 313 ? 5.583 80.615 8.280 1.00 26.50 359 PHE B C 1
ATOM 5522 O O . PHE B 1 313 ? 5.003 79.764 7.603 1.00 32.41 359 PHE B O 1
ATOM 5530 N N . ALA B 1 314 ? 5.272 80.772 9.562 1.00 29.21 360 ALA B N 1
ATOM 5531 C CA . ALA B 1 314 ? 4.388 79.806 10.200 1.00 30.34 360 ALA B CA 1
ATOM 5532 C C . ALA B 1 314 ? 2.917 80.117 10.081 1.00 33.27 360 ALA B C 1
ATOM 5533 O O . ALA B 1 314 ? 2.092 79.248 10.419 1.00 34.83 360 ALA B O 1
ATOM 5535 N N . THR B 1 315 ? 2.556 81.311 9.621 1.00 32.86 361 THR B N 1
ATOM 5536 C CA . THR B 1 315 ? 1.144 81.652 9.416 1.00 32.46 361 THR B CA 1
ATOM 5537 C C . THR B 1 315 ? 0.926 82.248 8.025 1.00 36.12 361 THR B C 1
ATOM 5538 O O . THR B 1 315 ? 1.896 82.555 7.330 1.00 40.90 361 THR B O 1
ATOM 5542 N N . GLY B 1 316 ? -0.351 82.405 7.668 1.00 41.33 362 GLY B N 1
ATOM 5543 C CA . GLY B 1 316 ? -0.743 83.003 6.401 1.00 41.10 362 GLY B CA 1
ATOM 5544 C C . GLY B 1 316 ? -0.409 84.477 6.358 1.00 37.67 362 GLY B C 1
ATOM 5545 O O . GLY B 1 316 ? 0.008 85.050 7.361 1.00 44.48 362 GLY B O 1
ATOM 5546 N N . LYS B 1 317 ? -0.582 85.114 5.198 1.00 38.45 363 LYS B N 1
ATOM 5547 C CA . LYS B 1 317 ? -0.166 86.509 5.084 1.00 40.40 363 LYS B CA 1
ATOM 5548 C C . LYS B 1 317 ? -1.067 87.438 5.880 1.00 41.26 363 LYS B C 1
ATOM 5549 O O . LYS B 1 317 ? -0.548 88.373 6.517 1.00 42.18 363 LYS B O 1
ATOM 5555 N N . ILE B 1 318 ? -2.383 87.219 5.874 1.00 42.50 364 ILE B N 1
ATOM 5556 C CA . ILE B 1 318 ? -3.219 88.199 6.591 1.00 43.07 364 ILE B CA 1
ATOM 5557 C C . ILE B 1 318 ? -2.971 88.122 8.079 1.00 42.73 364 ILE B C 1
ATOM 5558 O O . ILE B 1 318 ? -2.720 89.107 8.799 1.00 44.72 364 ILE B O 1
ATOM 5563 N N . ILE B 1 319 ? -3.012 86.911 8.639 1.00 40.78 365 ILE B N 1
ATOM 5564 C CA . ILE B 1 319 ? -2.786 86.879 10.087 1.00 41.09 365 ILE B CA 1
ATOM 5565 C C . ILE B 1 319 ? -1.354 87.205 10.460 1.00 39.34 365 ILE B C 1
ATOM 5566 O O . ILE B 1 319 ? -1.113 87.768 11.530 1.00 47.78 365 ILE B O 1
ATOM 5571 N N . GLY B 1 320 ? -0.411 86.837 9.594 1.00 34.85 366 GLY B N 1
ATOM 5572 C CA . GLY B 1 320 ? 0.983 87.187 9.854 1.00 33.85 366 GLY B CA 1
ATOM 5573 C C . GLY B 1 320 ? 1.188 88.687 9.908 1.00 32.38 366 GLY B C 1
ATOM 5574 O O . GLY B 1 320 ? 1.961 89.199 10.744 1.00 31.29 366 GLY B O 1
ATOM 5575 N N . HIS B 1 321 ? 0.516 89.438 9.025 1.00 36.85 367 HIS B N 1
ATOM 5576 C CA A HIS B 1 321 ? 0.615 90.895 9.050 0.50 41.92 367 HIS B CA 1
ATOM 5577 C CA B HIS B 1 321 ? 0.676 90.894 9.082 0.50 41.66 367 HIS B CA 1
ATOM 5578 C C . HIS B 1 321 ? -0.005 91.423 10.345 1.00 42.16 367 HIS B C 1
ATOM 5579 O O . HIS B 1 321 ? 0.558 92.267 11.047 1.00 44.87 367 HIS B O 1
ATOM 5592 N N . MET B 1 322 ? -1.200 90.910 10.662 1.00 45.39 368 MET B N 1
ATOM 5593 C CA . MET B 1 322 ? -1.907 91.265 11.884 1.00 47.50 368 MET B CA 1
ATOM 5594 C C . MET B 1 322 ? -1.000 91.194 13.107 1.00 51.02 368 MET B C 1
ATOM 5595 O O . MET B 1 322 ? -0.970 92.084 13.947 1.00 47.72 368 MET B O 1
ATOM 5600 N N . LEU B 1 323 ? -0.245 90.100 13.199 1.00 42.82 369 LEU B N 1
ATOM 5601 C CA . LEU B 1 323 ? 0.586 89.886 14.375 1.00 36.82 369 LEU B CA 1
ATOM 5602 C C . LEU B 1 323 ? 2.019 90.373 14.256 1.00 36.24 369 LEU B C 1
ATOM 5603 O O . LEU B 1 323 ? 2.771 90.117 15.196 1.00 36.17 369 LEU B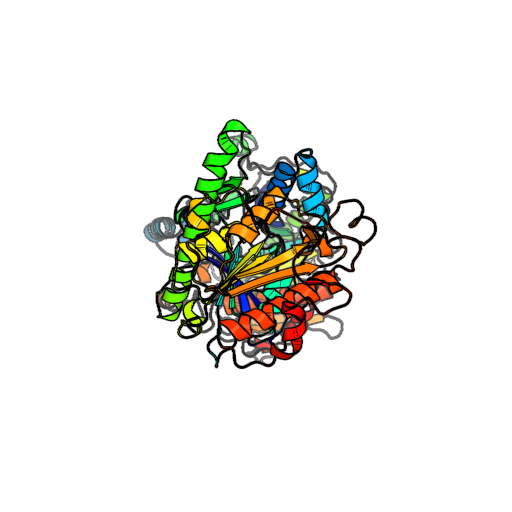 O 1
ATOM 5608 N N . LYS B 1 324 ? 2.348 91.034 13.164 1.00 33.75 370 LYS B N 1
ATOM 5609 C CA . LYS B 1 324 ? 3.657 91.616 12.897 1.00 33.05 370 LYS B CA 1
ATOM 5610 C C . LYS B 1 324 ? 4.741 90.555 12.828 1.00 27.80 370 LYS B C 1
ATOM 5611 O O . LYS B 1 324 ? 5.902 90.746 13.176 1.00 31.08 370 LYS B O 1
ATOM 5617 N N . LEU B 1 325 ? 4.310 89.401 12.310 1.00 25.51 371 LEU B N 1
ATOM 5618 C CA . LEU B 1 325 ? 5.248 88.328 11.984 1.00 26.32 371 LEU B CA 1
ATOM 5619 C C . LEU B 1 325 ? 5.723 88.551 10.544 1.00 24.71 371 LEU B C 1
ATOM 5620 O O . LEU B 1 325 ? 6.753 88.016 10.134 1.00 25.66 371 LEU B O 1
ATOM 5625 N N . LYS B 1 326 ? 4.938 89.365 9.836 1.00 25.71 372 LYS B N 1
ATOM 5626 C CA . LYS B 1 326 ? 5.227 89.633 8.426 1.00 26.20 372 LYS B CA 1
ATOM 5627 C C . LYS B 1 326 ? 5.216 91.138 8.174 1.00 25.49 372 LYS B C 1
ATOM 5628 O O . LYS B 1 326 ? 4.468 91.922 8.818 1.00 31.17 372 LYS B O 1
ATOM 5634 N N . GLY B 1 327 ? 6.046 91.577 7.231 1.00 27.54 373 GLY B N 1
ATOM 5635 C CA . GLY B 1 327 ? 6.008 93.004 6.934 1.00 26.48 373 GLY B CA 1
ATOM 5636 C C . GLY B 1 327 ? 5.426 93.224 5.542 1.00 28.21 373 GLY B C 1
ATOM 5637 O O . GLY B 1 327 ? 4.719 92.347 5.029 1.00 34.27 373 GLY B O 1
ATOM 5638 N N . ASP B 1 328 ? 5.722 94.373 4.946 1.00 30.29 374 ASP B N 1
ATOM 5639 C CA . ASP B 1 328 ? 5.275 94.807 3.628 1.00 33.31 374 ASP B CA 1
ATOM 5640 C C . ASP B 1 328 ? 6.209 94.347 2.525 1.00 38.09 374 ASP B C 1
ATOM 5641 O O . ASP B 1 328 ? 6.329 94.976 1.470 1.00 49.39 374 ASP B O 1
ATOM 5646 N N . ILE B 1 329 ? 6.911 93.270 2.755 1.00 30.15 375 ILE B N 1
ATOM 5647 C CA . ILE B 1 329 ? 7.750 92.589 1.766 1.00 26.97 375 ILE B CA 1
ATOM 5648 C C . ILE B 1 329 ? 7.417 91.116 1.914 1.00 27.20 375 ILE B C 1
ATOM 5649 O O . ILE B 1 329 ? 7.039 90.671 3.021 1.00 29.51 375 ILE B O 1
ATOM 5654 N N . ASP B 1 330 ? 7.519 90.316 0.872 1.00 28.04 376 ASP B N 1
ATOM 5655 C CA . ASP B 1 330 ? 7.292 88.876 1.034 1.00 28.05 376 ASP B CA 1
ATOM 5656 C C . ASP B 1 330 ? 8.328 88.220 1.934 1.00 28.94 376 ASP B C 1
ATOM 5657 O O . ASP B 1 330 ? 9.509 88.546 1.802 1.00 24.09 376 ASP B O 1
ATOM 5662 N N . SER B 1 331 ? 7.876 87.322 2.827 1.00 25.72 377 SER B N 1
ATOM 5663 C CA . SER B 1 331 ? 8.839 86.732 3.774 1.00 24.26 377 SER B CA 1
ATOM 5664 C C . SER B 1 331 ? 9.931 85.951 3.065 1.00 24.12 377 SER B C 1
ATOM 5665 O O . SER B 1 331 ? 11.085 85.923 3.490 1.00 24.03 377 SER B O 1
ATOM 5668 N N . ASN B 1 332 ? 9.577 85.286 1.965 1.00 26.07 378 ASN B N 1
ATOM 5669 C CA . ASN B 1 332 ? 10.639 84.537 1.279 1.00 25.22 378 ASN B CA 1
ATOM 5670 C C . ASN B 1 332 ? 11.589 85.448 0.534 1.00 25.05 378 ASN B C 1
ATOM 5671 O O . ASN B 1 332 ? 12.806 85.178 0.472 1.00 27.73 378 ASN B O 1
ATOM 5676 N N . VAL B 1 333 ? 11.041 86.539 -0.010 1.00 26.15 379 VAL B N 1
ATOM 5677 C CA . VAL B 1 333 ? 11.969 87.490 -0.648 1.00 24.82 379 VAL B CA 1
ATOM 5678 C C . VAL B 1 333 ? 12.914 88.098 0.367 1.00 23.64 379 VAL B C 1
ATOM 5679 O O . VAL B 1 333 ? 14.108 88.315 0.156 1.00 26.44 379 VAL B O 1
ATOM 5683 N N . ALA B 1 334 ? 12.391 88.414 1.541 1.00 23.12 380 ALA B N 1
ATOM 5684 C CA . ALA B 1 334 ? 13.232 89.072 2.543 1.00 23.85 380 ALA B CA 1
ATOM 5685 C C . ALA B 1 334 ? 14.334 88.155 3.034 1.00 23.45 380 ALA B C 1
ATOM 5686 O O . ALA B 1 334 ? 15.499 88.565 3.207 1.00 22.56 380 ALA B O 1
ATOM 5688 N N . ILE B 1 335 ? 14.000 86.889 3.296 1.00 22.74 381 ILE B N 1
ATOM 5689 C CA . ILE B 1 335 ? 15.060 86.047 3.896 1.00 23.35 381 ILE B CA 1
ATOM 5690 C C . ILE B 1 335 ? 16.091 85.695 2.833 1.00 24.32 381 ILE B C 1
ATOM 5691 O O . ILE B 1 335 ? 17.268 85.480 3.151 1.00 23.01 381 ILE B O 1
ATOM 5696 N N . ASP B 1 336 ? 15.586 85.681 1.580 1.00 24.24 382 ASP B N 1
ATOM 5697 C CA . ASP B 1 336 ? 16.535 85.430 0.490 1.00 28.35 382 ASP B CA 1
ATOM 5698 C C . ASP B 1 336 ? 17.572 86.546 0.377 1.00 24.97 382 ASP B C 1
ATOM 5699 O O . ASP B 1 336 ? 18.757 86.261 0.155 1.00 26.93 382 ASP B O 1
ATOM 5704 N N . LEU B 1 337 ? 17.120 87.787 0.513 1.00 23.17 383 LEU B N 1
ATOM 5705 C CA . LEU B 1 337 ? 18.010 88.941 0.450 1.00 22.85 383 LEU B CA 1
ATOM 5706 C C . LEU B 1 337 ? 19.025 88.824 1.584 1.00 20.89 383 LEU B C 1
ATOM 5707 O O . LEU B 1 337 ? 20.234 88.961 1.343 1.00 25.90 383 LEU B O 1
ATOM 5712 N N . SER B 1 338 ? 18.516 88.570 2.801 1.00 20.56 384 SER B N 1
ATOM 5713 C CA . SER B 1 338 ? 19.421 88.490 3.954 1.00 19.80 384 SER B CA 1
ATOM 5714 C C . SER B 1 338 ? 20.417 87.353 3.793 1.00 21.63 384 SER B C 1
ATOM 5715 O O . SER B 1 338 ? 21.607 87.490 4.093 1.00 21.74 384 SER B O 1
ATOM 5718 N N . ASN B 1 339 ? 19.946 86.190 3.360 1.00 21.25 385 ASN B N 1
ATOM 5719 C CA . ASN B 1 339 ? 20.840 85.032 3.230 1.00 20.23 385 ASN B CA 1
ATOM 5720 C C . ASN B 1 339 ? 21.896 85.249 2.175 1.00 21.88 385 ASN B C 1
ATOM 5721 O O . ASN B 1 339 ? 23.075 84.923 2.402 1.00 22.87 385 ASN B O 1
ATOM 5726 N N . LYS B 1 340 ? 21.506 85.761 0.997 1.00 23.68 386 LYS B N 1
ATOM 5727 C CA . LYS B 1 340 ? 22.462 86.008 -0.098 1.00 22.90 386 LYS B CA 1
ATOM 5728 C C . LYS B 1 340 ? 23.475 87.053 0.292 1.00 21.77 386 LYS B C 1
ATOM 5729 O O . LYS B 1 340 ? 24.678 86.877 0.067 1.00 22.70 386 LYS B O 1
ATOM 5735 N N . ALA B 1 341 ? 22.991 88.150 0.888 1.00 21.79 387 ALA B N 1
ATOM 5736 C CA . ALA B 1 341 ? 23.972 89.148 1.344 1.00 19.21 387 ALA B CA 1
ATOM 5737 C C . ALA B 1 341 ? 24.939 88.532 2.380 1.00 19.48 387 ALA B C 1
ATOM 5738 O O . ALA B 1 341 ? 26.155 88.789 2.348 1.00 21.79 387 ALA B O 1
ATOM 5740 N N . SER B 1 342 ? 24.392 87.723 3.294 1.00 18.85 388 SER B N 1
ATOM 5741 C CA . SER B 1 342 ? 25.236 87.076 4.299 1.00 19.34 388 SER B CA 1
ATOM 5742 C C . SER B 1 342 ? 26.303 86.193 3.649 1.00 19.83 388 SER B C 1
ATOM 5743 O O . SER B 1 342 ? 27.482 86.195 4.039 1.00 20.48 388 SER B O 1
ATOM 5746 N N . LEU B 1 343 ? 25.863 85.427 2.658 1.00 20.84 389 LEU B N 1
ATOM 5747 C CA . LEU B 1 343 ? 26.777 84.505 1.974 1.00 20.20 389 LEU B CA 1
ATOM 5748 C C . LEU B 1 343 ? 27.886 85.276 1.276 1.00 21.97 389 LEU B C 1
ATOM 5749 O O . LEU B 1 343 ? 29.068 84.879 1.316 1.00 24.14 389 LEU B O 1
ATOM 5754 N N . ALA B 1 344 ? 27.569 86.380 0.616 1.00 21.71 390 ALA B N 1
ATOM 5755 C CA . ALA B 1 344 ? 28.633 87.166 -0.035 1.00 20.63 390 ALA B CA 1
ATOM 5756 C C . ALA B 1 344 ? 29.626 87.725 0.972 1.00 22.43 390 ALA B C 1
ATOM 5757 O O . ALA B 1 344 ? 30.846 87.778 0.715 1.00 23.30 390 ALA B O 1
ATOM 5759 N N . PHE B 1 345 ? 29.115 88.193 2.114 1.00 21.42 391 PHE B N 1
ATOM 5760 C CA . PHE B 1 345 ? 29.980 88.763 3.155 1.00 20.17 391 PHE B CA 1
ATOM 5761 C C . PHE B 1 345 ? 30.878 87.691 3.758 1.00 19.53 391 PHE B C 1
ATOM 5762 O O . PHE B 1 345 ? 32.085 87.920 3.996 1.00 21.49 391 PHE B O 1
ATOM 5770 N N . LEU B 1 346 ? 30.296 86.503 3.981 1.00 19.22 392 LEU B N 1
ATOM 5771 C CA . LEU B 1 346 ? 31.081 85.394 4.526 1.00 17.87 392 LEU B CA 1
ATOM 5772 C C . LEU B 1 346 ? 32.145 84.975 3.520 1.00 19.96 392 LEU B C 1
ATOM 5773 O O . LEU B 1 346 ? 33.287 84.694 3.872 1.00 21.20 392 LEU B O 1
ATOM 5778 N N . GLN B 1 347 ? 31.800 84.940 2.227 1.00 21.34 393 GLN B N 1
ATOM 5779 C CA . GLN B 1 347 ? 32.819 84.577 1.237 1.00 22.99 393 GLN B CA 1
ATOM 5780 C C . GLN B 1 347 ? 33.994 85.550 1.282 1.00 23.61 393 GLN B C 1
ATOM 5781 O O . GLN B 1 347 ? 35.161 85.162 1.247 1.00 25.30 393 GLN B O 1
ATOM 5787 N N . LYS B 1 348 ? 33.701 86.856 1.370 1.00 25.97 394 LYS B N 1
ATOM 5788 C CA . LYS B 1 348 ? 34.763 87.868 1.346 1.00 24.33 394 LYS B CA 1
ATOM 5789 C C . LYS B 1 348 ? 35.633 87.809 2.593 1.00 25.83 394 LYS B C 1
ATOM 5790 O O . LYS B 1 348 ? 36.875 87.882 2.499 1.00 33.66 394 LYS B O 1
ATOM 5796 N N . HIS B 1 349 ? 34.998 87.662 3.778 1.00 24.63 395 HIS B N 1
ATOM 5797 C CA . HIS B 1 349 ? 35.823 87.783 4.999 1.00 23.84 395 HIS B CA 1
ATOM 5798 C C . HIS B 1 349 ? 36.272 86.479 5.617 1.00 23.10 395 HIS B C 1
ATOM 5799 O O . HIS B 1 349 ? 37.066 86.464 6.537 1.00 29.22 395 HIS B O 1
ATOM 5806 N N . LEU B 1 350 ? 35.826 85.332 5.151 1.00 25.59 396 LEU B N 1
ATOM 5807 C CA . LEU B 1 350 ? 36.431 84.067 5.572 1.00 26.26 396 LEU B CA 1
ATOM 5808 C C . LEU B 1 350 ? 37.291 83.511 4.450 1.00 27.93 396 LEU B C 1
ATOM 5809 O O . LEU B 1 350 ? 38.021 82.546 4.652 1.00 36.48 396 LEU B O 1
ATOM 5814 N N . GLY B 1 351 ? 37.217 84.081 3.245 1.00 27.19 397 GLY B N 1
ATOM 5815 C CA . GLY B 1 351 ? 38.061 83.539 2.179 1.00 30.50 397 GLY B CA 1
ATOM 5816 C C . GLY B 1 351 ? 37.483 82.330 1.481 1.00 32.52 397 GLY B C 1
ATOM 5817 O O . GLY B 1 351 ? 38.220 81.408 1.055 1.00 37.53 397 GLY B O 1
ATOM 5818 N N . LEU B 1 352 ? 36.163 82.270 1.312 1.00 29.26 398 LEU B N 1
ATOM 5819 C CA . LEU B 1 352 ? 35.570 81.056 0.750 1.00 27.02 398 LEU B CA 1
ATOM 5820 C C . LEU B 1 352 ? 35.808 80.945 -0.740 1.00 29.13 398 LEU B C 1
ATOM 5821 O O . LEU B 1 352 ? 35.996 81.952 -1.412 1.00 35.90 398 LEU B O 1
ATOM 5826 N N . HIS B 1 353 ? 35.794 79.730 -1.257 1.00 28.63 399 HIS B N 1
ATOM 5827 C CA . HIS B 1 353 ? 36.020 79.468 -2.674 1.00 28.52 399 HIS B CA 1
ATOM 5828 C C . HIS B 1 353 ? 34.692 79.025 -3.260 1.00 29.94 399 HIS B C 1
ATOM 5829 O O . HIS B 1 353 ? 34.500 77.884 -3.649 1.00 35.97 399 HIS B O 1
ATOM 5836 N N . LYS B 1 354 ? 33.746 79.943 -3.262 1.00 26.82 400 LYS B N 1
ATOM 5837 C CA . LYS B 1 354 ? 32.420 79.648 -3.748 1.00 28.74 400 LYS B CA 1
ATOM 5838 C C . LYS B 1 354 ? 32.023 80.717 -4.724 1.00 28.25 400 LYS B C 1
ATOM 5839 O O . LYS B 1 354 ? 32.858 81.526 -5.085 1.00 29.42 400 LYS B O 1
ATOM 5845 N N . ASP B 1 355 ? 30.767 80.717 -5.131 1.00 30.04 401 ASP B N 1
ATOM 5846 C CA . ASP B 1 355 ? 30.433 81.757 -6.123 1.00 32.49 401 ASP B CA 1
ATOM 5847 C C . ASP B 1 355 ? 29.440 82.718 -5.481 1.00 27.53 401 ASP B C 1
ATOM 5848 O O . ASP B 1 355 ? 28.550 83.286 -6.128 1.00 35.15 401 ASP B O 1
ATOM 5853 N N . PHE B 1 356 ? 29.592 82.898 -4.170 1.00 27.68 402 PHE B N 1
ATOM 5854 C CA . PHE B 1 356 ? 28.705 83.821 -3.446 1.00 30.03 402 PHE B CA 1
ATOM 5855 C C . PHE B 1 356 ? 28.980 85.279 -3.792 1.00 28.33 402 PHE B C 1
ATOM 5856 O O . PHE B 1 356 ? 28.152 86.145 -3.463 1.00 28.65 402 PHE B O 1
ATOM 5864 N N . ASP B 1 357 ? 30.121 85.574 -4.426 1.00 31.76 403 ASP B N 1
ATOM 5865 C CA . ASP B 1 357 ? 30.460 86.954 -4.774 1.00 32.89 403 ASP B CA 1
ATOM 5866 C C . ASP B 1 357 ? 29.510 87.453 -5.852 1.00 33.00 403 ASP B C 1
ATOM 5867 O O . ASP B 1 357 ? 29.472 88.658 -6.120 1.00 33.62 403 ASP B O 1
ATOM 5872 N N . GLN B 1 358 ? 28.699 86.582 -6.468 1.00 35.21 404 GLN B N 1
ATOM 5873 C CA . GLN B 1 358 ? 27.671 87.054 -7.385 1.00 36.26 404 GLN B CA 1
ATOM 5874 C C . GLN B 1 358 ? 26.620 87.907 -6.674 1.00 35.07 404 GLN B C 1
ATOM 5875 O O . GLN B 1 358 ? 25.840 88.561 -7.365 1.00 43.78 404 GLN B O 1
ATOM 5881 N N . TRP B 1 359 ? 26.596 87.883 -5.332 1.00 30.08 405 TRP B N 1
ATOM 5882 C CA . TRP B 1 359 ? 25.677 88.731 -4.578 1.00 28.36 405 TRP B CA 1
ATOM 5883 C C . TRP B 1 359 ? 26.430 89.853 -3.888 1.00 27.75 405 TRP B C 1
ATOM 5884 O O . TRP B 1 359 ? 25.867 90.484 -2.973 1.00 28.27 405 TRP B O 1
ATOM 5895 N N . ASP B 1 360 ? 27.672 90.126 -4.289 1.00 29.38 406 ASP B N 1
ATOM 5896 C CA . ASP B 1 360 ? 28.427 91.218 -3.662 1.00 29.33 406 ASP B CA 1
ATOM 5897 C C . ASP B 1 360 ? 27.631 92.516 -3.702 1.00 33.66 406 ASP B C 1
ATOM 5898 O O . ASP B 1 360 ? 27.726 93.301 -2.751 1.00 29.98 406 ASP B O 1
ATOM 5903 N N . CYS B 1 361 ? 26.832 92.748 -4.742 1.00 30.09 407 CYS B N 1
ATOM 5904 C CA . CYS B 1 361 ? 26.039 93.997 -4.826 1.00 32.51 407 CYS B CA 1
ATOM 5905 C C . CYS B 1 361 ? 25.077 94.179 -3.654 1.00 30.69 407 CYS B C 1
ATOM 5906 O O . CYS B 1 361 ? 24.730 95.296 -3.251 1.00 29.47 407 CYS B O 1
ATOM 5909 N N . LEU B 1 362 ? 24.635 93.071 -3.057 1.00 28.23 408 LEU B N 1
ATOM 5910 C CA . LEU B 1 362 ? 23.693 93.183 -1.948 1.00 26.98 408 LEU B CA 1
ATOM 5911 C C . LEU B 1 362 ? 24.384 93.713 -0.711 1.00 24.92 408 LEU B C 1
ATOM 5912 O O . LEU B 1 362 ? 23.700 94.319 0.116 1.00 31.17 408 LEU B O 1
ATOM 5917 N N . ILE B 1 363 ? 25.700 93.522 -0.574 1.00 27.11 409 ILE B N 1
ATOM 5918 C CA . ILE B 1 363 ? 26.383 94.061 0.617 1.00 25.50 409 ILE B CA 1
ATOM 5919 C C . ILE B 1 363 ? 26.390 95.573 0.598 1.00 25.60 409 ILE B C 1
ATOM 5920 O O . ILE B 1 363 ? 26.393 96.251 1.628 1.00 27.41 409 ILE B O 1
ATOM 5925 N N . GLU B 1 364 ? 26.357 96.131 -0.599 1.00 27.82 410 GLU B N 1
ATOM 5926 C CA . GLU B 1 364 ? 26.281 97.574 -0.836 1.00 29.63 410 GLU B CA 1
ATOM 5927 C C . GLU B 1 364 ? 24.859 98.133 -0.873 1.00 30.49 410 GLU B C 1
ATOM 5928 O O . GLU B 1 364 ? 24.629 99.328 -1.103 1.00 35.66 410 GLU B O 1
ATOM 5934 N N . GLY B 1 365 ? 23.857 97.279 -0.660 1.00 29.88 411 GLY B N 1
ATOM 5935 C CA . GLY B 1 365 ? 22.495 97.765 -0.725 1.00 28.74 411 GLY B CA 1
ATOM 5936 C C . GLY B 1 365 ? 21.961 97.980 -2.129 1.00 32.29 411 GLY B C 1
ATOM 5937 O O . GLY B 1 365 ? 20.907 98.627 -2.278 1.00 34.19 411 GLY B O 1
ATOM 5938 N N . ASP B 1 366 ? 22.628 97.450 -3.157 1.00 35.33 412 ASP B N 1
ATOM 5939 C CA . ASP B 1 366 ? 22.225 97.672 -4.544 1.00 40.35 412 ASP B CA 1
ATOM 5940 C C . ASP B 1 366 ? 21.131 96.733 -5.033 1.00 39.95 412 ASP B C 1
ATOM 5941 O O . ASP B 1 366 ? 21.388 95.844 -5.859 1.00 46.11 412 ASP B O 1
ATOM 5946 N N . ASP B 1 367 ? 19.909 96.900 -4.567 1.00 37.64 413 ASP B N 1
ATOM 5947 C CA . ASP B 1 367 ? 18.730 96.114 -4.912 1.00 37.16 413 ASP B CA 1
ATOM 5948 C C . ASP B 1 367 ? 17.488 96.960 -4.641 1.00 35.64 413 ASP B C 1
ATOM 5949 O O . ASP B 1 367 ? 17.523 97.773 -3.703 1.00 31.62 413 ASP B O 1
ATOM 5954 N N . GLU B 1 368 ? 16.426 96.789 -5.438 1.00 37.29 414 GLU B N 1
ATOM 5955 C CA . GLU B 1 368 ? 15.262 97.652 -5.196 1.00 37.74 414 GLU B CA 1
ATOM 5956 C C . GLU B 1 368 ? 14.666 97.453 -3.813 1.00 33.60 414 GLU B C 1
ATOM 5957 O O . GLU B 1 368 ? 13.954 98.334 -3.314 1.00 33.79 414 GLU B O 1
ATOM 5963 N N . ASN B 1 369 ? 14.910 96.309 -3.179 1.00 30.57 415 ASN B N 1
ATOM 5964 C CA . ASN B 1 369 ? 14.293 96.071 -1.869 1.00 30.02 415 ASN B CA 1
ATOM 5965 C C . ASN B 1 369 ? 15.279 96.347 -0.728 1.00 29.74 415 ASN B C 1
ATOM 5966 O O . ASN B 1 369 ? 15.006 95.998 0.447 1.00 25.96 415 ASN B O 1
ATOM 5971 N N . LEU B 1 370 ? 16.429 96.961 -1.035 1.00 26.18 416 LEU B N 1
ATOM 5972 C CA . LEU B 1 370 ? 17.428 97.315 -0.021 1.00 24.16 416 LEU B CA 1
ATOM 5973 C C . LEU B 1 370 ? 17.717 98.816 0.033 1.00 22.71 416 LEU B C 1
ATOM 5974 O O . LEU B 1 370 ? 17.617 99.495 -1.000 1.00 26.94 416 LEU B O 1
ATOM 5979 N N . ILE B 1 371 ? 18.070 99.251 1.249 1.00 25.33 417 ILE B N 1
ATOM 5980 C CA . ILE B 1 371 ? 18.627 100.575 1.522 1.00 25.70 417 ILE B CA 1
ATOM 5981 C C . ILE B 1 371 ? 20.110 100.418 1.859 1.00 24.65 417 ILE B C 1
ATOM 5982 O O . ILE B 1 371 ? 20.458 99.626 2.764 1.00 27.17 417 ILE B O 1
ATOM 5987 N N . PRO B 1 372 ? 21.055 101.070 1.204 1.00 25.38 418 PRO B N 1
ATOM 5988 C CA . PRO B 1 372 ? 22.444 101.108 1.703 1.00 25.97 418 PRO B CA 1
ATOM 5989 C C . PRO B 1 372 ? 22.450 101.763 3.077 1.00 26.16 418 PRO B C 1
ATOM 5990 O O . PRO B 1 372 ? 21.830 102.836 3.221 1.00 31.03 418 PRO B O 1
ATOM 5994 N N . GLY B 1 373 ? 23.075 101.160 4.081 1.00 20.93 419 GLY B N 1
ATOM 5995 C CA . GLY B 1 373 ? 23.009 101.753 5.427 1.00 21.54 419 GLY B CA 1
ATOM 5996 C C . GLY B 1 373 ? 21.632 101.685 6.046 1.00 21.84 419 GLY B C 1
ATOM 5997 O O . GLY B 1 373 ? 21.011 100.600 6.138 1.00 23.34 419 GLY B O 1
ATOM 5998 N N . THR B 1 374 ? 21.156 102.866 6.477 1.00 19.79 420 THR B N 1
ATOM 5999 C CA . THR B 1 374 ? 19.854 102.970 7.124 1.00 20.23 420 THR B CA 1
ATOM 6000 C C . THR B 1 374 ? 19.195 104.282 6.690 1.00 19.68 420 THR B C 1
ATOM 6001 O O . THR B 1 374 ? 19.919 105.208 6.294 1.00 23.94 420 THR B O 1
ATOM 6005 N N . ASN B 1 375 ? 17.854 104.343 6.752 1.00 20.36 421 ASN B N 1
ATOM 6006 C CA . ASN B 1 375 ? 17.160 105.589 6.483 1.00 20.31 421 ASN B CA 1
ATOM 6007 C C . ASN B 1 375 ? 17.149 106.515 7.706 1.00 22.05 421 ASN B C 1
ATOM 6008 O O . ASN B 1 375 ? 16.807 107.710 7.635 1.00 22.87 421 ASN B O 1
ATOM 6013 N N . ILE B 1 376 ? 17.525 105.986 8.857 1.00 18.19 422 ILE B N 1
ATOM 6014 C CA . ILE B 1 376 ? 17.603 106.755 10.106 1.00 17.25 422 ILE B CA 1
ATOM 6015 C C . ILE B 1 376 ? 18.876 107.595 10.135 1.00 18.26 422 ILE B C 1
ATOM 6016 O O . ILE B 1 376 ? 19.969 107.157 9.766 1.00 23.27 422 ILE B O 1
ATOM 6021 N N . ASN B 1 377 ? 18.712 108.866 10.512 1.00 19.00 423 ASN B N 1
ATOM 6022 C CA . ASN B 1 377 ? 19.847 109.777 10.587 1.00 20.27 423 ASN B CA 1
ATOM 6023 C C . ASN B 1 377 ? 20.190 110.081 12.034 1.00 18.98 423 ASN B C 1
ATOM 6024 O O . ASN B 1 377 ? 19.312 110.182 12.878 1.00 24.00 423 ASN B O 1
ATOM 6029 N N . THR B 1 378 ? 21.486 110.224 12.284 1.00 21.94 424 THR B N 1
ATOM 6030 C CA . THR B 1 378 ? 21.996 110.452 13.618 1.00 28.14 424 THR B CA 1
ATOM 6031 C C . THR B 1 378 ? 23.172 111.435 13.518 1.00 27.51 424 THR B C 1
ATOM 6032 O O . THR B 1 378 ? 23.725 111.596 12.424 1.00 30.59 424 THR B O 1
ATOM 6036 N N . THR B 1 379 ? 23.501 112.049 14.643 1.00 27.09 425 THR B N 1
ATOM 6037 C CA . THR B 1 379 ? 24.675 112.918 14.607 1.00 25.23 425 THR B CA 1
ATOM 6038 C C . THR B 1 379 ? 25.935 112.105 14.331 1.00 34.53 425 THR B C 1
ATOM 6039 O O . THR B 1 379 ? 26.019 110.917 14.675 1.00 40.41 425 THR B O 1
ATOM 6043 N N . ASN B 1 380 ? 26.923 112.745 13.722 1.00 36.77 426 ASN B N 1
ATOM 6044 C CA . ASN B 1 380 ? 28.284 112.195 13.650 1.00 47.67 426 ASN B CA 1
ATOM 6045 C C . ASN B 1 380 ? 29.126 113.020 14.624 1.00 56.60 426 ASN B C 1
ATOM 6046 O O . ASN B 1 380 ? 30.258 113.407 14.349 1.00 65.33 426 ASN B O 1
ATOM 6051 N N . GLN B 1 381 ? 28.494 113.291 15.774 1.00 63.45 427 GLN B N 1
ATOM 6052 C CA . GLN B 1 381 ? 29.129 114.094 16.816 1.00 73.76 427 GLN B CA 1
ATOM 6053 C C . GLN B 1 381 ? 28.627 113.750 18.209 1.00 77.83 427 GLN B C 1
ATOM 6054 O O . GLN B 1 381 ? 28.879 112.674 18.747 1.00 105.33 427 GLN B O 1
#

Secondary structure (DSSP, 8-state):
--SPPP-SSSEEEEEEEEESSSTTSEEEEEEEEES------EESS--HHHHHHHHHHHT--HHHHHHHHHHHTT-EESSEETPPBP-SSPEEEEEEE--TT--TTTTHHHHHHHHHTT-EEEEE---SS-SSEEEE-SSHHHHHHT--EEEEPPP--HHHHHHHHHHHHHHHHHHHHHHHHHHHHHHTT-----SS--S--GGGGTT-EEEEEEEEEEETHHHHHHHHHHHH-TT--EEEEES---TT--GGGGGS--S-EEEEEETTT--HHHHHHHHTT--TTS-EEEEEETT--GGGGSGGGGSS-HHHHHHTTSS-SS-HHHHHHHHHHHHHHHHHHHHT--SSGGGGHHHHTT-STTEEES-S----/--SPPP-SSS-EEEEEEEESSSTTSEEEEEEEEBS------EESS-SHHHHHHHHHHHT--THHHHHHHHHHTT-EESSEETPPBPPS--EEEEEEE--TT--TTTTHHHHHHHHHTT-EEEEE---SS-SSEEEE-SSHHHHHTT--EEEEPPP--HHHHHHHHHHHHHHHHHHHHHHHHHHHHHHTT-----SS--S--GGGGTT-EEEEEEEEEEETHHHHHHHHHHHH-TT--EEEEES---TTS-TTGGG---S-EEEEEESSS--HHHHHHHHHT--TTS-EEEEEETT--GGGGSGGGGTS-HHHHHHTTSS-SS-HHHHHHHHHHHHHHHHHHHHT--SSGGGGHHHHTT-STTEEES-S------